Protein AF-A0A9N9DA88-F1 (afdb_monomer_lite)

Foldseek 3Di:
DVVVVVVVVVVVVVVVVVVVVVVVVVVVVVVVVVVVVVVVVVVVVVVVVVVVVVVVVVVVVVVVVVVVVVVVVVVVVVVVVVVVVVVVVVVVVVVVVPDDDDDDDDDDDDDDDDDDDDDDDDDDDDDDDDDDPVVPPVVVVVVVVVVVVVVVVVVVVVVVVVVVPPDDDDDDDDDDDDPPPPPVVVVVLVVVLVVLLVLLVDDPPPCPVVVVLVPVPDDDPPPDPVVVVNVVVVVVVVVLVVLQVVQLVQLVVLLVVLVVLVVQLVVCCVPVVDDSVVSNVVVLVVVCVVVVVDDSVNVVVSSLLSNQSNLLCVQLHSSSSNSGRPDGSVNSSPRDPVSSVVSSCVRPPPDPPPVDPPPDDDDDDDDDDDDDDDDDDDYDDDDDDDDDDDDDDD

pLDDT: mean 73.94, std 25.03, range [28.02, 98.44]

Structure (mmCIF, N/CA/C/O backbone):
data_AF-A0A9N9DA88-F1
#
_entry.id   AF-A0A9N9DA88-F1
#
loop_
_atom_site.group_PDB
_atom_site.id
_atom_site.type_symbol
_atom_site.label_atom_id
_atom_site.label_alt_id
_atom_site.label_comp_id
_atom_site.label_asym_id
_atom_site.label_entity_id
_atom_site.label_seq_id
_atom_site.pdbx_PDB_ins_code
_atom_site.Cartn_x
_atom_site.Cartn_y
_atom_site.Cartn_z
_atom_site.occupancy
_atom_site.B_iso_or_equiv
_atom_site.auth_seq_id
_atom_site.auth_comp_id
_atom_site.auth_asym_id
_atom_site.auth_atom_id
_atom_site.pdbx_PDB_model_num
ATOM 1 N N . MET A 1 1 ? 39.460 -12.328 -43.879 1.00 66.81 1 MET A N 1
ATOM 2 C CA . MET A 1 1 ? 38.076 -12.753 -44.178 1.00 66.81 1 MET A CA 1
ATOM 3 C C . MET A 1 1 ? 37.790 -14.140 -43.618 1.00 66.81 1 MET A C 1
ATOM 5 O O . MET A 1 1 ? 36.894 -14.246 -42.800 1.00 66.81 1 MET A O 1
ATOM 9 N N . GLU A 1 2 ? 38.561 -15.177 -43.957 1.00 76.06 2 GLU A N 1
ATOM 10 C CA . GLU A 1 2 ? 38.295 -16.555 -43.492 1.00 76.06 2 GLU A CA 1
ATOM 11 C C . GLU A 1 2 ? 38.319 -16.712 -41.953 1.00 76.06 2 GLU A C 1
ATOM 13 O O . GLU A 1 2 ? 37.352 -17.188 -41.370 1.00 76.06 2 GLU A O 1
ATOM 18 N N . SER A 1 3 ? 39.322 -16.140 -41.271 1.00 84.94 3 SER A N 1
ATOM 19 C CA . SER A 1 3 ? 39.415 -16.162 -39.796 1.00 84.94 3 SER A CA 1
ATOM 20 C C . SER A 1 3 ? 38.283 -15.422 -39.065 1.00 84.94 3 SER A C 1
ATOM 22 O O . SER A 1 3 ? 37.972 -15.755 -37.925 1.00 84.94 3 SER A O 1
ATOM 24 N N . GLU A 1 4 ? 37.674 -14.413 -39.688 1.00 92.19 4 GLU A N 1
ATOM 25 C CA . GLU A 1 4 ? 36.581 -13.640 -39.084 1.00 92.19 4 GLU A CA 1
ATOM 26 C C . GLU A 1 4 ? 35.253 -14.401 -39.182 1.00 92.19 4 GLU A C 1
ATOM 28 O O . GLU A 1 4 ? 34.460 -14.412 -38.243 1.00 92.19 4 GLU A O 1
ATOM 33 N N . ILE A 1 5 ? 35.052 -15.122 -40.288 1.00 93.00 5 ILE A N 1
ATOM 34 C CA . ILE A 1 5 ? 33.903 -16.010 -40.485 1.00 93.00 5 ILE A CA 1
ATOM 35 C C . ILE A 1 5 ? 33.928 -17.162 -39.472 1.00 93.00 5 ILE A C 1
ATOM 37 O O . ILE A 1 5 ? 32.884 -17.501 -38.913 1.00 93.00 5 ILE A O 1
ATOM 41 N N . ASP A 1 6 ? 35.098 -17.738 -39.191 1.00 94.56 6 ASP A N 1
ATOM 42 C CA . ASP A 1 6 ? 35.217 -18.834 -38.225 1.00 94.56 6 ASP A CA 1
ATOM 43 C C . ASP A 1 6 ? 34.978 -18.379 -36.777 1.00 94.56 6 ASP A C 1
ATOM 45 O O . ASP A 1 6 ? 34.276 -19.065 -36.029 1.00 94.56 6 ASP A O 1
ATOM 49 N N . LEU A 1 7 ? 35.448 -17.183 -36.401 1.00 95.31 7 LEU A N 1
ATOM 50 C CA . LEU A 1 7 ? 35.130 -16.571 -35.103 1.00 95.31 7 LEU A CA 1
ATOM 51 C C . LEU A 1 7 ? 33.624 -16.329 -34.941 1.00 95.31 7 LEU A C 1
ATOM 53 O O . LEU A 1 7 ? 33.047 -16.658 -33.904 1.00 95.31 7 LEU A O 1
ATOM 57 N N . LEU A 1 8 ? 32.961 -15.811 -35.980 1.00 96.06 8 LEU A N 1
ATOM 58 C CA . LEU A 1 8 ? 31.511 -15.600 -35.966 1.00 96.06 8 LEU A CA 1
ATOM 59 C C . LEU A 1 8 ? 30.733 -16.918 -35.868 1.00 96.06 8 LEU A C 1
ATOM 61 O O . LEU A 1 8 ? 29.717 -16.986 -35.177 1.00 96.06 8 LEU A O 1
ATOM 65 N N . ARG A 1 9 ? 31.200 -17.986 -36.524 1.00 95.62 9 ARG A N 1
ATOM 66 C CA . ARG A 1 9 ? 30.601 -19.326 -36.404 1.00 95.62 9 ARG A CA 1
ATOM 67 C C . ARG A 1 9 ? 30.732 -19.880 -34.988 1.00 95.62 9 ARG A C 1
ATOM 69 O O . ARG A 1 9 ? 29.752 -20.402 -34.456 1.00 95.62 9 ARG A O 1
ATOM 76 N N . GLN A 1 10 ? 31.905 -19.738 -34.373 1.00 95.88 10 GLN A N 1
ATOM 77 C CA . GLN A 1 10 ? 32.143 -20.173 -32.997 1.00 95.88 10 GLN A CA 1
ATOM 78 C C . GLN A 1 10 ? 31.259 -19.408 -32.005 1.00 95.88 10 GLN A C 1
ATOM 80 O O . GLN A 1 10 ? 30.623 -20.016 -31.142 1.00 95.88 10 GLN A O 1
ATOM 85 N N . GLU A 1 11 ? 31.171 -18.087 -32.154 1.00 96.06 11 GLU A N 1
ATOM 86 C CA . GLU A 1 11 ? 30.344 -17.251 -31.286 1.00 96.06 11 GLU A CA 1
ATOM 87 C C . GLU A 1 11 ? 28.850 -17.557 -31.458 1.00 96.06 11 GLU A C 1
ATOM 89 O O . GLU A 1 11 ? 28.131 -17.679 -30.467 1.00 96.06 11 GLU A O 1
ATOM 94 N N . ASN A 1 12 ? 28.381 -17.792 -32.687 1.00 95.31 12 ASN A N 1
ATOM 95 C CA . ASN A 1 12 ? 27.007 -18.235 -32.929 1.00 95.31 12 ASN A CA 1
ATOM 96 C C . ASN A 1 12 ? 26.707 -19.581 -32.258 1.00 95.31 12 ASN A C 1
ATOM 98 O O . ASN A 1 12 ? 25.653 -19.728 -31.643 1.00 95.31 12 ASN A O 1
ATOM 102 N N . ALA A 1 13 ? 27.629 -20.547 -32.310 1.00 96.88 13 ALA A N 1
ATOM 103 C CA . ALA A 1 13 ? 27.458 -21.820 -31.611 1.00 96.88 13 ALA A CA 1
ATOM 104 C C . ALA A 1 13 ? 27.368 -21.624 -30.086 1.00 96.88 13 ALA A C 1
ATOM 106 O O . ALA A 1 13 ? 26.498 -22.204 -29.431 1.00 96.88 13 ALA A O 1
ATOM 107 N N . ARG A 1 14 ? 28.209 -20.745 -29.522 1.00 97.38 14 ARG A N 1
ATOM 108 C CA . ARG A 1 14 ? 28.186 -20.386 -28.096 1.00 97.38 14 ARG A CA 1
ATOM 109 C C . ARG A 1 14 ? 26.869 -19.717 -27.693 1.00 97.38 14 ARG A C 1
ATOM 111 O O . ARG A 1 14 ? 26.301 -20.049 -26.652 1.00 97.38 14 ARG A O 1
ATOM 118 N N . LEU A 1 15 ? 26.373 -18.787 -28.508 1.00 98.12 15 LEU A N 1
ATOM 119 C CA . LEU A 1 15 ? 25.100 -18.108 -28.270 1.00 98.12 15 LEU A CA 1
ATOM 120 C C . LEU A 1 15 ? 23.918 -19.076 -28.372 1.00 98.12 15 LEU A C 1
ATOM 122 O O . LEU A 1 15 ? 23.052 -19.040 -27.504 1.00 98.12 15 LEU A O 1
ATOM 126 N N . MET A 1 16 ? 23.911 -19.988 -29.348 1.00 95.12 16 MET A N 1
ATOM 127 C CA . MET A 1 16 ? 22.873 -21.020 -29.479 1.00 95.12 16 MET A CA 1
ATOM 128 C C . MET A 1 16 ? 22.836 -21.964 -28.269 1.00 95.12 16 MET A C 1
ATOM 130 O O . MET A 1 16 ? 21.760 -22.249 -27.740 1.00 95.12 16 MET A O 1
ATOM 134 N N . ALA A 1 17 ? 23.998 -22.393 -27.767 1.00 96.12 17 ALA A N 1
ATOM 135 C CA . ALA A 1 17 ? 24.083 -23.168 -26.528 1.00 96.12 17 ALA A CA 1
ATOM 136 C C . ALA A 1 17 ? 23.545 -22.385 -25.314 1.00 96.12 17 ALA A C 1
ATOM 138 O O . ALA A 1 17 ? 22.846 -22.936 -24.468 1.00 96.12 17 ALA A O 1
ATOM 139 N N . LYS A 1 18 ? 23.811 -21.075 -25.239 1.00 97.50 18 LYS A N 1
ATOM 140 C CA . LYS A 1 18 ? 23.274 -20.230 -24.162 1.00 97.50 18 LYS A CA 1
ATOM 141 C C . LYS A 1 18 ? 21.759 -20.033 -24.271 1.00 97.50 18 LYS A C 1
ATOM 143 O O . LYS A 1 18 ? 21.080 -20.059 -23.250 1.00 97.50 18 LYS A O 1
ATOM 148 N N . ILE A 1 19 ? 21.234 -19.839 -25.481 1.00 95.75 19 ILE A N 1
ATOM 149 C CA . ILE A 1 19 ? 19.794 -19.680 -25.732 1.00 95.75 19 ILE A CA 1
ATOM 150 C C . ILE A 1 19 ? 19.049 -20.946 -25.312 1.00 95.75 19 ILE A C 1
ATOM 152 O O . ILE A 1 19 ? 18.116 -20.859 -24.523 1.00 95.75 19 ILE A O 1
ATOM 156 N N . THR A 1 20 ? 19.515 -22.114 -25.751 1.00 95.00 20 THR A N 1
ATOM 157 C CA . THR A 1 20 ? 18.900 -23.403 -25.387 1.00 95.00 20 THR A CA 1
ATOM 158 C C . THR A 1 20 ? 18.952 -23.672 -23.879 1.00 95.00 20 THR A C 1
ATOM 160 O O . THR A 1 20 ? 17.968 -24.136 -23.305 1.00 95.00 20 THR A O 1
ATOM 163 N N . GLY A 1 21 ? 20.050 -23.310 -23.204 1.00 96.00 21 GLY A N 1
ATOM 164 C CA . GLY A 1 21 ? 20.141 -23.386 -21.741 1.00 96.00 21 GLY A CA 1
ATOM 165 C C . GLY A 1 21 ? 19.127 -22.485 -21.025 1.00 96.00 21 GLY A C 1
ATOM 166 O O . GLY A 1 21 ? 18.441 -22.931 -20.107 1.00 96.00 21 GLY A O 1
ATOM 167 N N . LEU A 1 22 ? 18.977 -21.237 -21.478 1.00 96.62 22 LEU A N 1
ATOM 168 C CA . LEU A 1 22 ? 17.990 -20.301 -20.926 1.00 96.62 22 LEU A CA 1
ATOM 169 C C . LEU A 1 22 ? 16.544 -20.739 -21.207 1.00 96.62 22 LEU A C 1
ATOM 171 O O . LEU A 1 22 ? 15.662 -20.529 -20.376 1.00 96.62 22 LEU A O 1
ATOM 175 N N . GLU A 1 23 ? 16.281 -21.351 -22.362 1.00 94.19 23 GLU A N 1
ATOM 176 C CA . GLU A 1 23 ? 14.969 -21.919 -22.685 1.00 94.19 23 GLU A CA 1
ATOM 177 C C . GLU A 1 23 ? 14.604 -23.068 -21.741 1.00 94.19 23 GLU A C 1
ATOM 179 O O . GLU A 1 23 ? 13.463 -23.131 -21.278 1.00 94.19 23 GLU A O 1
ATOM 184 N N . PHE A 1 24 ? 15.568 -23.925 -21.394 1.00 94.75 24 PHE A N 1
ATOM 185 C CA . PHE A 1 24 ? 15.369 -24.994 -20.418 1.00 94.75 24 PHE A CA 1
ATOM 186 C C . PHE A 1 24 ? 15.064 -24.443 -19.018 1.00 94.75 24 PHE A C 1
ATOM 188 O O . PHE A 1 24 ? 14.074 -24.837 -18.403 1.00 94.75 24 PHE A O 1
ATOM 195 N N . GLU A 1 25 ? 15.851 -23.471 -18.543 1.00 96.50 25 GLU A N 1
ATOM 196 C CA . GLU A 1 25 ? 15.621 -22.811 -17.249 1.00 96.50 25 GLU A CA 1
ATOM 197 C C . GLU A 1 25 ? 14.245 -22.126 -17.197 1.00 96.50 25 GLU A C 1
ATOM 199 O O . GLU A 1 25 ? 13.522 -22.230 -16.206 1.00 96.50 25 GLU A O 1
ATOM 204 N N . ARG A 1 26 ? 13.821 -21.492 -18.297 1.00 94.62 26 ARG A N 1
ATOM 205 C CA . ARG A 1 26 ? 12.489 -20.886 -18.409 1.00 94.62 26 ARG A CA 1
ATOM 206 C C . ARG A 1 26 ? 11.367 -21.919 -18.300 1.00 94.62 26 ARG A C 1
ATOM 208 O O . ARG A 1 26 ? 10.354 -21.629 -17.664 1.00 94.62 26 ARG A O 1
ATOM 215 N N . ILE A 1 27 ? 11.507 -23.084 -18.934 1.00 96.50 27 ILE A N 1
ATOM 216 C CA . ILE A 1 27 ? 10.505 -24.160 -18.859 1.00 96.50 27 ILE A CA 1
ATOM 217 C C . ILE A 1 27 ? 10.396 -24.684 -17.423 1.00 96.50 27 ILE A C 1
ATOM 219 O O . ILE A 1 27 ? 9.282 -24.850 -16.924 1.00 96.50 27 ILE A O 1
ATOM 223 N N . GLU A 1 28 ? 11.526 -24.877 -16.743 1.00 97.19 28 GLU A N 1
ATOM 224 C CA . GLU A 1 28 ? 11.545 -25.349 -15.356 1.00 97.19 28 GLU A CA 1
ATOM 225 C C . GLU A 1 28 ? 10.903 -24.332 -14.399 1.00 97.19 28 GLU A C 1
ATOM 227 O O . GLU A 1 28 ? 10.041 -24.689 -13.595 1.00 97.19 28 GLU A O 1
ATOM 232 N N . LEU A 1 29 ? 11.220 -23.040 -14.543 1.00 96.44 29 LEU A N 1
ATOM 233 C CA . LEU A 1 29 ? 10.582 -21.980 -13.754 1.00 96.44 29 LEU A CA 1
ATOM 234 C C . LEU A 1 29 ? 9.070 -21.902 -14.000 1.00 96.44 29 LEU A C 1
ATOM 236 O O . LEU A 1 29 ? 8.300 -21.731 -13.056 1.00 96.44 29 LEU A O 1
ATOM 240 N N . LEU A 1 30 ? 8.617 -22.054 -15.249 1.00 96.31 30 LEU A N 1
ATOM 241 C CA . LEU A 1 30 ? 7.184 -22.075 -15.564 1.00 96.31 30 LEU A CA 1
ATOM 242 C C . LEU A 1 30 ? 6.466 -23.254 -14.898 1.00 96.31 30 LEU A C 1
ATOM 244 O O . LEU A 1 30 ? 5.335 -23.093 -14.437 1.00 96.31 30 LEU A O 1
ATOM 248 N N . LYS A 1 31 ? 7.122 -24.415 -14.816 1.00 97.06 31 LYS A N 1
ATOM 249 C CA . LYS A 1 31 ? 6.592 -25.591 -14.123 1.00 97.06 31 LYS A CA 1
ATOM 250 C C . LYS A 1 31 ? 6.451 -25.337 -12.620 1.00 97.06 31 LYS A C 1
ATOM 252 O O . LYS A 1 31 ? 5.373 -25.570 -12.080 1.00 97.06 31 LYS A O 1
ATOM 257 N N . GLN A 1 32 ? 7.482 -24.787 -11.976 1.00 95.25 32 GLN A N 1
ATOM 258 C CA . GLN A 1 32 ? 7.439 -24.440 -10.548 1.00 95.25 32 GLN A CA 1
ATOM 259 C C . GLN A 1 32 ? 6.346 -23.408 -10.239 1.00 95.25 32 GLN A C 1
ATOM 261 O O . GLN A 1 32 ? 5.595 -23.564 -9.280 1.00 95.25 32 GLN A O 1
ATOM 266 N N . VAL A 1 33 ? 6.194 -22.383 -11.085 1.00 93.00 33 VAL A N 1
ATOM 267 C CA . VAL A 1 33 ? 5.129 -21.376 -10.936 1.00 93.00 33 VAL A CA 1
ATOM 268 C C . VAL A 1 33 ? 3.737 -22.002 -11.058 1.00 93.00 33 VAL A C 1
ATOM 270 O O . VAL A 1 33 ? 2.829 -21.616 -10.322 1.00 93.00 33 VAL A O 1
ATOM 273 N N . ALA A 1 34 ? 3.544 -22.960 -11.970 1.00 94.88 34 ALA A N 1
ATOM 274 C CA . ALA A 1 34 ? 2.268 -23.656 -12.111 1.00 94.88 34 ALA A CA 1
ATOM 275 C C . ALA A 1 34 ? 1.948 -24.516 -10.878 1.00 94.88 34 ALA A C 1
ATOM 277 O O . ALA A 1 34 ? 0.825 -24.463 -10.380 1.00 94.88 34 ALA A O 1
ATOM 278 N N . GLU A 1 35 ? 2.932 -25.254 -10.361 1.00 96.06 35 GLU A N 1
ATOM 279 C CA . GLU A 1 35 ? 2.785 -26.090 -9.166 1.00 96.06 35 GLU A CA 1
ATOM 280 C C . GLU A 1 35 ? 2.447 -25.249 -7.927 1.00 96.06 35 GLU A C 1
ATOM 282 O O . GLU A 1 35 ? 1.424 -25.482 -7.278 1.00 96.06 35 GLU A O 1
ATOM 287 N N . GLU A 1 36 ? 3.210 -24.185 -7.670 1.00 95.31 36 GLU A N 1
ATOM 288 C CA . GLU A 1 36 ? 2.922 -23.262 -6.569 1.00 95.31 36 GLU A CA 1
ATOM 289 C C . GLU A 1 36 ? 1.547 -22.607 -6.722 1.00 95.31 36 GLU A C 1
ATOM 291 O O . GLU A 1 36 ? 0.809 -22.495 -5.743 1.00 95.31 36 GLU A O 1
ATOM 296 N N . ARG A 1 37 ? 1.137 -22.237 -7.943 1.00 93.88 37 ARG A N 1
ATOM 297 C CA . ARG A 1 37 ? -0.205 -21.690 -8.179 1.00 93.88 37 ARG A CA 1
ATOM 298 C C . ARG A 1 37 ? -1.300 -22.686 -7.794 1.00 93.88 37 ARG A C 1
ATOM 300 O O . ARG A 1 37 ? -2.249 -22.283 -7.130 1.00 93.88 37 ARG A O 1
ATOM 307 N N . THR A 1 38 ? -1.163 -23.961 -8.160 1.00 95.75 38 THR A N 1
ATOM 308 C CA . THR A 1 38 ? -2.153 -24.990 -7.791 1.00 95.75 38 THR A CA 1
ATOM 309 C C . THR A 1 38 ? -2.227 -25.215 -6.282 1.00 95.75 38 THR A C 1
ATOM 311 O O . THR A 1 38 ? -3.321 -25.343 -5.737 1.00 95.75 38 THR A O 1
ATOM 314 N N . LYS A 1 39 ? -1.082 -25.184 -5.591 1.00 97.19 39 LYS A N 1
ATOM 315 C CA . LYS A 1 39 ? -1.012 -25.307 -4.132 1.00 97.19 39 LYS A CA 1
ATOM 316 C C . LYS A 1 39 ? -1.693 -24.132 -3.426 1.00 97.19 39 LYS A C 1
ATOM 318 O O . LYS A 1 39 ? -2.547 -24.349 -2.571 1.00 97.19 39 LYS A O 1
ATOM 323 N N . HIS A 1 40 ? -1.377 -22.899 -3.827 1.00 94.75 40 HIS A N 1
ATOM 324 C CA . HIS A 1 40 ? -2.018 -21.701 -3.277 1.00 94.75 40 HIS A CA 1
ATOM 325 C C . HIS A 1 40 ? -3.525 -21.666 -3.579 1.00 94.75 40 HIS A C 1
ATOM 327 O O . HIS A 1 40 ? -4.309 -21.159 -2.780 1.00 94.75 40 HIS A O 1
ATOM 333 N N . GLU A 1 41 ? -3.960 -22.179 -4.732 1.00 96.25 41 GLU A N 1
ATOM 334 C CA . GLU A 1 41 ? -5.380 -22.247 -5.093 1.00 96.25 41 GLU A CA 1
ATOM 335 C C . GLU A 1 41 ? -6.146 -23.257 -4.223 1.00 96.25 41 GLU A C 1
ATOM 337 O O . GLU A 1 41 ? -7.257 -22.955 -3.785 1.00 96.25 41 GLU A O 1
ATOM 342 N N . ALA A 1 42 ? -5.526 -24.391 -3.880 1.00 95.88 42 ALA A N 1
ATOM 343 C CA . ALA A 1 42 ? -6.079 -25.354 -2.928 1.00 95.88 42 ALA A CA 1
ATOM 344 C C . ALA A 1 42 ? -6.191 -24.773 -1.504 1.00 95.88 42 ALA A C 1
ATOM 346 O O . ALA A 1 42 ? -7.261 -24.843 -0.902 1.00 95.88 42 ALA A O 1
ATOM 347 N N . GLU A 1 43 ? -5.135 -24.128 -0.994 1.00 97.50 43 GLU A N 1
ATOM 348 C CA . GLU A 1 43 ? -5.149 -23.478 0.329 1.00 97.50 43 GLU A CA 1
ATOM 349 C C . GLU A 1 43 ? -6.209 -22.366 0.399 1.00 97.50 43 GLU A C 1
ATOM 351 O O . GLU A 1 43 ? -6.970 -22.265 1.361 1.00 97.50 43 GLU A O 1
ATOM 356 N N . ASN A 1 44 ? -6.346 -21.569 -0.664 1.00 96.00 44 ASN A N 1
ATOM 357 C CA . ASN A 1 44 ? -7.390 -20.548 -0.746 1.00 96.00 44 ASN A CA 1
ATOM 358 C C . ASN A 1 44 ? -8.808 -21.140 -0.730 1.00 96.00 44 ASN A C 1
ATOM 360 O O . ASN A 1 44 ? -9.717 -20.508 -0.188 1.00 96.00 44 ASN A O 1
ATOM 364 N N . ALA A 1 45 ? -9.028 -22.316 -1.324 1.00 96.81 45 ALA A N 1
ATOM 365 C CA . ALA A 1 45 ? -10.324 -22.992 -1.282 1.00 96.81 45 ALA A CA 1
ATOM 366 C C . ALA A 1 45 ? -10.663 -23.494 0.136 1.00 96.81 45 ALA A C 1
ATOM 368 O O . ALA A 1 45 ? -11.804 -23.354 0.587 1.00 96.81 45 ALA A O 1
ATOM 369 N N . GLU A 1 46 ? -9.668 -24.006 0.863 1.00 98.06 46 GLU A N 1
ATOM 370 C CA . GLU A 1 46 ? -9.816 -24.430 2.259 1.00 98.06 46 GLU A CA 1
ATOM 371 C C . GLU A 1 46 ? -10.116 -23.238 3.179 1.00 98.06 46 GLU A C 1
ATOM 373 O O . GLU A 1 46 ? -11.090 -23.262 3.934 1.00 98.06 46 GLU A O 1
ATOM 378 N N . LEU A 1 47 ? -9.359 -22.142 3.045 1.00 97.94 47 LEU A N 1
ATOM 379 C CA . LEU A 1 47 ? -9.591 -20.915 3.811 1.00 97.94 47 LEU A CA 1
ATOM 380 C C . LEU A 1 47 ? -10.981 -20.323 3.549 1.00 97.94 47 LEU A C 1
ATOM 382 O O . LEU A 1 47 ? -11.646 -19.891 4.489 1.00 97.94 47 LEU A O 1
ATOM 386 N N . ARG A 1 48 ? -11.452 -20.330 2.295 1.00 97.00 48 ARG A N 1
ATOM 387 C CA . ARG A 1 48 ? -12.816 -19.886 1.953 1.00 97.00 48 ARG A CA 1
ATOM 388 C C . ARG A 1 48 ? -13.881 -20.735 2.641 1.00 97.00 48 ARG A C 1
ATOM 390 O O . ARG A 1 48 ? -14.813 -20.170 3.204 1.00 97.00 48 ARG A O 1
ATOM 397 N N . SER A 1 49 ? -13.708 -22.055 2.643 1.00 97.12 49 SER A N 1
ATOM 398 C CA . SER A 1 49 ? -14.634 -22.979 3.308 1.00 97.12 49 SER A CA 1
ATOM 399 C C . SER A 1 49 ? -14.665 -22.742 4.823 1.00 97.12 49 SER A C 1
ATOM 401 O O . SER A 1 49 ? -15.735 -22.683 5.424 1.00 97.12 49 SER A O 1
ATOM 403 N N . ARG A 1 50 ? -13.498 -22.516 5.444 1.00 98.25 50 ARG A N 1
ATOM 404 C CA . ARG A 1 50 ? -13.406 -22.209 6.879 1.00 98.25 50 ARG A CA 1
ATOM 405 C C . ARG A 1 50 ? -14.039 -20.864 7.240 1.00 98.25 50 ARG A C 1
ATOM 407 O O . ARG A 1 50 ? -14.627 -20.738 8.310 1.00 98.25 50 ARG A O 1
ATOM 414 N N . ILE A 1 51 ? -13.917 -19.857 6.374 1.00 97.00 51 ILE A N 1
ATOM 415 C CA . ILE A 1 51 ? -14.577 -18.559 6.571 1.00 97.00 51 ILE A CA 1
ATOM 416 C C . ILE A 1 51 ? -16.099 -18.729 6.548 1.00 97.00 51 ILE A C 1
ATOM 418 O O . ILE A 1 51 ? -16.760 -18.225 7.449 1.00 97.00 51 ILE A O 1
ATOM 422 N N . GLU A 1 52 ? -16.643 -19.471 5.582 1.00 97.44 52 GLU A N 1
ATOM 423 C CA . GLU A 1 52 ? -18.088 -19.722 5.481 1.00 97.44 52 GLU A CA 1
ATOM 424 C C . GLU A 1 52 ? -18.641 -20.441 6.727 1.00 97.44 52 GLU A C 1
ATOM 426 O O . GLU A 1 52 ? -19.677 -20.048 7.267 1.00 97.44 52 GLU A O 1
ATOM 431 N N . GLU A 1 53 ? -17.918 -21.441 7.242 1.00 97.75 53 GLU A N 1
ATOM 432 C CA . GLU A 1 53 ? -18.261 -22.131 8.494 1.00 97.75 53 GLU A CA 1
ATOM 433 C C . GLU A 1 53 ? -18.297 -21.160 9.687 1.00 97.75 53 GLU A C 1
ATOM 435 O O . GLU A 1 53 ? -19.290 -21.092 10.412 1.00 97.75 53 GLU A O 1
ATOM 440 N N . LEU A 1 54 ? -17.256 -20.336 9.849 1.00 97.25 54 LEU A N 1
ATOM 441 C CA . LEU A 1 54 ? -17.178 -19.355 10.937 1.00 97.25 54 LEU A CA 1
ATOM 442 C C . LEU A 1 54 ? -18.252 -18.263 10.836 1.00 97.25 54 LEU A C 1
ATOM 444 O O . LEU A 1 54 ? -18.719 -17.749 11.854 1.00 97.25 54 LEU A O 1
ATOM 448 N N . GLU A 1 55 ? -18.642 -17.869 9.624 1.00 97.31 55 GLU A N 1
ATOM 449 C CA . GLU A 1 55 ? -19.729 -16.912 9.412 1.00 97.31 55 GLU A CA 1
ATOM 450 C C . GLU A 1 55 ? -21.085 -17.486 9.820 1.00 97.31 55 GLU A C 1
ATOM 452 O O . GLU A 1 55 ? -21.890 -16.769 10.426 1.00 97.31 55 GLU A O 1
ATOM 457 N N . LYS A 1 56 ? -21.309 -18.776 9.552 1.00 97.06 56 LYS A N 1
ATOM 458 C CA . LYS A 1 56 ? -22.501 -19.495 10.000 1.00 97.06 56 LYS A CA 1
ATOM 459 C C . LYS A 1 56 ? -22.549 -19.599 11.525 1.00 97.06 56 LYS A C 1
ATOM 461 O O . LYS A 1 56 ? -23.536 -19.167 12.118 1.00 97.06 56 LYS A O 1
ATOM 466 N N . ASP A 1 57 ? -21.464 -20.049 12.154 1.00 96.19 57 ASP A N 1
ATOM 467 C CA . ASP A 1 57 ? -21.371 -20.155 13.617 1.00 96.19 57 ASP A CA 1
ATOM 468 C C . ASP A 1 57 ? -21.602 -18.797 14.296 1.00 96.19 57 ASP A C 1
ATOM 470 O O . ASP A 1 57 ? -22.328 -18.684 15.287 1.00 96.19 57 ASP A O 1
ATOM 474 N N . ARG A 1 58 ? -21.036 -17.720 13.733 1.00 97.12 58 ARG A N 1
ATOM 475 C CA . ARG A 1 58 ? -21.262 -16.355 14.226 1.00 97.12 58 ARG A CA 1
ATOM 476 C C . ARG A 1 58 ? -22.736 -15.960 14.141 1.00 97.12 58 ARG A C 1
ATOM 478 O O . ARG A 1 58 ? -23.235 -15.316 15.062 1.00 97.12 58 ARG A O 1
ATOM 485 N N . SER A 1 59 ? -23.423 -16.312 13.055 1.00 95.12 59 SER A N 1
ATOM 486 C CA . SER A 1 59 ? -24.852 -16.027 12.891 1.00 95.12 59 SER A CA 1
ATOM 487 C C . SER A 1 59 ? -25.697 -16.742 13.950 1.00 95.12 59 SER A C 1
ATOM 489 O O . SER A 1 59 ? -26.596 -16.128 14.527 1.00 95.12 59 SER A O 1
ATOM 491 N N . ASP A 1 60 ? -25.378 -18.001 14.254 1.00 95.88 60 ASP A N 1
ATOM 492 C CA . ASP A 1 60 ? -26.079 -18.785 15.277 1.00 95.88 60 ASP A CA 1
ATOM 493 C C . ASP A 1 60 ? -25.881 -18.190 16.681 1.00 95.88 60 ASP A C 1
ATOM 495 O O . ASP A 1 60 ? -26.847 -18.025 17.433 1.00 95.88 60 ASP A O 1
ATOM 499 N N . VAL A 1 61 ? -24.653 -17.771 17.013 1.00 96.56 61 VAL A N 1
ATOM 500 C CA . VAL A 1 61 ? -24.347 -17.092 18.285 1.00 96.56 61 VAL A CA 1
ATOM 501 C C . VAL A 1 61 ? -25.084 -15.755 18.402 1.00 96.56 61 VAL A C 1
ATOM 503 O O . VAL A 1 61 ? -25.630 -15.445 19.461 1.00 96.56 61 VAL A O 1
ATOM 506 N N . VAL A 1 62 ? -25.138 -14.960 17.328 1.00 97.00 62 VAL A N 1
ATOM 507 C CA . VAL A 1 62 ? -25.880 -13.686 17.315 1.00 97.00 62 VAL A CA 1
ATOM 508 C C . VAL A 1 62 ? -27.375 -13.922 17.545 1.00 97.00 62 VAL A C 1
ATOM 510 O O . VAL A 1 62 ? -27.981 -13.218 18.352 1.00 97.00 62 VAL A O 1
ATOM 513 N N . ALA A 1 63 ? -27.962 -14.935 16.902 1.00 95.38 63 ALA A N 1
ATOM 514 C CA . ALA A 1 63 ? -29.363 -15.295 17.109 1.00 95.38 63 ALA A CA 1
ATOM 515 C C . ALA A 1 63 ? -29.634 -15.768 18.548 1.00 95.38 63 ALA A C 1
ATOM 517 O O . ALA A 1 63 ? -30.651 -15.413 19.147 1.00 95.38 63 ALA A O 1
ATOM 518 N N . GLU A 1 64 ? -28.727 -16.553 19.135 1.00 96.31 64 GLU A N 1
ATOM 519 C CA . GLU A 1 64 ? -28.859 -16.997 20.520 1.00 96.31 64 GLU A CA 1
ATOM 520 C C . GLU A 1 64 ? -28.730 -15.846 21.524 1.00 96.31 64 GLU A C 1
ATOM 522 O O . GLU A 1 64 ? -29.497 -15.790 22.484 1.00 96.31 64 GLU A O 1
ATOM 527 N N . ASN A 1 65 ? -27.824 -14.898 21.284 1.00 92.94 65 ASN A N 1
ATOM 528 C CA . ASN A 1 65 ? -27.689 -13.707 22.121 1.00 92.94 65 ASN A CA 1
ATOM 529 C C . ASN A 1 65 ? -28.932 -12.817 22.059 1.00 92.94 65 ASN A C 1
ATOM 531 O O . ASN A 1 65 ? -29.387 -12.382 23.109 1.00 92.94 65 ASN A O 1
ATOM 535 N N . GLY A 1 66 ? -29.549 -12.651 20.883 1.00 94.62 66 GLY A N 1
ATOM 536 C CA . GLY A 1 66 ? -30.838 -11.957 20.775 1.00 94.62 66 GLY A CA 1
ATOM 537 C C . GLY A 1 66 ? -31.922 -12.595 21.652 1.00 94.62 66 GLY A C 1
ATOM 538 O O . GLY A 1 66 ? -32.586 -11.905 22.417 1.00 94.62 66 GLY A O 1
ATOM 539 N N . ARG A 1 67 ? -32.026 -13.934 21.647 1.00 95.31 67 ARG A N 1
ATOM 540 C CA . ARG A 1 67 ? -32.961 -14.659 22.533 1.00 95.31 67 ARG A CA 1
ATOM 541 C C . ARG A 1 67 ? -32.656 -14.452 24.020 1.00 95.31 67 ARG A C 1
ATOM 543 O O . ARG A 1 67 ? -33.579 -14.385 24.828 1.00 95.31 67 ARG A O 1
ATOM 550 N N . ARG A 1 68 ? -31.373 -14.381 24.395 1.00 95.62 68 ARG A N 1
ATOM 551 C CA . ARG A 1 68 ? -30.959 -14.089 25.778 1.00 95.62 68 ARG A CA 1
ATOM 552 C C . ARG A 1 68 ? -31.326 -12.659 26.175 1.00 95.62 68 ARG A C 1
ATOM 554 O O . ARG A 1 68 ? -31.826 -12.470 27.279 1.00 95.62 68 ARG A O 1
ATOM 561 N N . ASP A 1 69 ? -31.124 -11.685 25.291 1.00 96.00 69 ASP A N 1
ATOM 562 C CA . ASP A 1 69 ? -31.472 -10.281 25.532 1.00 96.00 69 ASP A CA 1
ATOM 563 C C . ASP A 1 69 ? -32.986 -10.096 25.721 1.00 96.00 69 ASP A C 1
ATOM 565 O O . ASP A 1 69 ? -33.407 -9.420 26.664 1.00 96.00 69 ASP A O 1
ATOM 569 N N . ASP A 1 70 ? -33.803 -10.766 24.901 1.00 95.88 70 ASP A N 1
ATOM 570 C CA . ASP A 1 70 ? -35.264 -10.776 25.043 1.00 95.88 70 ASP A CA 1
ATOM 571 C C . ASP A 1 70 ? -35.695 -11.355 26.406 1.00 95.88 70 ASP A C 1
ATOM 573 O O . ASP A 1 70 ? -36.486 -10.743 27.129 1.00 95.88 70 ASP A O 1
ATOM 577 N N . ALA A 1 71 ? -35.118 -12.493 26.812 1.00 96.19 71 ALA A N 1
ATOM 578 C CA . ALA A 1 71 ? -35.401 -13.112 28.110 1.00 96.19 71 ALA A CA 1
ATOM 579 C C . ALA A 1 71 ? -34.965 -12.228 29.295 1.00 96.19 71 ALA A C 1
ATOM 581 O O . ALA A 1 71 ? -35.655 -12.149 30.314 1.00 96.19 71 ALA A O 1
ATOM 582 N N . ILE A 1 72 ? -33.833 -11.526 29.173 1.00 94.81 72 ILE A N 1
ATOM 583 C CA . ILE A 1 72 ? -33.369 -10.564 30.183 1.00 94.81 72 ILE A CA 1
ATOM 584 C C . ILE A 1 72 ? -34.349 -9.391 30.298 1.00 94.81 72 ILE A C 1
ATOM 586 O O . ILE A 1 72 ? -34.631 -8.942 31.412 1.00 94.81 72 ILE A O 1
ATOM 590 N N . ALA A 1 73 ? -34.877 -8.891 29.178 1.00 94.38 73 ALA A N 1
ATOM 591 C CA . ALA A 1 73 ? -35.864 -7.817 29.184 1.00 94.38 73 ALA A CA 1
ATOM 592 C C . ALA A 1 73 ? -37.164 -8.240 29.892 1.00 94.38 73 ALA A C 1
ATOM 594 O O . ALA A 1 73 ? -37.692 -7.470 30.700 1.00 94.38 73 ALA A O 1
ATOM 595 N N . GLU A 1 74 ? -37.633 -9.469 29.653 1.00 95.94 74 GLU A N 1
ATOM 596 C CA . GLU A 1 74 ? -38.815 -10.039 30.310 1.00 95.94 74 GLU A CA 1
ATOM 597 C C . GLU A 1 74 ? -38.612 -10.190 31.827 1.00 95.94 74 GLU A C 1
ATOM 599 O O . GLU A 1 74 ? -39.392 -9.645 32.615 1.00 95.94 74 GLU A O 1
ATOM 604 N N . LEU A 1 75 ? -37.505 -10.810 32.254 1.00 96.25 75 LEU A N 1
ATOM 605 C CA . LEU A 1 75 ? -37.163 -10.947 33.676 1.00 96.25 75 LEU A CA 1
ATOM 606 C C . LEU A 1 75 ? -37.028 -9.585 34.368 1.00 96.25 75 LEU A C 1
ATOM 608 O O . LEU A 1 75 ? -37.477 -9.399 35.501 1.00 96.25 75 LEU A O 1
ATOM 612 N N . LYS A 1 76 ? -36.438 -8.595 33.691 1.00 96.00 76 LYS A N 1
ATOM 613 C CA . LYS A 1 76 ? -36.301 -7.237 34.230 1.00 96.00 76 LYS A CA 1
ATOM 614 C C . LYS A 1 76 ? -37.663 -6.569 34.433 1.00 96.00 76 LYS A C 1
ATOM 616 O O . LYS A 1 76 ? -37.845 -5.875 35.435 1.00 96.00 76 LYS A O 1
ATOM 621 N N . ALA A 1 77 ? -38.616 -6.780 33.523 1.00 93.50 77 ALA A N 1
ATOM 622 C CA . ALA A 1 77 ? -39.979 -6.274 33.665 1.00 93.50 77 ALA A CA 1
ATOM 623 C C . ALA A 1 77 ? -40.709 -6.928 34.853 1.00 93.50 77 ALA A C 1
ATOM 625 O O . ALA A 1 77 ? -41.357 -6.229 35.640 1.00 93.50 77 ALA A O 1
ATOM 626 N N . GLU A 1 78 ? -40.554 -8.241 35.035 1.00 95.44 78 GLU A N 1
ATOM 627 C CA . GLU A 1 78 ? -41.141 -8.970 36.163 1.00 95.44 78 GLU A CA 1
ATOM 628 C C . GLU A 1 78 ? -40.574 -8.503 37.515 1.00 95.44 78 GLU A C 1
ATOM 630 O O . GLU A 1 78 ? -41.335 -8.227 38.446 1.00 95.44 78 GLU A O 1
ATOM 635 N N . VAL A 1 79 ? -39.257 -8.291 37.609 1.00 94.19 79 VAL A N 1
ATOM 636 C CA . VAL A 1 79 ? -38.604 -7.760 38.820 1.00 94.19 79 VAL A CA 1
ATOM 637 C C . VAL A 1 79 ? -39.144 -6.378 39.205 1.00 94.19 79 VAL A C 1
ATOM 639 O O . VAL A 1 79 ? -39.363 -6.112 40.389 1.00 94.19 79 VAL A O 1
ATOM 642 N N . VAL A 1 80 ? -39.397 -5.490 38.235 1.00 94.62 80 VAL A N 1
ATOM 643 C CA . VAL A 1 80 ? -40.001 -4.171 38.506 1.00 94.62 80 VAL A CA 1
ATOM 644 C C . VAL A 1 80 ? -41.409 -4.321 39.082 1.00 94.62 80 VAL A C 1
ATOM 646 O O . VAL A 1 80 ? -41.755 -3.630 40.043 1.00 94.62 80 VAL A O 1
ATOM 649 N N . LYS A 1 81 ? -42.210 -5.239 38.532 1.00 93.69 81 LYS A N 1
ATOM 650 C CA . LYS A 1 81 ? -43.566 -5.507 39.019 1.00 93.69 81 LYS A CA 1
ATOM 651 C C . LYS A 1 81 ? -43.548 -6.022 40.461 1.00 93.69 81 LYS A C 1
ATOM 653 O O . LYS A 1 81 ? -44.202 -5.430 41.316 1.00 93.69 81 LYS A O 1
ATOM 658 N N . LEU A 1 82 ? -42.720 -7.029 40.749 1.00 93.31 82 LEU A N 1
ATOM 659 C CA . LEU A 1 82 ? -42.552 -7.580 42.099 1.00 93.31 82 LEU A CA 1
ATOM 660 C C . LEU A 1 82 ? -42.068 -6.527 43.105 1.00 93.31 82 LEU A C 1
ATOM 662 O O . LEU A 1 82 ? -42.518 -6.502 44.250 1.00 93.31 82 LEU A O 1
ATOM 666 N N . ARG A 1 83 ? -41.178 -5.619 42.686 1.00 92.44 83 ARG A N 1
ATOM 667 C CA . ARG A 1 83 ? -40.705 -4.520 43.538 1.00 92.44 83 ARG A CA 1
ATOM 668 C C . ARG A 1 83 ? -41.836 -3.563 43.922 1.00 92.44 83 ARG A C 1
ATOM 670 O O . ARG A 1 83 ? -41.912 -3.160 45.079 1.00 92.44 83 ARG A O 1
ATOM 677 N N . ASN A 1 84 ? -42.715 -3.231 42.977 1.00 91.62 84 ASN A N 1
ATOM 678 C CA . ASN A 1 84 ? -43.877 -2.377 43.234 1.00 91.62 84 ASN A CA 1
ATOM 679 C C . ASN A 1 84 ? -44.899 -3.059 44.155 1.00 91.62 84 ASN A C 1
ATOM 681 O O . ASN A 1 84 ? -45.433 -2.414 45.058 1.00 91.62 84 ASN A O 1
ATOM 685 N N . ASP A 1 85 ? -45.149 -4.355 43.952 1.00 91.31 85 ASP A N 1
ATOM 686 C CA . ASP A 1 85 ? -46.066 -5.131 44.792 1.00 91.31 85 ASP A CA 1
ATOM 687 C C . ASP A 1 85 ? -45.549 -5.228 46.240 1.00 91.31 85 ASP A C 1
ATOM 689 O O . ASP A 1 85 ? -46.307 -4.998 47.185 1.00 91.31 85 ASP A O 1
ATOM 693 N N . ASN A 1 86 ? -44.242 -5.447 46.432 1.00 87.56 86 ASN A N 1
ATOM 694 C CA . ASN A 1 86 ? -43.611 -5.430 47.757 1.00 87.56 86 ASN A CA 1
ATOM 695 C C . ASN A 1 86 ? -43.723 -4.066 48.461 1.00 87.56 86 ASN A C 1
ATOM 697 O O . ASN A 1 86 ? -43.964 -4.019 49.669 1.00 87.56 86 ASN A O 1
ATOM 701 N N . GLU A 1 87 ? -43.577 -2.953 47.735 1.00 88.88 87 GLU A N 1
ATOM 702 C CA . GLU A 1 87 ? -43.718 -1.610 48.319 1.00 88.88 87 GLU A CA 1
ATOM 703 C C . GLU A 1 87 ? -45.166 -1.340 48.769 1.00 88.88 87 GLU A C 1
ATOM 705 O O . GLU A 1 87 ? -45.390 -0.799 49.854 1.00 88.88 87 GLU A O 1
ATOM 710 N N . LYS A 1 88 ? -46.157 -1.805 47.993 1.00 86.69 88 LYS A N 1
ATOM 711 C CA . LYS A 1 88 ? -47.578 -1.766 48.380 1.00 86.69 88 LYS A CA 1
ATOM 712 C C . LYS A 1 88 ? -47.851 -2.548 49.661 1.00 86.69 88 LYS A C 1
ATOM 714 O O . LYS A 1 88 ? -48.503 -2.022 50.559 1.00 86.69 88 LYS A O 1
ATOM 719 N N . ILE A 1 89 ? -47.340 -3.778 49.762 1.00 87.06 89 ILE A N 1
ATOM 720 C CA . ILE A 1 89 ? -47.501 -4.619 50.960 1.00 87.06 89 ILE A CA 1
ATOM 721 C C . ILE A 1 89 ? -46.897 -3.919 52.186 1.00 87.06 89 ILE A C 1
ATOM 723 O O . ILE A 1 89 ? -47.511 -3.883 53.254 1.00 87.06 89 ILE A O 1
ATOM 727 N N . LYS A 1 90 ? -45.724 -3.298 52.032 1.00 82.69 90 LYS A N 1
ATOM 728 C CA . LYS A 1 90 ? -45.051 -2.553 53.103 1.00 82.69 90 LYS A CA 1
ATOM 729 C C . LYS A 1 90 ? -45.874 -1.356 53.599 1.00 82.69 90 LYS A C 1
ATOM 731 O O . LYS A 1 90 ? -45.997 -1.181 54.810 1.00 82.69 90 LYS A O 1
ATOM 736 N N . GLN A 1 91 ? -46.472 -0.577 52.695 1.00 77.44 91 GLN A N 1
ATOM 737 C CA . GLN A 1 91 ? -47.373 0.531 53.052 1.00 77.44 91 GLN A CA 1
ATOM 738 C C . GLN A 1 91 ? -48.647 0.044 53.749 1.00 77.44 91 GLN A C 1
ATOM 740 O O . GLN A 1 91 ? -49.021 0.582 54.787 1.00 77.44 91 GLN A O 1
ATOM 745 N N . GLN A 1 92 ? -49.251 -1.039 53.259 1.00 72.44 92 GLN A N 1
ATOM 746 C CA . GLN A 1 92 ? -50.454 -1.616 53.861 1.00 72.44 92 GLN A CA 1
ATOM 747 C C . GLN A 1 92 ? -50.201 -2.173 55.276 1.00 72.44 92 GLN A C 1
ATOM 749 O O . GLN A 1 92 ? -51.085 -2.139 56.125 1.00 72.44 92 GLN A O 1
ATOM 754 N N . THR A 1 93 ? -48.980 -2.642 55.554 1.00 66.88 93 THR A N 1
ATOM 755 C CA . THR A 1 93 ? -48.579 -3.156 56.877 1.00 66.88 93 THR A CA 1
ATOM 756 C C . THR A 1 93 ? -48.304 -2.028 57.887 1.00 66.88 93 THR A C 1
ATOM 758 O O . THR A 1 93 ? -48.518 -2.212 59.083 1.00 66.88 93 THR A O 1
ATOM 761 N N . GLN A 1 94 ? -47.873 -0.844 57.431 1.00 60.75 94 GLN A N 1
ATOM 762 C CA . GLN A 1 94 ? -47.682 0.333 58.293 1.00 60.75 94 GLN A CA 1
ATOM 763 C C . GLN A 1 94 ? -49.008 0.956 58.760 1.00 60.75 94 GLN A C 1
ATOM 765 O O . GLN A 1 94 ? -49.092 1.387 59.909 1.00 60.75 94 GLN A O 1
ATOM 770 N N . ASP A 1 95 ? -50.050 0.939 57.923 1.00 53.59 95 ASP A N 1
ATOM 771 C CA . ASP A 1 95 ? -51.366 1.506 58.261 1.00 53.59 95 ASP A CA 1
ATOM 772 C C . ASP A 1 95 ? -52.154 0.666 59.287 1.00 53.59 95 ASP A C 1
ATOM 774 O O . ASP A 1 95 ? -52.972 1.201 60.035 1.00 53.59 95 ASP A O 1
ATOM 778 N N . ILE A 1 96 ? -51.882 -0.640 59.390 1.00 58.56 96 ILE A N 1
ATOM 779 C CA . ILE A 1 96 ? -52.552 -1.539 60.351 1.00 58.56 96 ILE A CA 1
ATOM 780 C C . ILE A 1 96 ? -51.982 -1.377 61.779 1.00 58.56 96 ILE A C 1
ATOM 782 O O . ILE A 1 96 ? -52.663 -1.667 62.758 1.00 58.56 96 ILE A O 1
ATOM 786 N N . SER A 1 97 ? -50.765 -0.840 61.936 1.00 52.44 97 SER A N 1
ATOM 787 C CA . SER A 1 97 ? -50.097 -0.679 63.241 1.00 52.44 97 SER A CA 1
ATOM 788 C C . SER A 1 97 ? -50.547 0.552 64.054 1.00 52.44 97 SER A C 1
ATOM 790 O O . SER A 1 97 ? -50.045 0.748 65.162 1.00 52.44 97 SER A O 1
ATOM 792 N N . LEU A 1 98 ? -51.453 1.397 63.545 1.00 49.50 98 LEU A N 1
ATOM 793 C CA . LEU A 1 98 ? -51.841 2.666 64.190 1.00 49.50 98 LEU A CA 1
ATOM 794 C C . LEU A 1 98 ? -53.275 2.688 64.751 1.00 49.50 98 LEU A C 1
ATOM 796 O O . LEU A 1 98 ? -53.776 3.751 65.117 1.00 49.50 98 LEU A O 1
ATOM 800 N N . GLY A 1 99 ? -53.935 1.530 64.836 1.00 45.41 99 GLY A N 1
ATOM 801 C CA . GLY A 1 99 ? -55.366 1.430 65.122 1.00 45.41 99 GLY A CA 1
ATOM 802 C C . GLY A 1 99 ? -55.763 0.441 66.217 1.00 45.41 99 GLY A C 1
ATOM 803 O O . GLY A 1 99 ? -56.713 -0.296 66.002 1.00 45.41 99 GLY A O 1
ATOM 804 N N . GLU A 1 100 ? -55.108 0.418 67.382 1.00 40.69 100 GLU A N 1
ATOM 805 C CA . GLU A 1 100 ? -55.738 -0.158 68.584 1.00 40.69 100 GLU A CA 1
ATOM 806 C C . GLU A 1 100 ? -55.230 0.516 69.872 1.00 40.69 100 GLU A C 1
ATOM 808 O O . GLU A 1 100 ? -54.057 0.452 70.232 1.00 40.69 100 GLU A O 1
ATOM 813 N N . VAL A 1 101 ? -56.137 1.235 70.539 1.00 52.16 101 VAL A N 1
ATOM 814 C CA . VAL A 1 101 ? -55.936 1.954 71.804 1.00 52.16 101 VAL A CA 1
ATOM 815 C C . VAL A 1 101 ? -56.463 1.082 72.937 1.00 52.16 101 VAL A C 1
ATOM 817 O O . VAL A 1 101 ? -57.649 0.778 72.911 1.00 52.16 101 VAL A O 1
ATOM 820 N N . VAL A 1 102 ? -55.679 0.821 73.993 1.00 34.78 102 VAL A N 1
ATOM 821 C CA . VAL A 1 102 ? -56.233 0.749 75.360 1.00 34.78 102 VAL A CA 1
ATOM 822 C C . VAL A 1 102 ? -55.276 1.399 76.363 1.00 34.78 102 VAL A C 1
ATOM 824 O O . VAL A 1 102 ? -54.079 1.138 76.416 1.00 34.78 102 VAL A O 1
ATOM 827 N N . ASN A 1 103 ? -55.878 2.295 77.131 1.00 37.25 103 ASN A N 1
ATOM 828 C CA . ASN A 1 103 ? -55.362 3.226 78.121 1.00 37.25 103 ASN A CA 1
ATOM 829 C C . ASN A 1 103 ? -55.478 2.598 79.531 1.00 37.25 103 ASN A C 1
ATOM 831 O O . ASN A 1 103 ? -56.447 1.870 79.739 1.00 37.25 103 ASN A O 1
ATOM 835 N N . ILE A 1 104 ? -54.571 2.906 80.480 1.00 38.22 104 ILE A N 1
ATOM 836 C CA . ILE A 1 104 ? -54.799 3.217 81.927 1.00 38.22 104 ILE A CA 1
ATOM 837 C C . ILE A 1 104 ? -53.480 3.117 82.752 1.00 38.22 104 ILE A C 1
ATOM 839 O O . ILE A 1 104 ? -52.595 2.346 82.389 1.00 38.22 104 ILE A O 1
ATOM 843 N N . PRO A 1 105 ? -53.310 3.924 83.831 1.00 57.25 105 PRO A N 1
ATOM 844 C CA . PRO A 1 105 ? -52.025 4.506 84.232 1.00 57.25 105 PRO A CA 1
ATOM 845 C C . PRO A 1 105 ? -51.536 4.190 85.671 1.00 57.25 105 PRO A C 1
ATOM 847 O O . PRO A 1 105 ? -52.295 3.732 86.518 1.00 57.25 105 PRO A O 1
ATOM 850 N N . SER A 1 106 ? -50.311 4.664 85.955 1.00 31.14 106 SER A N 1
ATOM 851 C CA . SER A 1 106 ? -49.795 5.178 87.247 1.00 31.14 106 SER A CA 1
ATOM 852 C C . SER A 1 106 ? -48.990 4.262 88.192 1.00 31.14 106 SER A C 1
ATOM 854 O O . SER A 1 106 ? -49.446 3.210 88.620 1.00 31.14 106 SER A O 1
ATOM 856 N N . SER A 1 107 ? -47.864 4.841 88.645 1.00 36.31 107 SER A N 1
ATOM 857 C CA . SER A 1 107 ? -47.325 4.826 90.020 1.00 36.31 107 SER A CA 1
ATOM 858 C C . SER A 1 107 ? -46.161 3.886 90.394 1.00 36.31 107 SER A C 1
ATOM 860 O O . SER A 1 107 ? -46.373 2.744 90.774 1.00 36.31 107 SER A O 1
ATOM 862 N N . VAL A 1 108 ? -44.961 4.495 90.418 1.00 38.44 108 VAL A N 1
ATOM 863 C CA . VAL A 1 108 ? -43.889 4.476 91.450 1.00 38.44 108 VAL A CA 1
ATOM 864 C C . VAL A 1 108 ? -43.423 3.120 92.027 1.00 38.44 108 VAL A C 1
ATOM 866 O O . VAL A 1 108 ? -44.169 2.456 92.735 1.00 38.44 108 VAL A O 1
ATOM 869 N N . VAL A 1 109 ? -42.139 2.783 91.836 1.00 34.12 109 VAL A N 1
ATOM 870 C CA . VAL A 1 109 ? -41.061 2.740 92.862 1.00 34.12 109 VAL A CA 1
ATOM 871 C C . VAL A 1 109 ? -39.812 2.073 92.261 1.00 34.12 109 VAL A C 1
ATOM 873 O O . VAL A 1 109 ? -39.882 1.063 91.567 1.00 34.12 109 VAL A O 1
ATOM 876 N N . ASP A 1 110 ? -38.682 2.710 92.545 1.00 35.62 110 ASP A N 1
ATOM 877 C CA . ASP A 1 110 ? -37.307 2.456 92.125 1.00 35.62 110 ASP A CA 1
ATOM 878 C C . ASP A 1 110 ? -36.749 1.058 92.438 1.00 35.62 110 ASP A C 1
ATOM 880 O O . ASP A 1 110 ? -37.027 0.495 93.497 1.00 35.62 110 ASP A O 1
ATOM 884 N N . GLN A 1 111 ? -35.855 0.570 91.564 1.00 34.56 111 GLN A N 1
ATOM 885 C CA . GLN A 1 111 ? -34.452 0.212 91.866 1.00 34.56 111 GLN A CA 1
ATOM 886 C C . GLN A 1 111 ? -33.851 -0.619 90.717 1.00 34.56 111 GLN A C 1
ATOM 888 O O . GLN A 1 111 ? -34.276 -1.745 90.477 1.00 34.56 111 GLN A O 1
ATOM 893 N N . LEU A 1 112 ? -32.832 -0.086 90.034 1.00 30.05 112 LEU A N 1
ATOM 894 C CA . LEU A 1 112 ? -31.434 -0.538 90.152 1.00 30.05 112 LEU A CA 1
ATOM 895 C C . LEU A 1 112 ? -30.638 -0.122 88.900 1.00 30.05 112 LEU A C 1
ATOM 897 O O . LEU A 1 112 ? -30.845 -0.636 87.802 1.00 30.05 112 LEU A O 1
ATOM 901 N N . ASP A 1 113 ? -29.716 0.818 89.094 1.00 39.88 113 ASP A N 1
ATOM 902 C CA . ASP A 1 113 ? -28.721 1.236 88.111 1.00 39.88 113 ASP A CA 1
ATOM 903 C C . ASP A 1 113 ? -27.799 0.074 87.708 1.00 39.88 113 ASP A C 1
ATOM 905 O O . ASP A 1 113 ? -27.259 -0.622 88.570 1.00 39.88 113 ASP A O 1
ATOM 909 N N . ASN A 1 114 ? -27.535 -0.080 86.405 1.00 35.66 114 ASN A N 1
ATOM 910 C CA . ASN A 1 114 ? -26.172 0.081 85.886 1.00 35.66 114 ASN A CA 1
ATOM 911 C C . ASN A 1 114 ? -26.089 -0.003 84.351 1.00 35.66 114 ASN A C 1
ATOM 913 O O . ASN A 1 114 ? -26.427 -1.010 83.738 1.00 35.66 114 ASN A O 1
ATOM 917 N N . ALA A 1 115 ? -25.536 1.077 83.793 1.00 34.19 115 ALA A N 1
ATOM 918 C CA . ALA A 1 115 ? -24.641 1.155 82.637 1.00 34.19 115 ALA A CA 1
ATOM 919 C C . ALA A 1 115 ? -25.026 0.435 81.326 1.00 34.19 115 ALA A C 1
ATOM 921 O O . ALA A 1 115 ? -24.741 -0.741 81.135 1.00 34.19 115 ALA A O 1
ATOM 922 N N . SER A 1 116 ? -25.475 1.215 80.336 1.00 36.00 116 SER A N 1
ATOM 923 C CA . SER A 1 116 ? -24.727 1.369 79.076 1.00 36.00 116 SER A CA 1
ATOM 924 C C . SER A 1 116 ? -25.335 2.495 78.242 1.00 36.00 116 SER A C 1
ATOM 926 O O . SER A 1 116 ? -26.471 2.420 77.777 1.00 36.00 116 SER A O 1
ATOM 928 N N . GLU A 1 117 ? -24.547 3.546 78.063 1.00 35.50 117 GLU A N 1
ATOM 929 C CA . GLU A 1 117 ? -24.800 4.684 77.188 1.00 35.50 117 GLU A CA 1
ATOM 930 C C . GLU A 1 117 ? -24.912 4.259 75.717 1.00 35.50 117 GLU A C 1
ATOM 932 O O . GLU A 1 117 ? -24.128 3.440 75.245 1.00 35.50 117 GLU A O 1
ATOM 937 N N . ALA A 1 118 ? -25.832 4.889 74.982 1.00 31.64 118 ALA A N 1
ATOM 938 C CA . ALA A 1 118 ? -25.552 5.490 73.672 1.00 31.64 118 ALA A CA 1
ATOM 939 C C . ALA A 1 118 ? -26.777 6.294 73.205 1.00 31.64 118 ALA A C 1
ATOM 941 O O . ALA A 1 118 ? -27.637 5.826 72.461 1.00 31.64 118 ALA A O 1
ATOM 942 N N . SER A 1 119 ? -26.846 7.543 73.662 1.00 34.44 119 SER A N 1
ATOM 943 C CA . SER A 1 119 ? -27.721 8.568 73.097 1.00 34.44 119 SER A CA 1
ATOM 944 C C . SER A 1 119 ? -27.202 8.969 71.715 1.00 34.44 119 SER A C 1
ATOM 946 O O . SER A 1 119 ? -26.019 9.255 71.544 1.00 34.44 119 SER A O 1
ATOM 948 N N . SER A 1 120 ? -28.083 9.034 70.721 1.00 33.62 120 SER A N 1
ATOM 949 C CA . SER A 1 120 ? -27.811 9.728 69.462 1.00 33.62 120 SER A CA 1
ATOM 950 C C . SER A 1 120 ? -29.000 10.606 69.104 1.00 33.62 120 SER A C 1
ATOM 952 O O . SER A 1 120 ? -29.983 10.157 68.519 1.00 33.62 120 SER A O 1
ATOM 954 N N . LYS A 1 121 ? -28.897 11.893 69.454 1.00 37.50 121 LYS A N 1
ATOM 955 C CA . LYS A 1 121 ? -29.771 12.956 68.947 1.00 37.50 121 LYS A CA 1
ATOM 956 C C . LYS A 1 121 ? -28.952 14.207 68.605 1.00 37.50 121 LYS A C 1
ATOM 958 O O . LYS A 1 121 ? -28.703 15.061 69.441 1.00 37.50 121 LYS A O 1
ATOM 963 N N . ILE A 1 122 ? -28.506 14.234 67.350 1.00 40.34 122 ILE A N 1
ATOM 964 C CA . ILE A 1 122 ? -28.504 15.348 66.380 1.00 40.34 122 ILE A CA 1
ATOM 965 C C . ILE A 1 122 ? -28.501 16.785 66.951 1.00 40.34 122 ILE A C 1
ATOM 967 O O . ILE A 1 122 ? -29.516 17.207 67.502 1.00 40.34 122 ILE A O 1
ATOM 971 N N . ARG A 1 123 ? -27.485 17.596 66.577 1.00 31.89 123 ARG A N 1
ATOM 972 C CA . ARG A 1 123 ? -27.665 18.819 65.744 1.00 31.89 123 ARG A CA 1
ATOM 973 C C . ARG A 1 123 ? -26.343 19.420 65.199 1.00 31.89 123 ARG A C 1
ATOM 975 O O . ARG A 1 123 ? -25.467 19.802 65.957 1.00 31.89 123 ARG A O 1
ATOM 982 N N . LEU A 1 124 ? -26.301 19.518 63.862 1.00 44.81 124 LEU A N 1
ATOM 983 C CA . LEU A 1 124 ? -25.628 20.457 62.933 1.00 44.81 124 LEU A CA 1
ATOM 984 C C . LEU A 1 124 ? -24.521 21.412 63.437 1.00 44.81 124 LEU A C 1
ATOM 986 O O . LEU A 1 124 ? -24.789 22.291 64.250 1.00 44.81 124 LEU A O 1
ATOM 990 N N . SER A 1 125 ? -23.377 21.414 62.735 1.00 34.22 125 SER A N 1
ATOM 991 C CA . SER A 1 125 ? -22.667 22.652 62.360 1.00 34.22 125 SER A CA 1
ATOM 992 C C . SER A 1 125 ? -21.762 22.445 61.133 1.00 34.22 125 SER A C 1
ATOM 994 O O . SER A 1 125 ? -21.126 21.408 60.972 1.00 34.22 125 SER A O 1
ATOM 996 N N . CYS A 1 126 ? -21.762 23.439 60.248 1.00 31.06 126 CYS A N 1
ATOM 997 C CA . CYS A 1 126 ? -21.041 23.523 58.980 1.00 31.06 126 CYS A CA 1
ATOM 998 C C . CYS A 1 126 ? -19.584 23.972 59.198 1.00 31.06 126 CYS A C 1
ATOM 1000 O O . CYS A 1 126 ? -19.347 24.863 60.010 1.00 31.06 126 CYS A O 1
ATOM 1002 N N . GLY A 1 127 ? -18.635 23.451 58.407 1.00 33.03 127 GLY A N 1
ATOM 1003 C CA . GLY A 1 127 ? -17.372 24.154 58.146 1.00 33.03 127 GLY A CA 1
ATOM 1004 C C . GLY A 1 127 ? -16.095 23.311 58.094 1.00 33.03 127 GLY A C 1
ATOM 1005 O O . GLY A 1 127 ? -15.606 22.827 59.103 1.00 33.03 127 GLY A O 1
ATOM 1006 N N . SER A 1 128 ? -15.487 23.309 56.906 1.00 41.91 128 SER A N 1
ATOM 1007 C CA . SER A 1 128 ? -14.056 23.129 56.601 1.00 41.91 128 SER A CA 1
ATOM 1008 C C . SER A 1 128 ? -13.375 21.757 56.761 1.00 41.91 128 SER A C 1
ATOM 1010 O O . SER A 1 128 ? -13.116 21.248 57.843 1.00 41.91 128 SER A O 1
ATOM 1012 N N . LYS A 1 129 ? -12.970 21.261 55.584 1.00 51.19 129 LYS A N 1
ATOM 1013 C CA . LYS A 1 129 ? -11.857 20.360 55.249 1.00 51.19 129 LYS A CA 1
ATOM 1014 C C . LYS A 1 129 ? -10.773 20.237 56.335 1.00 51.19 129 LYS A C 1
ATOM 1016 O O . LYS A 1 129 ? -10.047 21.196 56.585 1.00 51.19 129 LYS A O 1
ATOM 1021 N N . GLN A 1 130 ? -10.523 19.013 56.793 1.00 40.19 130 GLN A N 1
ATOM 1022 C CA . GLN A 1 130 ? -9.199 18.598 57.258 1.00 40.19 130 GLN A CA 1
ATOM 1023 C C . GLN A 1 130 ? -8.694 17.469 56.358 1.00 40.19 130 GLN A C 1
ATOM 1025 O O . GLN A 1 130 ? -9.244 16.373 56.336 1.00 40.19 130 GLN A O 1
ATOM 1030 N N . LYS A 1 131 ? -7.663 17.788 55.565 1.00 44.66 131 LYS A N 1
ATOM 1031 C CA . LYS A 1 131 ? -6.823 16.811 54.865 1.00 44.66 131 LYS A CA 1
ATOM 1032 C C . LYS A 1 131 ? -6.021 16.035 55.906 1.00 44.66 131 LYS A C 1
ATOM 1034 O O . LYS A 1 131 ? -5.379 16.657 56.757 1.00 44.66 131 LYS A O 1
ATOM 1039 N N . THR A 1 132 ? -6.057 14.714 55.806 1.00 48.88 132 THR A N 1
ATOM 1040 C CA . THR A 1 132 ? -5.203 13.787 56.548 1.00 48.88 132 THR A CA 1
ATOM 1041 C C . THR A 1 132 ? -3.729 14.016 56.200 1.00 48.88 132 THR A C 1
ATOM 1043 O O . THR A 1 132 ? -3.380 14.593 55.169 1.00 48.88 132 THR A O 1
ATOM 1046 N N . LEU A 1 133 ? -2.858 13.648 57.136 1.00 47.41 133 LEU A N 1
ATOM 1047 C CA . LEU A 1 133 ? -1.453 14.052 57.185 1.00 47.41 133 LEU A CA 1
ATOM 1048 C C . LEU A 1 133 ? -0.578 13.369 56.109 1.00 47.41 133 LEU A C 1
ATOM 1050 O O . LEU A 1 133 ? 0.443 13.935 55.735 1.00 47.41 133 LEU A O 1
ATOM 1054 N N . GLU A 1 134 ? -1.029 12.253 55.525 1.00 46.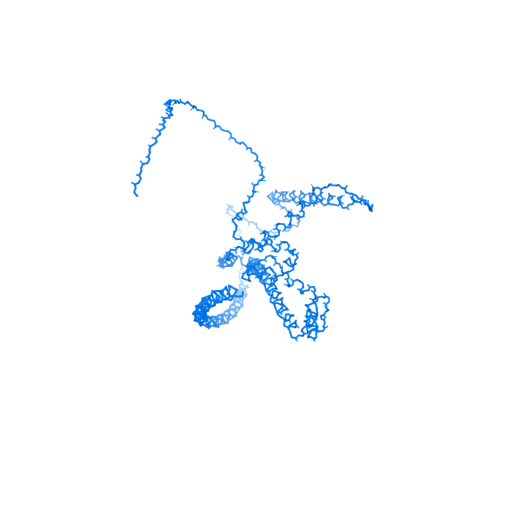06 134 GLU A N 1
ATOM 1055 C CA . GLU A 1 134 ? -0.344 11.533 54.431 1.00 46.06 134 GLU A CA 1
ATOM 1056 C C . GLU A 1 134 ? -0.489 12.218 53.054 1.00 46.06 134 GLU A C 1
ATOM 1058 O O . GLU A 1 134 ? 0.411 12.153 52.222 1.00 46.06 134 GLU A O 1
ATOM 1063 N N . ASP A 1 135 ? -1.556 12.996 52.830 1.00 46.56 135 ASP A N 1
ATOM 1064 C CA . ASP A 1 135 ? -1.818 13.707 51.562 1.00 46.56 135 ASP A CA 1
ATOM 1065 C C . ASP A 1 135 ? -0.890 14.918 51.316 1.00 46.56 135 ASP A C 1
ATOM 1067 O O . ASP A 1 135 ? -0.952 15.567 50.259 1.00 46.56 135 ASP A O 1
ATOM 1071 N N . LYS A 1 136 ? -0.071 15.286 52.310 1.00 50.25 136 LYS A N 1
ATOM 1072 C CA . LYS A 1 136 ? 0.840 16.441 52.258 1.00 50.25 136 LYS A CA 1
ATOM 1073 C C . LYS A 1 136 ? 2.239 16.081 51.769 1.00 50.25 136 LYS A C 1
ATOM 1075 O O . LYS A 1 136 ? 2.864 16.927 51.135 1.00 50.25 136 LYS A O 1
ATOM 1080 N N . GLU A 1 137 ? 2.707 14.861 52.013 1.00 52.44 137 GLU A N 1
ATOM 1081 C CA . GLU A 1 137 ? 4.069 14.449 51.656 1.00 52.44 137 GLU A CA 1
ATOM 1082 C C . GLU A 1 137 ? 4.169 14.109 50.157 1.00 52.44 137 GLU A C 1
ATOM 1084 O O . GLU A 1 137 ? 5.032 14.631 49.449 1.00 52.44 137 GLU A O 1
ATOM 1089 N N . THR A 1 138 ? 3.181 13.393 49.610 1.00 54.56 138 THR A N 1
ATOM 1090 C CA . THR A 1 138 ? 3.134 13.028 48.180 1.00 54.56 138 THR A CA 1
ATOM 1091 C C . THR A 1 138 ? 2.825 14.223 47.265 1.00 54.56 138 THR A C 1
ATOM 1093 O O . THR A 1 138 ? 3.363 14.327 46.161 1.00 54.56 138 THR A O 1
ATOM 1096 N N . ASN A 1 139 ? 2.011 15.184 47.727 1.00 53.78 139 ASN A N 1
ATOM 1097 C CA . ASN A 1 139 ? 1.742 16.428 46.985 1.00 53.78 139 ASN A CA 1
ATOM 1098 C C . ASN A 1 139 ? 2.929 17.401 46.979 1.00 53.78 139 ASN A C 1
ATOM 1100 O O . ASN A 1 139 ? 2.999 18.253 46.090 1.00 53.78 139 ASN A O 1
ATOM 1104 N N . ALA A 1 140 ? 3.833 17.322 47.961 1.00 55.03 140 ALA A N 1
ATOM 1105 C CA . ALA A 1 140 ? 5.045 18.135 47.986 1.00 55.03 140 ALA A CA 1
ATOM 1106 C C . ALA A 1 140 ? 6.061 17.630 46.950 1.00 55.03 140 ALA A C 1
ATOM 1108 O O . ALA A 1 140 ? 6.572 18.432 46.170 1.00 55.03 140 ALA A O 1
ATOM 1109 N N . PHE A 1 141 ? 6.256 16.308 46.857 1.00 54.88 141 PHE A N 1
ATOM 1110 C CA . PHE A 1 141 ? 7.174 15.695 45.892 1.00 54.88 141 PHE A CA 1
ATOM 1111 C C . PHE A 1 141 ? 6.763 15.956 44.434 1.00 54.88 141 PHE A C 1
ATOM 1113 O O . PHE A 1 141 ? 7.586 16.375 43.622 1.00 54.88 141 PHE A O 1
ATOM 1120 N N . LEU A 1 142 ? 5.474 15.800 44.105 1.00 56.19 142 LEU A N 1
ATOM 1121 C CA . LEU A 1 142 ? 4.978 1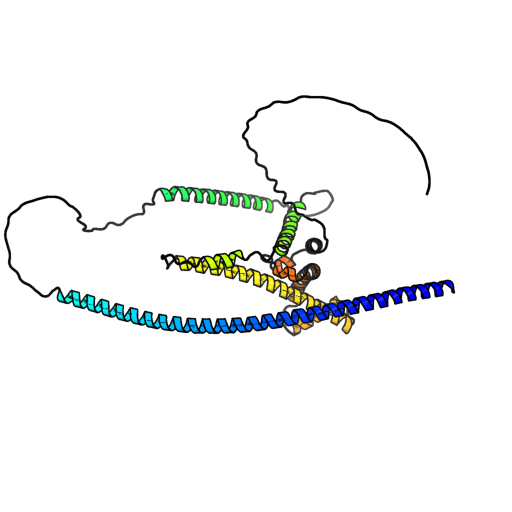6.069 42.748 1.00 56.19 142 LEU A CA 1
ATOM 1122 C C . LEU A 1 142 ? 5.070 17.558 42.378 1.00 56.19 142 LEU A C 1
ATOM 1124 O O . LEU A 1 142 ? 5.510 17.889 41.279 1.00 56.19 142 LEU A O 1
ATOM 1128 N N . ASN A 1 143 ? 4.755 18.467 43.310 1.00 67.12 143 ASN A N 1
ATOM 1129 C CA . ASN A 1 143 ? 4.913 19.904 43.068 1.00 67.12 143 ASN A CA 1
ATOM 1130 C C . ASN A 1 143 ? 6.377 20.321 42.891 1.00 67.12 143 ASN A C 1
ATOM 1132 O O . ASN A 1 143 ? 6.651 21.251 42.136 1.00 67.12 143 ASN A O 1
ATOM 1136 N N . GLU A 1 144 ? 7.315 19.689 43.595 1.00 68.94 144 GLU A N 1
ATOM 1137 C CA . GLU A 1 144 ? 8.739 20.008 43.486 1.00 68.94 144 GLU A CA 1
ATOM 1138 C C . GLU A 1 144 ? 9.333 19.496 42.169 1.00 68.94 144 GLU A C 1
ATOM 1140 O O . GLU A 1 144 ? 10.041 20.240 41.485 1.00 68.94 144 GLU A O 1
ATOM 1145 N N . VAL A 1 145 ? 8.957 18.284 41.742 1.00 69.19 145 VAL A N 1
ATOM 1146 C CA . VAL A 1 145 ? 9.343 17.726 40.437 1.00 69.19 145 VAL A CA 1
ATOM 1147 C C . VAL A 1 145 ? 8.756 18.547 39.284 1.00 69.19 145 VAL A C 1
ATOM 1149 O O . VAL A 1 145 ? 9.483 18.879 38.346 1.00 69.19 145 VAL A O 1
ATOM 1152 N N . ASP A 1 146 ? 7.486 18.955 39.360 1.00 70.69 146 ASP A N 1
ATOM 1153 C CA . ASP A 1 146 ? 6.861 19.776 38.318 1.00 70.69 146 ASP A CA 1
ATOM 1154 C C . ASP A 1 146 ? 7.415 21.210 38.290 1.00 70.69 146 ASP A C 1
ATOM 1156 O O . ASP A 1 146 ? 7.679 21.739 37.210 1.00 70.69 146 ASP A O 1
ATOM 1160 N N . LYS A 1 147 ? 7.690 21.838 39.444 1.00 79.88 147 LYS A N 1
ATOM 1161 C CA . LYS A 1 147 ? 8.351 23.159 39.494 1.00 79.88 147 LYS A CA 1
ATOM 1162 C C . LYS A 1 147 ? 9.776 23.108 38.949 1.00 79.88 147 LYS A C 1
ATOM 1164 O O . LYS A 1 147 ? 10.183 24.030 38.240 1.00 79.88 147 LYS A O 1
ATOM 1169 N N . LYS A 1 148 ? 10.522 22.036 39.239 1.00 83.56 148 LYS A N 1
ATOM 1170 C CA . LYS A 1 148 ? 11.864 21.811 38.689 1.00 83.56 148 LYS A CA 1
ATOM 1171 C C . LYS A 1 148 ? 11.804 21.608 37.174 1.00 83.56 148 LYS A C 1
ATOM 1173 O O . LYS A 1 148 ? 12.526 22.296 36.457 1.00 83.56 148 LYS A O 1
ATOM 1178 N N . ARG A 1 149 ? 10.868 20.786 36.679 1.00 80.56 149 ARG A N 1
ATOM 1179 C CA . ARG A 1 149 ? 10.649 20.564 35.239 1.00 80.56 149 ARG A CA 1
ATOM 1180 C C . ARG A 1 149 ? 10.286 21.855 34.507 1.00 80.56 149 ARG A C 1
ATOM 1182 O O . ARG A 1 149 ? 10.882 22.159 33.480 1.00 80.56 149 ARG A O 1
ATOM 1189 N N . VAL A 1 150 ? 9.358 22.641 35.052 1.00 78.56 150 VAL A N 1
ATOM 1190 C CA . VAL A 1 150 ? 8.935 23.920 34.460 1.00 78.56 150 VAL A CA 1
ATOM 1191 C C . VAL A 1 150 ? 10.079 24.939 34.460 1.00 78.56 150 VAL A C 1
ATOM 1193 O O . VAL A 1 150 ? 10.275 25.637 33.467 1.00 78.56 150 VAL A O 1
ATOM 1196 N N . SER A 1 151 ? 10.874 25.010 35.532 1.00 79.69 151 SER A N 1
ATOM 1197 C CA . SER A 1 151 ? 12.047 25.894 35.597 1.00 79.69 151 SER A CA 1
ATOM 1198 C C . SER A 1 151 ? 13.123 25.498 34.578 1.00 79.69 151 SER A C 1
ATOM 1200 O O . SER A 1 151 ? 13.655 26.358 33.869 1.00 79.69 151 SER A O 1
ATOM 1202 N N . ASP A 1 152 ? 13.394 24.198 34.433 1.00 80.62 152 ASP A N 1
ATOM 1203 C CA . ASP A 1 152 ? 14.345 23.678 33.449 1.00 80.62 152 ASP A CA 1
ATOM 1204 C C . ASP A 1 152 ? 13.876 23.920 32.008 1.00 80.62 152 ASP A C 1
ATOM 1206 O O . ASP A 1 152 ? 14.672 24.354 31.171 1.00 80.62 152 ASP A O 1
ATOM 1210 N N . GLU A 1 153 ? 12.582 23.761 31.733 1.00 84.69 153 GLU A N 1
ATOM 1211 C CA . GLU A 1 153 ? 11.991 24.020 30.418 1.00 84.69 153 GLU A CA 1
ATOM 1212 C C . GLU A 1 153 ? 11.998 25.518 30.057 1.00 84.69 153 GLU A C 1
ATOM 1214 O O . GLU A 1 153 ? 12.336 25.896 28.931 1.00 84.69 153 GLU A O 1
ATOM 1219 N N . ILE A 1 154 ? 11.706 26.407 31.015 1.00 81.56 154 ILE A N 1
ATOM 1220 C CA . ILE A 1 154 ? 11.805 27.865 30.824 1.00 81.56 154 ILE A CA 1
ATOM 1221 C C . ILE A 1 154 ? 13.263 28.275 30.584 1.00 81.56 154 ILE A C 1
ATOM 1223 O O . ILE A 1 154 ? 13.542 29.084 29.691 1.00 81.56 154 ILE A O 1
ATOM 1227 N N . ARG A 1 155 ? 14.211 27.704 31.336 1.00 85.81 155 ARG A N 1
ATOM 1228 C CA . ARG A 1 155 ? 15.649 27.957 31.168 1.00 85.81 155 ARG A CA 1
ATOM 1229 C C . ARG A 1 155 ? 16.147 27.465 29.810 1.00 85.81 155 ARG A C 1
ATOM 1231 O O . ARG A 1 155 ? 16.939 28.162 29.176 1.00 85.81 155 ARG A O 1
ATOM 1238 N N . GLN A 1 156 ? 15.655 26.321 29.339 1.00 79.00 156 GLN A N 1
ATOM 1239 C CA . GLN A 1 156 ? 15.955 25.791 28.011 1.00 79.00 156 GLN A CA 1
ATOM 1240 C C . GLN A 1 156 ? 15.407 26.702 26.904 1.00 79.00 156 GLN A C 1
ATOM 1242 O O . GLN A 1 156 ? 16.184 27.173 26.075 1.00 79.00 156 GLN A O 1
ATOM 1247 N N . ARG A 1 157 ? 14.119 27.070 26.942 1.00 75.94 157 ARG A N 1
ATOM 1248 C CA . ARG A 1 157 ? 13.528 27.981 25.940 1.00 75.94 157 ARG A CA 1
ATOM 1249 C C . ARG A 1 157 ? 14.179 29.364 25.932 1.00 75.94 157 ARG A C 1
ATOM 1251 O O . ARG A 1 157 ? 14.272 29.997 24.884 1.00 75.94 157 ARG A O 1
ATOM 1258 N N . SER A 1 158 ? 14.633 29.853 27.085 1.00 74.56 158 SER A N 1
ATOM 1259 C CA . SER A 1 158 ? 15.338 31.139 27.182 1.00 74.56 158 SER A CA 1
ATOM 1260 C C . SER A 1 158 ? 16.729 31.077 26.539 1.00 74.56 158 SER A C 1
ATOM 1262 O O . SER A 1 158 ? 17.150 32.043 25.905 1.00 74.56 158 SER A O 1
ATOM 1264 N N . ARG A 1 159 ? 17.423 29.932 26.636 1.00 76.69 159 ARG A N 1
ATOM 1265 C CA . ARG A 1 159 ? 18.687 29.674 25.923 1.00 76.69 159 ARG A CA 1
ATOM 1266 C C . ARG A 1 159 ? 18.460 29.528 24.416 1.00 76.69 159 ARG A C 1
ATOM 1268 O O . ARG A 1 159 ? 19.192 30.133 23.642 1.00 76.69 159 ARG A O 1
ATOM 1275 N N . GLU A 1 160 ? 17.409 28.820 24.006 1.00 68.31 160 GLU A N 1
ATOM 1276 C CA . GLU A 1 160 ? 17.027 28.659 22.594 1.00 68.31 160 GLU A CA 1
ATOM 1277 C C . GLU A 1 160 ? 16.650 29.998 21.940 1.00 68.31 160 GLU A C 1
ATOM 1279 O O . GLU A 1 160 ? 17.088 30.287 20.829 1.00 68.31 160 GLU A O 1
ATOM 1284 N N . LYS A 1 161 ? 15.912 30.869 22.643 1.00 67.38 161 LYS A N 1
ATOM 1285 C CA . LYS A 1 161 ? 15.573 32.213 22.146 1.00 67.38 161 LYS A CA 1
ATOM 1286 C C . LYS A 1 161 ? 16.777 33.156 22.091 1.00 67.38 161 LYS A C 1
ATOM 1288 O O . LYS A 1 161 ? 16.844 33.979 21.184 1.00 67.38 161 LYS A O 1
ATOM 1293 N N . LYS A 1 162 ? 17.744 33.027 23.011 1.00 63.53 162 LYS A N 1
ATOM 1294 C CA . LYS A 1 162 ? 18.994 33.807 22.968 1.00 63.53 162 LYS A CA 1
ATOM 1295 C C . LYS A 1 162 ? 19.854 33.438 21.747 1.00 63.53 162 LYS A C 1
ATOM 1297 O O . LYS A 1 162 ? 20.448 34.325 21.151 1.00 63.53 162 LYS A O 1
ATOM 1302 N N . LEU A 1 163 ? 19.823 32.172 21.317 1.00 51.91 163 LEU A N 1
ATOM 1303 C CA . LEU A 1 163 ? 20.511 31.684 20.112 1.00 51.91 163 LEU A CA 1
ATOM 1304 C C . LEU A 1 163 ? 19.822 32.080 18.791 1.00 51.91 163 LEU A C 1
ATOM 1306 O O . LEU A 1 163 ? 20.457 32.037 17.744 1.00 51.91 163 LEU A O 1
ATOM 1310 N N . GLN A 1 164 ? 18.541 32.469 18.819 1.00 47.38 164 GLN A N 1
ATOM 1311 C CA . GLN A 1 164 ? 17.801 32.906 17.623 1.00 47.38 164 GLN A CA 1
ATOM 1312 C C . GLN A 1 164 ? 17.934 34.409 17.323 1.00 47.38 164 GLN A C 1
ATOM 1314 O O . GLN A 1 164 ? 17.690 34.815 16.190 1.00 47.38 164 GLN A O 1
ATOM 1319 N N . CYS A 1 165 ? 18.322 35.232 18.305 1.00 43.47 165 CYS A N 1
ATOM 1320 C CA . CYS A 1 165 ? 18.474 36.683 18.131 1.00 43.47 165 CYS A CA 1
ATOM 1321 C C . CYS A 1 165 ? 19.917 37.137 17.833 1.00 43.47 165 CYS A C 1
ATOM 1323 O O . CYS A 1 165 ? 20.108 38.270 17.399 1.00 43.47 165 CYS A O 1
ATOM 1325 N N . GLU A 1 166 ? 20.930 36.289 18.035 1.00 36.53 166 GLU A N 1
ATOM 1326 C CA . GLU A 1 166 ? 22.333 36.596 17.711 1.00 36.53 166 GLU A CA 1
ATOM 1327 C C . GLU A 1 166 ? 22.691 36.137 16.285 1.00 36.53 166 GLU A C 1
ATOM 1329 O O . GLU A 1 166 ? 23.503 35.243 16.072 1.00 36.53 166 GLU A O 1
ATOM 1334 N N . LEU A 1 167 ? 22.081 36.766 15.279 1.00 39.41 167 LEU A N 1
ATOM 1335 C CA . LEU A 1 167 ? 22.593 36.768 13.906 1.00 39.41 167 LEU A CA 1
ATOM 1336 C C . LEU A 1 167 ? 22.598 38.212 13.392 1.00 39.41 167 LEU A C 1
ATOM 1338 O O . LEU A 1 167 ? 21.521 38.787 13.215 1.00 39.41 167 LEU A O 1
ATOM 1342 N N . PRO A 1 168 ? 23.767 38.823 13.127 1.00 33.78 168 PRO A N 1
ATOM 1343 C CA . PRO A 1 168 ? 23.826 40.041 12.338 1.00 33.78 168 PRO A CA 1
ATOM 1344 C C . PRO A 1 168 ? 23.586 39.720 10.860 1.00 33.78 168 PRO A C 1
ATOM 1346 O O . PRO A 1 168 ? 24.140 38.769 10.307 1.00 33.78 168 PRO A O 1
ATOM 1349 N N . SER A 1 169 ? 22.754 40.548 10.234 1.00 36.97 169 SER A N 1
ATOM 1350 C CA . SER A 1 169 ? 22.471 40.568 8.802 1.00 36.97 169 SER A CA 1
ATOM 1351 C C . SER A 1 169 ? 23.707 40.817 7.924 1.00 36.97 169 SER A C 1
ATOM 1353 O O . SER A 1 169 ? 24.554 41.640 8.250 1.00 36.97 169 SER A O 1
ATOM 1355 N N . GLN A 1 170 ? 23.637 40.204 6.736 1.00 32.22 170 GLN A N 1
ATOM 1356 C CA . GLN A 1 170 ? 24.191 40.599 5.430 1.00 32.22 170 GLN A CA 1
ATOM 1357 C C . GLN A 1 170 ? 25.682 40.393 5.070 1.00 32.22 170 GLN A C 1
ATOM 1359 O O . GLN A 1 170 ? 26.585 41.029 5.590 1.00 32.22 170 GLN A O 1
ATOM 1364 N N . GLU A 1 171 ? 25.812 39.588 4.003 1.00 35.12 171 GLU A N 1
ATOM 1365 C CA . GLU A 1 171 ? 26.568 39.786 2.749 1.00 35.12 171 GLU A CA 1
ATOM 1366 C C . GLU A 1 171 ? 28.109 39.675 2.673 1.00 35.12 171 GLU A C 1
ATOM 1368 O O . GLU A 1 171 ? 28.869 40.346 3.355 1.00 35.12 171 GLU A O 1
ATOM 1373 N N . ALA A 1 172 ? 28.497 38.900 1.644 1.00 33.00 172 ALA A N 1
ATOM 1374 C CA . ALA A 1 172 ? 29.731 38.890 0.847 1.00 33.00 172 ALA A CA 1
ATOM 1375 C C . ALA A 1 172 ? 31.003 38.153 1.347 1.00 33.00 172 ALA A C 1
ATOM 1377 O O . ALA A 1 172 ? 31.693 38.562 2.267 1.00 33.00 172 ALA A O 1
ATOM 1378 N N . HIS A 1 173 ? 31.344 37.130 0.545 1.00 31.95 173 HIS A N 1
ATOM 1379 C CA . HIS A 1 173 ? 32.660 36.587 0.166 1.00 31.95 173 HIS A CA 1
ATOM 1380 C C . HIS A 1 173 ? 33.653 35.981 1.189 1.00 31.95 173 HIS A C 1
ATOM 1382 O O . HIS A 1 173 ? 34.161 36.629 2.093 1.00 31.95 173 HIS A O 1
ATOM 1388 N N . SER A 1 174 ? 34.084 34.766 0.804 1.00 29.72 174 SER A N 1
ATOM 1389 C CA . SER A 1 174 ? 35.408 34.134 0.969 1.00 29.72 174 SER A CA 1
ATOM 1390 C C . SER A 1 174 ? 35.585 33.026 2.019 1.00 29.72 174 SER A C 1
ATOM 1392 O O . SER A 1 174 ? 35.162 33.092 3.163 1.00 29.72 174 SER A O 1
ATOM 1394 N N . ILE A 1 175 ? 36.241 31.979 1.512 1.00 40.75 175 ILE A N 1
ATOM 1395 C CA . ILE A 1 175 ? 36.673 30.693 2.069 1.00 40.75 175 ILE A CA 1
ATOM 1396 C C . ILE A 1 175 ? 37.278 30.807 3.478 1.00 40.75 175 ILE A C 1
ATOM 1398 O O . ILE A 1 175 ? 38.220 31.570 3.657 1.00 40.75 175 ILE A O 1
ATOM 1402 N N . SER A 1 176 ? 36.841 29.958 4.417 1.00 35.69 176 SER A N 1
ATOM 1403 C CA . SER A 1 176 ? 37.700 29.055 5.214 1.00 35.69 176 SER A CA 1
ATOM 1404 C C . SER A 1 176 ? 36.897 28.361 6.327 1.00 35.69 176 SER A C 1
ATOM 1406 O O . SER A 1 176 ? 36.138 29.007 7.038 1.00 35.69 176 SER A O 1
ATOM 1408 N N . GLN A 1 177 ? 37.082 27.039 6.409 1.00 41.94 177 GLN A N 1
ATOM 1409 C CA . GLN A 1 177 ? 36.864 26.091 7.516 1.00 41.94 177 GLN A CA 1
ATOM 1410 C C . GLN A 1 177 ? 35.737 26.345 8.533 1.00 41.94 177 GLN A C 1
ATOM 1412 O O . GLN A 1 177 ? 35.813 27.282 9.311 1.00 41.94 177 GLN A O 1
ATOM 1417 N N . ASN A 1 178 ? 34.784 25.401 8.624 1.00 32.47 178 ASN A N 1
ATOM 1418 C CA . ASN A 1 178 ? 34.141 25.012 9.890 1.00 32.47 178 ASN A CA 1
ATOM 1419 C C . ASN A 1 178 ? 33.471 23.626 9.791 1.00 32.47 178 ASN A C 1
ATOM 1421 O O . ASN A 1 178 ? 32.327 23.464 9.365 1.00 32.47 178 ASN A O 1
ATOM 1425 N N . THR A 1 179 ? 34.208 22.608 10.228 1.00 43.16 179 THR A N 1
ATOM 1426 C CA . THR A 1 179 ? 33.729 21.272 10.602 1.00 43.16 179 THR A CA 1
ATOM 1427 C C . THR A 1 179 ? 33.086 21.331 11.990 1.00 43.16 179 THR A C 1
ATOM 1429 O O . THR A 1 179 ? 33.745 21.042 12.981 1.00 43.16 179 THR A O 1
ATOM 1432 N N . ALA A 1 180 ? 31.818 21.739 12.085 1.00 38.69 180 ALA A N 1
ATOM 1433 C CA . ALA A 1 180 ? 31.025 21.572 13.318 1.00 38.69 180 ALA A CA 1
ATOM 1434 C C . ALA A 1 180 ? 29.503 21.677 13.106 1.00 38.69 180 ALA A C 1
ATOM 1436 O O . ALA A 1 180 ? 28.741 21.140 13.901 1.00 38.69 180 ALA A O 1
ATOM 1437 N N . SER A 1 181 ? 29.031 22.313 12.028 1.00 39.12 181 SER A N 1
ATOM 1438 C CA . SER A 1 181 ? 27.585 22.479 11.788 1.00 39.12 181 SER A CA 1
ATOM 1439 C C . SER A 1 181 ? 26.921 21.303 11.064 1.00 39.12 181 SER A C 1
ATOM 1441 O O . SER A 1 181 ? 25.699 21.243 10.992 1.00 39.12 181 SER A O 1
ATOM 1443 N N . THR A 1 182 ? 27.699 20.340 10.564 1.00 37.09 182 THR A N 1
ATOM 1444 C CA . THR A 1 182 ? 27.171 19.167 9.846 1.00 37.09 182 THR A CA 1
ATOM 1445 C C . THR A 1 182 ? 26.723 18.045 10.794 1.00 37.09 182 THR A C 1
ATOM 1447 O O . THR A 1 182 ? 25.841 17.265 10.452 1.00 37.09 182 THR A O 1
ATOM 1450 N N . THR A 1 183 ? 27.273 17.944 12.008 1.00 36.38 183 THR A N 1
ATOM 1451 C CA . THR A 1 183 ? 27.081 16.760 12.868 1.00 36.38 183 THR A CA 1
ATOM 1452 C C . THR A 1 183 ? 25.683 16.666 13.491 1.00 36.38 183 THR A C 1
ATOM 1454 O O . THR A 1 183 ? 25.115 15.577 13.519 1.00 36.38 183 THR A O 1
ATOM 1457 N N . SER A 1 184 ? 25.075 17.781 13.911 1.00 43.44 184 SER A N 1
ATOM 1458 C CA . SER A 1 184 ? 23.759 17.762 14.580 1.00 43.44 184 SER A CA 1
ATOM 1459 C C . SER A 1 184 ? 22.603 17.404 13.630 1.00 43.44 184 SER A C 1
ATOM 1461 O O . SER A 1 184 ? 21.749 16.579 13.961 1.00 43.44 184 SER A O 1
ATOM 1463 N N . THR A 1 185 ? 22.621 17.929 12.399 1.00 45.47 185 THR A N 1
ATOM 1464 C CA . THR A 1 185 ? 21.650 17.582 11.345 1.00 45.47 185 THR A CA 1
ATOM 1465 C C . THR A 1 185 ? 21.794 16.117 10.931 1.00 45.47 185 THR A C 1
ATOM 1467 O O . THR A 1 185 ? 20.804 15.391 10.885 1.00 45.47 185 THR A O 1
ATOM 1470 N N . THR A 1 186 ? 23.033 15.632 10.758 1.00 52.69 186 THR A N 1
ATOM 1471 C CA . THR A 1 186 ? 23.278 14.229 10.375 1.00 52.69 186 THR A CA 1
ATOM 1472 C C . THR A 1 186 ? 22.894 13.211 11.454 1.00 52.69 186 THR A C 1
ATOM 1474 O O . THR A 1 186 ? 22.524 12.087 11.117 1.00 52.69 186 THR A O 1
ATOM 1477 N N . PHE A 1 187 ? 22.945 13.566 12.745 1.00 50.53 187 PHE A N 1
ATOM 1478 C CA . PHE A 1 187 ? 22.580 12.644 13.827 1.00 50.53 187 PHE A CA 1
ATOM 1479 C C . PHE A 1 187 ? 21.065 12.412 13.900 1.00 50.53 187 PHE A C 1
ATOM 1481 O O . PHE A 1 187 ? 20.619 11.265 13.978 1.00 50.53 187 PHE A O 1
ATOM 1488 N N . HIS A 1 188 ? 20.269 13.485 13.816 1.00 53.16 188 HIS A N 1
ATOM 1489 C CA . HIS A 1 188 ? 18.808 13.383 13.757 1.00 53.16 188 HIS A CA 1
ATOM 1490 C C . HIS A 1 188 ? 18.325 12.703 12.467 1.00 53.16 188 HIS A C 1
ATOM 1492 O O . HIS A 1 188 ? 17.390 11.905 12.511 1.00 53.16 188 HIS A O 1
ATOM 1498 N N . GLU A 1 189 ? 18.984 12.954 11.333 1.00 57.28 189 GLU A N 1
ATOM 1499 C CA . GLU A 1 189 ? 18.653 12.320 10.051 1.00 57.28 189 GLU A CA 1
ATOM 1500 C C . GLU A 1 189 ? 18.923 10.806 10.059 1.00 57.28 189 GLU A C 1
ATOM 1502 O O . GLU A 1 189 ? 18.030 10.033 9.708 1.00 57.28 189 GLU A O 1
ATOM 1507 N N . ARG A 1 190 ? 20.085 10.366 10.572 1.00 63.94 190 ARG A N 1
ATOM 1508 C CA . ARG A 1 190 ? 20.396 8.931 10.746 1.00 63.94 190 ARG A CA 1
ATOM 1509 C C . ARG A 1 190 ? 19.482 8.237 11.756 1.00 63.94 190 ARG A C 1
ATOM 1511 O O . ARG A 1 190 ? 19.292 7.025 11.681 1.00 63.94 190 ARG A O 1
ATOM 1518 N N . LYS A 1 191 ? 18.939 8.969 12.735 1.00 77.81 191 LYS A N 1
ATOM 1519 C CA . LYS A 1 191 ? 18.000 8.411 13.718 1.00 77.81 191 LYS A CA 1
ATOM 1520 C C . LYS A 1 191 ? 16.691 7.973 13.052 1.00 77.81 191 LYS A C 1
ATOM 1522 O O . LYS A 1 191 ? 16.275 6.841 13.258 1.00 77.81 191 LYS A O 1
ATOM 1527 N N . ASN A 1 192 ? 16.122 8.806 12.179 1.00 80.88 192 ASN A N 1
ATOM 1528 C CA . ASN A 1 192 ? 14.858 8.496 11.498 1.00 80.88 192 ASN A CA 1
ATOM 1529 C C . ASN A 1 192 ? 14.966 7.278 10.559 1.00 80.88 192 ASN A C 1
ATOM 1531 O O . ASN A 1 192 ? 14.031 6.491 10.454 1.00 80.88 192 ASN A O 1
ATOM 1535 N N . GLU A 1 193 ? 16.108 7.102 9.887 1.00 87.56 193 GLU A N 1
ATOM 1536 C CA . GLU A 1 193 ? 16.372 5.921 9.049 1.00 87.56 193 GLU A CA 1
ATOM 1537 C C . GLU A 1 193 ? 16.399 4.639 9.887 1.00 87.56 193 GLU A C 1
ATOM 1539 O O . GLU A 1 193 ? 15.713 3.670 9.563 1.00 87.56 193 GLU A O 1
ATOM 1544 N N . ARG A 1 194 ? 17.155 4.653 10.993 1.00 87.06 194 ARG A N 1
ATOM 1545 C CA . ARG A 1 194 ? 17.290 3.502 11.898 1.00 87.06 194 ARG A CA 1
ATOM 1546 C C . ARG A 1 194 ? 15.974 3.130 12.568 1.00 87.06 194 ARG A C 1
ATOM 1548 O O . ARG A 1 194 ? 15.677 1.946 12.690 1.00 87.06 194 ARG A O 1
ATOM 1555 N N . ASP A 1 195 ? 15.187 4.121 12.968 1.00 89.50 195 ASP A N 1
ATOM 1556 C CA . ASP A 1 195 ? 13.887 3.901 13.600 1.00 89.50 195 ASP A CA 1
ATOM 1557 C C . ASP A 1 195 ? 12.898 3.255 12.616 1.00 89.50 195 ASP A C 1
ATOM 1559 O O . ASP A 1 195 ? 12.221 2.291 12.972 1.00 89.50 195 ASP A O 1
ATOM 1563 N N . LEU A 1 196 ? 12.864 3.706 11.354 1.00 91.62 196 LEU A N 1
ATOM 1564 C CA . LEU A 1 196 ? 12.026 3.071 10.336 1.00 91.62 196 LEU A CA 1
ATOM 1565 C C . LEU A 1 196 ? 12.499 1.651 9.989 1.00 91.62 196 LEU A C 1
ATOM 1567 O O . LEU A 1 196 ? 11.679 0.741 9.876 1.00 91.62 196 LEU A O 1
ATOM 1571 N N . ILE A 1 197 ? 13.811 1.446 9.843 1.00 90.94 197 ILE A N 1
ATOM 1572 C CA . ILE A 1 197 ? 14.399 0.116 9.622 1.00 90.94 197 ILE A CA 1
ATOM 1573 C C . ILE A 1 197 ? 13.998 -0.831 10.760 1.00 90.94 197 ILE A C 1
ATOM 1575 O O . ILE A 1 197 ? 13.551 -1.948 10.505 1.00 90.94 197 ILE A O 1
ATOM 1579 N N . ARG A 1 198 ? 14.080 -0.369 12.012 1.00 90.00 198 ARG A N 1
ATOM 1580 C CA . ARG A 1 198 ? 13.682 -1.138 13.197 1.00 90.00 198 ARG A CA 1
ATOM 1581 C C . ARG A 1 198 ? 12.208 -1.534 13.160 1.00 90.00 198 ARG A C 1
ATOM 1583 O O . ARG A 1 198 ? 11.904 -2.691 13.436 1.00 90.00 198 ARG A O 1
ATOM 1590 N N . GLU A 1 199 ? 11.307 -0.618 12.792 1.00 89.81 199 GLU A N 1
ATOM 1591 C CA . GLU A 1 199 ? 9.889 -0.962 12.617 1.00 89.81 199 GLU A CA 1
ATOM 1592 C C . GLU A 1 199 ? 9.701 -2.069 11.577 1.00 89.81 199 GLU A C 1
ATOM 1594 O O . GLU A 1 199 ? 8.934 -2.994 11.816 1.00 89.81 199 GLU A O 1
ATOM 1599 N N . MET A 1 200 ? 10.434 -2.016 10.462 1.00 91.31 200 MET A N 1
ATOM 1600 C CA . MET A 1 200 ? 10.326 -2.991 9.371 1.00 91.31 200 MET A CA 1
ATOM 1601 C C . MET A 1 200 ? 10.939 -4.365 9.675 1.00 91.31 200 MET A C 1
ATOM 1603 O O . MET A 1 200 ? 10.543 -5.350 9.050 1.00 91.31 200 MET A O 1
ATOM 1607 N N . ILE A 1 201 ? 11.908 -4.437 10.592 1.00 87.25 201 ILE A N 1
ATOM 1608 C CA .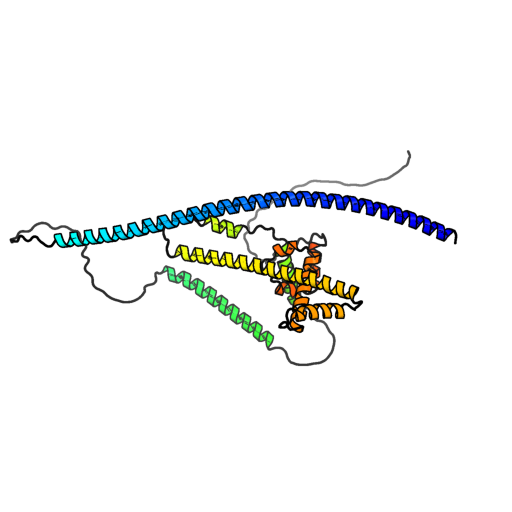 ILE A 1 201 ? 12.510 -5.698 11.061 1.00 87.25 201 ILE A CA 1
ATOM 1609 C C . ILE A 1 201 ? 11.661 -6.339 12.160 1.00 87.25 201 ILE A C 1
ATOM 1611 O O . ILE A 1 201 ? 11.651 -7.562 12.284 1.00 87.25 201 ILE A O 1
ATOM 1615 N N . SER A 1 202 ? 10.968 -5.525 12.963 1.00 79.06 202 SER A N 1
ATOM 1616 C CA . SER A 1 202 ? 10.164 -5.993 14.090 1.00 79.06 202 SER A CA 1
ATOM 1617 C C . SER A 1 202 ? 9.176 -7.073 13.623 1.00 79.06 202 SER A C 1
ATOM 1619 O O . SER A 1 202 ? 8.304 -6.825 12.787 1.00 79.06 202 SER A O 1
ATOM 1621 N N . SER A 1 203 ? 9.341 -8.294 14.147 1.00 55.19 203 SER A N 1
ATOM 1622 C CA . SER A 1 203 ? 8.434 -9.426 13.930 1.00 55.19 203 SER A CA 1
ATOM 1623 C C . SER A 1 203 ? 6.997 -9.024 14.296 1.00 55.19 203 SER A C 1
ATOM 1625 O O . SER A 1 203 ? 6.764 -8.088 15.060 1.00 55.19 203 SER A O 1
ATOM 1627 N N . LYS A 1 204 ? 5.990 -9.750 13.783 1.00 57.25 204 LYS A N 1
ATOM 1628 C CA . LYS A 1 204 ? 4.556 -9.563 14.118 1.00 57.25 204 LYS A CA 1
ATOM 1629 C C . LYS A 1 204 ? 4.222 -9.748 15.620 1.00 57.25 204 LYS A C 1
ATOM 1631 O O . LYS A 1 204 ? 3.048 -9.823 15.978 1.00 57.25 204 LYS A O 1
ATOM 1636 N N . GLU A 1 205 ? 5.212 -9.823 16.505 1.00 47.88 205 GLU A N 1
ATOM 1637 C CA . GLU A 1 205 ? 5.077 -9.982 17.952 1.00 47.88 205 GLU A CA 1
ATOM 1638 C C . GLU A 1 205 ? 4.682 -8.662 18.620 1.00 47.88 205 GLU A C 1
ATOM 1640 O O . GLU A 1 205 ? 5.396 -8.066 19.412 1.00 47.88 205 GLU A O 1
ATOM 1645 N N . GLU A 1 206 ? 3.476 -8.205 18.316 1.00 52.66 206 GLU A N 1
ATOM 1646 C CA . GLU A 1 206 ? 2.740 -7.304 19.196 1.00 52.66 206 GLU A CA 1
ATOM 1647 C C . GLU A 1 206 ? 1.322 -7.860 19.376 1.00 52.66 206 GLU A C 1
ATOM 1649 O O . GLU A 1 206 ? 0.317 -7.196 19.148 1.00 52.66 206 GLU A O 1
ATOM 1654 N N . LYS A 1 207 ? 1.239 -9.131 19.794 1.00 50.31 207 LYS A N 1
ATOM 1655 C CA . LYS A 1 207 ? -0.011 -9.730 20.295 1.00 50.31 207 LYS A CA 1
ATOM 1656 C C . LYS A 1 207 ? -0.382 -9.246 21.704 1.00 50.31 207 LYS A C 1
ATOM 1658 O O . LYS A 1 207 ? -1.497 -9.485 22.157 1.00 50.31 207 LYS A O 1
ATOM 1663 N N . HIS A 1 208 ? 0.502 -8.506 22.376 1.00 51.56 208 HIS A N 1
ATOM 1664 C CA . HIS A 1 208 ? 0.331 -8.181 23.790 1.00 51.56 208 HIS A CA 1
ATOM 1665 C C . HIS A 1 208 ? -0.890 -7.308 24.104 1.00 51.56 208 HIS A C 1
ATOM 1667 O O . HIS A 1 208 ? -1.512 -7.520 25.135 1.00 51.56 208 HIS A O 1
ATOM 1673 N N . VAL A 1 209 ? -1.301 -6.369 23.246 1.00 51.34 209 VAL A N 1
ATOM 1674 C CA . VAL A 1 209 ? -2.436 -5.489 23.601 1.00 51.34 209 VAL A CA 1
ATOM 1675 C C . VAL A 1 209 ? -3.770 -6.242 23.539 1.00 51.34 209 VAL A C 1
ATOM 1677 O O . VAL A 1 209 ? -4.606 -6.092 24.427 1.00 51.34 209 VAL A O 1
ATOM 1680 N N . THR A 1 210 ? -3.962 -7.092 22.530 1.00 50.97 210 THR A N 1
ATOM 1681 C CA . THR A 1 210 ? -5.206 -7.856 22.345 1.00 50.97 210 THR A CA 1
ATOM 1682 C C . THR A 1 210 ? -5.336 -8.994 23.362 1.00 50.97 210 THR A C 1
ATOM 1684 O O . THR A 1 210 ? -6.430 -9.240 23.864 1.00 50.97 210 THR A O 1
ATOM 1687 N N . GLU A 1 211 ? -4.224 -9.645 23.716 1.00 48.97 211 GLU A N 1
ATOM 1688 C CA . GLU A 1 211 ? -4.176 -10.727 24.709 1.00 48.97 211 GLU A CA 1
ATOM 1689 C C . GLU A 1 211 ? -4.366 -10.214 26.149 1.00 48.97 211 GLU A C 1
ATOM 1691 O O . GLU A 1 211 ? -5.109 -10.811 26.926 1.00 48.97 211 GLU A O 1
ATOM 1696 N N . ILE A 1 212 ? -3.800 -9.047 26.491 1.00 54.91 212 ILE A N 1
ATOM 1697 C CA . ILE A 1 212 ? -4.035 -8.393 27.792 1.00 54.91 212 ILE A CA 1
ATOM 1698 C C . ILE A 1 212 ? -5.512 -7.984 27.944 1.00 54.91 212 ILE A C 1
ATOM 1700 O O . ILE A 1 212 ? -6.089 -8.145 29.019 1.00 54.91 212 ILE A O 1
ATOM 1704 N N . LEU A 1 213 ? -6.151 -7.502 26.870 1.00 56.75 213 LEU A N 1
ATOM 1705 C CA . LEU A 1 213 ? -7.565 -7.105 26.884 1.00 56.75 213 LEU A CA 1
ATOM 1706 C C . LEU A 1 213 ? -8.530 -8.291 27.048 1.00 56.75 213 LEU A C 1
ATOM 1708 O O . LEU A 1 213 ? -9.591 -8.118 27.646 1.00 56.75 213 LEU A O 1
ATOM 1712 N N . ALA A 1 214 ? -8.181 -9.477 26.539 1.00 55.88 214 ALA A N 1
ATOM 1713 C CA . ALA A 1 214 ? -8.998 -10.684 26.690 1.00 55.88 214 ALA A CA 1
ATOM 1714 C C . ALA A 1 214 ? -8.997 -11.218 28.135 1.00 55.88 214 ALA A C 1
ATOM 1716 O O . ALA A 1 214 ? -10.007 -11.741 28.602 1.00 55.88 214 ALA A O 1
ATOM 1717 N N . ASN A 1 215 ? -7.895 -11.020 28.864 1.00 55.03 215 ASN A N 1
ATOM 1718 C CA . ASN A 1 215 ? -7.697 -11.565 30.209 1.00 55.03 215 ASN A CA 1
ATOM 1719 C C . ASN A 1 215 ? -8.218 -10.661 31.346 1.00 55.03 215 ASN A C 1
ATOM 1721 O O . ASN A 1 215 ? -8.260 -11.098 32.493 1.00 55.03 215 ASN A O 1
ATOM 1725 N N . LEU A 1 216 ? -8.644 -9.422 31.061 1.00 56.09 216 LEU A N 1
ATOM 1726 C CA . LEU A 1 216 ? -9.162 -8.487 32.078 1.00 56.09 216 LEU A CA 1
ATOM 1727 C C . LEU A 1 216 ? -10.644 -8.732 32.445 1.00 56.09 216 LEU A C 1
ATOM 1729 O O . LEU A 1 216 ? -11.204 -8.041 33.294 1.00 56.09 216 LEU A O 1
ATOM 1733 N N . VAL A 1 217 ? -11.299 -9.717 31.824 1.00 48.66 217 VAL A N 1
ATOM 1734 C CA . VAL A 1 217 ? -12.699 -10.073 32.092 1.00 48.66 217 VAL A CA 1
ATOM 1735 C C . VAL A 1 217 ? -12.772 -11.042 33.282 1.00 48.66 217 VAL A C 1
ATOM 1737 O O . VAL A 1 217 ? -13.059 -12.224 33.125 1.00 48.66 217 VAL A O 1
ATOM 1740 N N . HIS A 1 218 ? -12.516 -10.555 34.499 1.00 48.84 218 HIS A N 1
ATOM 1741 C CA . HIS A 1 218 ? -12.988 -11.231 35.713 1.00 48.84 218 HIS A CA 1
ATOM 1742 C C . HIS A 1 218 ? -13.763 -10.243 36.596 1.00 48.84 218 HIS A C 1
ATOM 1744 O O . HIS A 1 218 ? -13.220 -9.195 36.953 1.00 48.84 218 HIS A O 1
ATOM 1750 N N . PRO A 1 219 ? -15.037 -10.519 36.931 1.00 50.91 219 PRO A N 1
ATOM 1751 C CA . PRO A 1 219 ? -15.878 -9.542 37.600 1.00 50.91 219 PRO A CA 1
ATOM 1752 C C . PRO A 1 219 ? -15.649 -9.558 39.114 1.00 50.91 219 PRO A C 1
ATOM 1754 O O . PRO A 1 219 ? -16.123 -10.459 39.799 1.00 50.91 219 PRO A O 1
ATOM 1757 N N . ASN A 1 220 ? -15.000 -8.520 39.643 1.00 50.41 220 ASN A N 1
ATOM 1758 C CA . ASN A 1 220 ? -15.076 -8.174 41.064 1.00 50.41 220 ASN A CA 1
ATOM 1759 C C . ASN A 1 220 ? -15.978 -6.944 41.265 1.00 50.41 220 ASN A C 1
ATOM 1761 O O . ASN A 1 220 ? -16.031 -6.034 40.440 1.00 50.41 220 ASN A O 1
ATOM 1765 N N . ASN A 1 221 ? -16.755 -6.982 42.346 1.00 52.53 221 ASN A N 1
ATOM 1766 C CA . ASN A 1 221 ? -18.095 -6.400 42.476 1.00 52.53 221 ASN A CA 1
ATOM 1767 C C . ASN A 1 221 ? -18.187 -4.893 42.817 1.00 52.53 221 ASN A C 1
ATOM 1769 O O . ASN A 1 221 ? -19.080 -4.508 43.562 1.00 52.53 221 ASN A O 1
ATOM 1773 N N . ASP A 1 222 ? -17.365 -4.028 42.215 1.00 52.06 222 ASP A N 1
ATOM 1774 C CA . ASP A 1 222 ? -17.505 -2.558 42.319 1.00 52.06 222 ASP A CA 1
ATOM 1775 C C . ASP A 1 222 ? -17.704 -1.937 40.919 1.00 52.06 222 ASP A C 1
ATOM 1777 O O . ASP A 1 222 ? -16.766 -1.425 40.301 1.00 52.06 222 ASP A O 1
ATOM 1781 N N . ARG A 1 223 ? -18.920 -2.069 40.362 1.00 57.41 223 ARG A N 1
ATOM 1782 C CA . ARG A 1 223 ? -19.143 -2.049 38.897 1.00 57.41 223 ARG A CA 1
ATOM 1783 C C . ARG A 1 223 ? -19.369 -0.705 38.193 1.00 57.41 223 ARG A C 1
ATOM 1785 O O . ARG A 1 223 ? -19.078 -0.638 37.011 1.00 57.41 223 ARG A O 1
ATOM 1792 N N . GLU A 1 224 ? -19.806 0.386 38.821 1.00 58.25 224 GLU A N 1
ATOM 1793 C CA . GLU A 1 224 ? -20.276 1.533 38.001 1.00 58.25 224 GLU A CA 1
ATOM 1794 C C . GLU A 1 224 ? -19.195 2.501 37.477 1.00 58.25 224 GLU A C 1
ATOM 1796 O O . GLU A 1 224 ? -19.376 3.079 36.411 1.00 58.25 224 GLU A O 1
ATOM 1801 N N . ARG A 1 225 ? -18.063 2.697 38.173 1.00 57.38 225 ARG A N 1
ATOM 1802 C CA . ARG A 1 225 ? -16.991 3.619 37.710 1.00 57.38 225 ARG A CA 1
ATOM 1803 C C . ARG A 1 225 ? -15.783 2.927 37.081 1.00 57.38 225 ARG A C 1
ATOM 1805 O O . ARG A 1 225 ? -15.060 3.544 36.304 1.00 57.38 225 ARG A O 1
ATOM 1812 N N . ASN A 1 226 ? -15.561 1.658 37.412 1.00 59.06 226 ASN A N 1
ATOM 1813 C CA . ASN A 1 226 ? -14.411 0.897 36.925 1.00 59.06 226 ASN A CA 1
ATOM 1814 C C . ASN A 1 226 ? -14.662 0.305 35.527 1.00 59.06 226 ASN A C 1
ATOM 1816 O O . ASN A 1 226 ? -13.726 0.195 34.739 1.00 59.06 226 ASN A O 1
ATOM 1820 N N . GLU A 1 227 ? -15.917 -0.004 35.180 1.00 59.72 227 GLU A N 1
ATOM 1821 C CA . GLU A 1 227 ? -16.289 -0.432 33.821 1.00 59.72 227 GLU A CA 1
ATOM 1822 C C . GLU A 1 227 ? -16.076 0.694 32.787 1.00 59.72 227 GLU A C 1
ATOM 1824 O O . GLU A 1 227 ? -15.662 0.424 31.657 1.00 59.72 227 GLU A O 1
ATOM 1829 N N . ASP A 1 228 ? -16.250 1.960 33.192 1.00 80.31 228 ASP A N 1
ATOM 1830 C CA . ASP A 1 228 ? -16.093 3.134 32.322 1.00 80.31 228 ASP A CA 1
ATOM 1831 C C . ASP A 1 228 ? -14.626 3.375 31.920 1.00 80.31 228 ASP A C 1
ATOM 1833 O O . ASP A 1 228 ? -14.302 3.450 30.733 1.00 80.31 228 ASP A O 1
ATOM 1837 N N . ILE A 1 229 ? -13.688 3.389 32.878 1.00 86.75 229 ILE A N 1
ATOM 1838 C CA . ILE A 1 229 ? -12.263 3.607 32.565 1.00 86.75 229 ILE A CA 1
ATOM 1839 C C . ILE A 1 229 ? -11.652 2.461 31.742 1.00 86.75 229 ILE A C 1
ATOM 1841 O O . ILE A 1 229 ? -10.831 2.712 30.857 1.00 86.75 229 ILE A O 1
ATOM 1845 N N . ILE A 1 230 ? -12.077 1.213 31.976 1.00 85.50 230 ILE A N 1
ATOM 1846 C CA . ILE A 1 230 ? -11.634 0.049 31.192 1.00 85.50 230 ILE A CA 1
ATOM 1847 C C . ILE A 1 230 ? -12.136 0.161 29.746 1.00 85.50 230 ILE A C 1
ATOM 1849 O O . ILE A 1 230 ? -11.366 -0.049 28.804 1.00 85.50 230 ILE A O 1
ATOM 1853 N N . SER A 1 231 ? -13.403 0.542 29.556 1.00 86.12 231 SER A N 1
ATOM 1854 C CA . SER A 1 231 ? -13.987 0.791 28.233 1.00 86.12 231 SER A CA 1
ATOM 1855 C C . SER A 1 231 ? -13.259 1.921 27.494 1.00 86.12 231 SER A C 1
ATOM 1857 O O . SER A 1 231 ? -12.868 1.765 26.332 1.00 86.12 231 SER A O 1
ATOM 1859 N N . LEU A 1 232 ? -12.975 3.031 28.182 1.00 89.56 232 LEU A N 1
ATOM 1860 C CA . LEU A 1 232 ? -12.209 4.149 27.628 1.00 89.56 232 LEU A CA 1
ATOM 1861 C C . LEU A 1 232 ? -10.793 3.728 27.215 1.00 89.56 232 LEU A C 1
ATOM 1863 O O . LEU A 1 232 ? -10.361 4.058 26.109 1.00 89.56 232 LEU A O 1
ATOM 1867 N N . TYR A 1 233 ? -10.084 2.955 28.043 1.00 86.38 233 TYR A N 1
ATOM 1868 C CA . TYR A 1 233 ? -8.759 2.437 27.694 1.00 86.38 233 TYR A CA 1
ATOM 1869 C C . TYR A 1 233 ? -8.807 1.522 26.461 1.00 86.38 233 TYR A C 1
ATOM 1871 O O . TYR A 1 233 ? -8.005 1.685 25.539 1.00 86.38 233 TYR A O 1
ATOM 1879 N N . LYS A 1 234 ? -9.796 0.622 26.379 1.00 86.56 234 LYS A N 1
ATOM 1880 C CA . LYS A 1 234 ? -10.010 -0.232 25.200 1.00 86.56 234 LYS A CA 1
ATOM 1881 C C . LYS A 1 234 ? -10.247 0.595 23.934 1.00 86.56 234 LYS A C 1
ATOM 1883 O O . LYS A 1 234 ? -9.672 0.291 22.890 1.00 86.56 234 LYS A O 1
ATOM 1888 N N . ASN A 1 235 ? -11.028 1.671 24.025 1.00 86.81 235 ASN A N 1
ATOM 1889 C CA . ASN A 1 235 ? -11.254 2.586 22.905 1.00 86.81 235 ASN A CA 1
ATOM 1890 C C . ASN A 1 235 ? -9.963 3.292 22.464 1.00 86.81 235 ASN A C 1
ATOM 1892 O O . ASN A 1 235 ? -9.715 3.402 21.264 1.00 86.81 235 ASN A O 1
ATOM 1896 N N . VAL A 1 236 ? -9.106 3.706 23.404 1.00 90.31 236 VAL A N 1
ATOM 1897 C CA . VAL A 1 236 ? -7.780 4.275 23.097 1.00 90.31 236 VAL A CA 1
ATOM 1898 C C . VAL A 1 236 ? -6.892 3.253 22.379 1.00 90.31 236 VAL A C 1
ATOM 1900 O O . VAL A 1 236 ? -6.274 3.587 21.365 1.00 90.31 236 VAL A O 1
ATOM 1903 N N . CYS A 1 237 ? -6.851 2.002 22.849 1.00 85.50 237 CYS A N 1
ATOM 1904 C CA . CYS A 1 237 ? -6.110 0.922 22.190 1.00 85.50 237 CYS A CA 1
ATOM 1905 C C . CYS A 1 237 ? -6.614 0.673 20.762 1.00 85.50 237 CYS A C 1
ATOM 1907 O O . CYS A 1 237 ? -5.811 0.639 19.829 1.00 85.50 237 CYS A O 1
ATOM 1909 N N . ASN A 1 238 ? -7.932 0.567 20.577 1.00 83.38 238 ASN A N 1
ATOM 1910 C CA . ASN A 1 238 ? -8.544 0.369 19.263 1.00 83.38 238 ASN A CA 1
ATOM 1911 C C . ASN A 1 238 ? -8.245 1.537 18.315 1.00 83.38 238 ASN A C 1
ATOM 1913 O O . ASN A 1 238 ? -7.877 1.315 17.165 1.00 83.38 238 ASN A O 1
ATOM 1917 N N . ALA A 1 239 ? -8.336 2.780 18.796 1.00 91.50 239 ALA A N 1
ATOM 1918 C CA . ALA A 1 239 ? -8.001 3.960 18.004 1.00 91.50 239 ALA A CA 1
ATOM 1919 C C . ALA A 1 239 ? -6.522 3.967 17.582 1.00 91.50 239 ALA A C 1
ATOM 1921 O O . ALA A 1 239 ? -6.209 4.323 16.447 1.00 91.50 239 ALA A O 1
ATOM 1922 N N . LYS A 1 240 ? -5.608 3.527 18.459 1.00 88.75 240 LYS A N 1
ATOM 1923 C CA . LYS A 1 240 ? -4.181 3.386 18.132 1.00 88.75 240 LYS A CA 1
ATOM 1924 C C . LYS A 1 240 ? -3.949 2.335 17.043 1.00 88.75 240 LYS A C 1
ATOM 1926 O O . LYS A 1 240 ? -3.180 2.593 16.120 1.00 88.75 240 LYS A O 1
ATOM 1931 N N . VAL A 1 241 ? -4.619 1.184 17.127 1.00 86.06 241 VAL A N 1
ATOM 1932 C CA . VAL A 1 241 ? -4.566 0.145 16.082 1.00 86.06 241 VAL A CA 1
ATOM 1933 C C . VAL A 1 241 ? -5.119 0.685 14.763 1.00 86.06 241 VAL A C 1
ATOM 1935 O O . VAL A 1 241 ? -4.437 0.603 13.745 1.00 86.06 241 VAL A O 1
ATOM 1938 N N . GLY A 1 242 ? -6.282 1.341 14.794 1.00 87.69 242 GLY A N 1
ATOM 1939 C CA . GLY A 1 242 ? -6.881 1.958 13.611 1.00 87.69 242 GLY A CA 1
ATOM 1940 C C . GLY A 1 242 ? -5.988 3.027 12.973 1.00 87.69 242 GLY A C 1
ATOM 1941 O O . GLY A 1 242 ? -5.901 3.105 11.752 1.00 87.69 242 GLY A O 1
ATOM 1942 N N . ALA A 1 243 ? -5.256 3.813 13.770 1.00 91.81 243 ALA A N 1
ATOM 1943 C CA . ALA A 1 243 ? -4.288 4.780 13.252 1.00 91.81 243 ALA A CA 1
ATOM 1944 C C . ALA A 1 243 ? -3.102 4.102 12.539 1.00 91.81 243 ALA A C 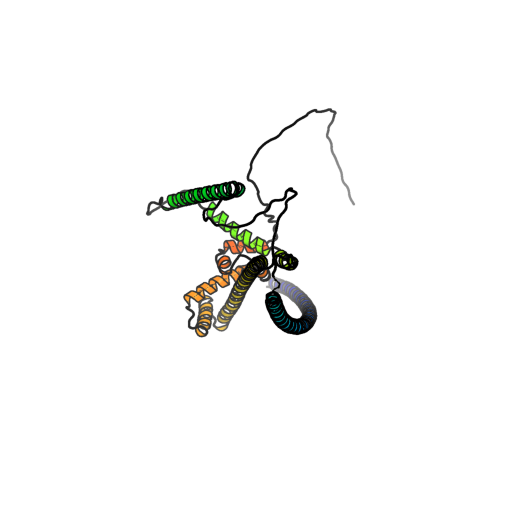1
ATOM 1946 O O . ALA A 1 243 ? -2.665 4.571 11.488 1.00 91.81 243 ALA A O 1
ATOM 1947 N N . ILE A 1 244 ? -2.600 2.985 13.078 1.00 89.94 244 ILE A N 1
ATOM 1948 C CA . ILE A 1 244 ? -1.540 2.187 12.443 1.00 89.94 244 ILE A CA 1
ATOM 1949 C C . ILE A 1 244 ? -2.033 1.610 11.111 1.00 89.94 244 ILE A C 1
ATOM 1951 O O . ILE A 1 244 ? -1.352 1.736 10.094 1.00 89.94 244 ILE A O 1
ATOM 1955 N N . GLU A 1 245 ? -3.221 1.007 11.098 1.00 90.94 245 GLU A N 1
ATOM 1956 C CA . GLU A 1 245 ? -3.826 0.452 9.884 1.00 90.94 245 GLU A CA 1
ATOM 1957 C C . GLU A 1 245 ? -4.063 1.533 8.828 1.00 90.94 245 GLU A C 1
ATOM 1959 O O . GLU A 1 245 ? -3.689 1.345 7.672 1.00 90.94 245 GLU A O 1
ATOM 1964 N N . ALA A 1 246 ? -4.578 2.698 9.227 1.00 92.38 246 ALA A N 1
ATOM 1965 C CA . ALA A 1 246 ? -4.768 3.832 8.331 1.00 92.38 246 ALA A CA 1
ATOM 1966 C C . ALA A 1 246 ? -3.445 4.320 7.719 1.00 92.38 246 ALA A C 1
ATOM 1968 O O . ALA A 1 246 ? -3.393 4.582 6.520 1.00 92.38 246 ALA A O 1
ATOM 1969 N N . ASN A 1 247 ? -2.360 4.394 8.500 1.00 92.81 247 ASN A N 1
ATOM 1970 C CA . ASN A 1 247 ? -1.037 4.776 7.989 1.00 92.81 247 ASN A CA 1
ATOM 1971 C C . ASN A 1 247 ? -0.499 3.769 6.959 1.00 92.81 247 ASN A C 1
ATOM 1973 O O . ASN A 1 247 ? 0.049 4.165 5.921 1.00 92.81 247 ASN A O 1
ATOM 1977 N N . ARG A 1 248 ? -0.651 2.467 7.237 1.00 93.88 248 ARG A N 1
ATOM 1978 C CA . ARG A 1 248 ? -0.247 1.386 6.322 1.00 93.88 248 ARG A CA 1
ATOM 1979 C C . ARG A 1 248 ? -1.043 1.448 5.029 1.00 93.88 248 ARG A C 1
ATOM 1981 O O . ARG A 1 248 ? -0.455 1.431 3.950 1.00 93.88 248 ARG A O 1
ATOM 1988 N N . GLU A 1 249 ? -2.358 1.577 5.149 1.00 95.88 249 GLU A N 1
ATOM 1989 C CA . GLU A 1 249 ? -3.273 1.655 4.020 1.00 95.88 249 GLU A CA 1
ATOM 1990 C C . GLU A 1 249 ? -2.998 2.901 3.170 1.00 95.88 249 GLU A C 1
ATOM 1992 O O . GLU A 1 249 ? -2.869 2.798 1.952 1.00 95.88 249 GLU A O 1
ATOM 1997 N N . GLU A 1 250 ? -2.803 4.071 3.786 1.00 96.88 250 GLU A N 1
ATOM 1998 C CA . GLU A 1 250 ? -2.436 5.293 3.062 1.00 96.88 250 GLU A CA 1
ATOM 1999 C C . GLU A 1 250 ? -1.131 5.094 2.274 1.00 96.88 250 GLU A C 1
ATOM 2001 O O . GLU A 1 250 ? -1.059 5.401 1.080 1.00 96.88 250 GLU A O 1
ATOM 2006 N N . THR A 1 251 ? -0.102 4.536 2.919 1.00 97.12 251 THR A N 1
ATOM 2007 C CA . THR A 1 251 ? 1.197 4.251 2.288 1.00 97.12 251 THR A CA 1
ATOM 2008 C C . THR A 1 251 ? 1.045 3.290 1.110 1.00 97.12 251 THR A C 1
ATOM 2010 O O . THR A 1 251 ? 1.606 3.534 0.038 1.00 97.12 251 THR A O 1
ATOM 2013 N N . LEU A 1 252 ? 0.234 2.244 1.271 1.00 96.81 252 LEU A N 1
ATOM 2014 C CA . LEU A 1 252 ? -0.052 1.255 0.238 1.00 96.81 252 LEU A CA 1
ATOM 2015 C C . LEU A 1 252 ? -0.786 1.873 -0.964 1.00 96.81 252 LEU A C 1
ATOM 2017 O O . LEU A 1 252 ? -0.426 1.612 -2.115 1.00 96.81 252 LEU A O 1
ATOM 2021 N N . ARG A 1 253 ? -1.769 2.750 -0.727 1.00 98.00 253 ARG A N 1
ATOM 2022 C CA . ARG A 1 253 ? -2.487 3.466 -1.797 1.00 98.00 253 ARG A CA 1
ATOM 2023 C C . ARG A 1 253 ? -1.555 4.376 -2.592 1.00 98.00 253 ARG A C 1
ATOM 2025 O O . ARG A 1 253 ? -1.619 4.378 -3.823 1.00 98.00 253 ARG A O 1
ATOM 2032 N N . TRP A 1 254 ? -0.656 5.099 -1.923 1.00 98.44 254 TRP A N 1
ATOM 2033 C CA . TRP A 1 254 ? 0.353 5.912 -2.608 1.00 98.44 254 TRP A CA 1
ATOM 2034 C C . TRP A 1 254 ? 1.334 5.066 -3.421 1.00 98.44 254 TRP A C 1
ATOM 2036 O O . TRP A 1 254 ? 1.654 5.436 -4.552 1.00 98.44 254 TRP A O 1
ATOM 2046 N N . TYR A 1 255 ? 1.775 3.932 -2.874 1.00 97.88 255 TYR A N 1
ATOM 2047 C CA . TYR A 1 255 ? 2.641 2.981 -3.567 1.00 97.88 255 TYR A CA 1
ATOM 2048 C C . TYR A 1 255 ? 2.003 2.481 -4.874 1.00 97.88 255 TYR A C 1
ATOM 2050 O O . TYR A 1 255 ? 2.592 2.619 -5.948 1.00 97.88 255 TYR A O 1
ATOM 2058 N N . PHE A 1 256 ? 0.762 1.987 -4.825 1.00 97.69 256 PHE A N 1
ATOM 2059 C CA . PHE A 1 256 ? 0.065 1.517 -6.028 1.00 97.69 256 PHE A CA 1
ATOM 2060 C C . PHE A 1 256 ? -0.210 2.637 -7.034 1.00 97.69 256 PHE A C 1
ATOM 2062 O O . PHE A 1 256 ? 0.004 2.445 -8.231 1.00 97.69 256 PHE A O 1
ATOM 2069 N N . TYR A 1 257 ? -0.607 3.824 -6.567 1.00 98.25 257 TYR A N 1
ATOM 2070 C CA . TYR A 1 257 ? -0.788 4.982 -7.442 1.00 98.25 257 TYR A CA 1
ATOM 2071 C C . TYR A 1 257 ? 0.492 5.316 -8.225 1.00 98.25 257 TYR A C 1
ATOM 2073 O O . TYR A 1 257 ? 0.434 5.563 -9.429 1.00 98.25 257 TYR A O 1
ATOM 2081 N N . ALA A 1 258 ? 1.659 5.294 -7.574 1.00 98.31 258 ALA A N 1
ATOM 2082 C CA . ALA A 1 258 ? 2.934 5.548 -8.241 1.00 98.31 258 ALA A CA 1
ATOM 2083 C C . ALA A 1 258 ? 3.268 4.498 -9.308 1.00 98.31 258 ALA A C 1
ATOM 2085 O O . ALA A 1 258 ? 3.770 4.862 -10.375 1.00 98.31 258 ALA A O 1
ATOM 2086 N N . ARG A 1 259 ? 2.963 3.220 -9.052 1.00 96.94 259 ARG A N 1
ATOM 2087 C CA . ARG A 1 259 ? 3.179 2.132 -10.015 1.00 96.94 259 ARG A CA 1
ATOM 2088 C C . ARG A 1 259 ? 2.307 2.270 -11.253 1.00 96.94 259 ARG A C 1
ATOM 2090 O O . ARG A 1 259 ? 2.832 2.205 -12.364 1.00 96.94 259 ARG A O 1
ATOM 2097 N N . GLU A 1 260 ? 1.018 2.536 -11.071 1.00 97.88 260 GLU A N 1
ATOM 2098 C CA . GLU A 1 260 ? 0.097 2.783 -12.184 1.00 97.88 260 GLU A CA 1
ATOM 2099 C C . GLU A 1 260 ? 0.495 4.039 -12.960 1.00 97.88 260 GLU A C 1
ATOM 2101 O O . GLU A 1 260 ? 0.591 4.019 -14.187 1.00 97.88 260 GLU A O 1
ATOM 2106 N N . PHE A 1 261 ? 0.864 5.115 -12.258 1.00 98.31 261 PHE A N 1
ATOM 2107 C CA . PHE A 1 261 ? 1.398 6.318 -12.890 1.00 98.31 261 PHE A CA 1
ATOM 2108 C C . PHE A 1 261 ? 2.651 6.010 -13.728 1.00 98.31 261 PHE A C 1
ATOM 2110 O O . PHE A 1 261 ? 2.763 6.488 -14.862 1.00 98.31 261 PHE A O 1
ATOM 2117 N N . LYS A 1 262 ? 3.584 5.200 -13.192 1.00 97.81 262 LYS A N 1
ATOM 2118 C CA . LYS A 1 262 ? 4.788 4.730 -13.897 1.00 97.81 262 LYS A CA 1
ATOM 2119 C C . LYS A 1 262 ? 4.443 3.929 -15.147 1.00 97.81 262 LYS A C 1
ATOM 2121 O O . LYS A 1 262 ? 5.065 4.160 -16.185 1.00 97.81 262 LYS A O 1
ATOM 2126 N N . SER A 1 263 ? 3.472 3.024 -15.056 1.00 97.56 263 SER A N 1
ATOM 2127 C CA . SER A 1 263 ? 2.995 2.238 -16.195 1.00 97.56 263 SER A CA 1
ATOM 2128 C C . SER A 1 263 ? 2.417 3.148 -17.275 1.00 97.56 263 SER A C 1
ATOM 2130 O O . SER A 1 263 ? 2.932 3.193 -18.389 1.00 97.56 263 SER A O 1
ATOM 2132 N N . MET A 1 264 ? 1.448 3.990 -16.912 1.00 97.81 264 MET A N 1
ATOM 2133 C CA . MET A 1 264 ? 0.752 4.856 -17.861 1.00 97.81 264 MET A CA 1
ATOM 2134 C C . MET A 1 264 ? 1.685 5.812 -18.607 1.00 97.81 264 MET A C 1
ATOM 2136 O O . MET A 1 264 ? 1.539 6.000 -19.815 1.00 97.81 264 MET A O 1
ATOM 2140 N N . TYR A 1 265 ? 2.646 6.457 -17.925 1.00 97.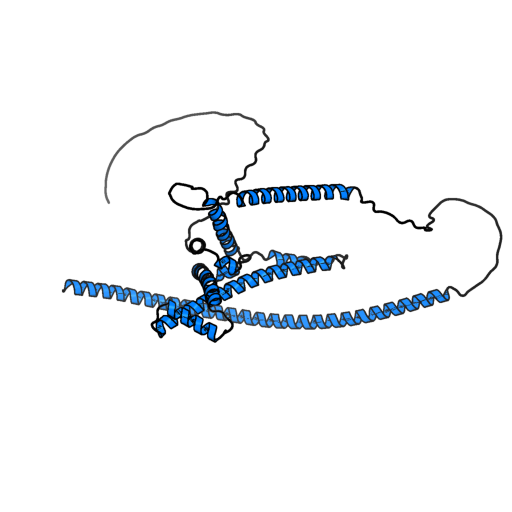31 265 TYR A N 1
ATOM 2141 C CA . TYR A 1 265 ? 3.543 7.360 -18.652 1.00 97.31 265 TYR A CA 1
ATOM 2142 C C . TYR A 1 265 ? 4.490 6.583 -19.575 1.00 97.31 265 TYR A C 1
ATOM 2144 O O . TYR A 1 265 ? 4.835 7.105 -20.633 1.00 97.31 265 TYR A O 1
ATOM 2152 N N . LYS A 1 266 ? 4.915 5.363 -19.213 1.00 97.88 266 LYS A N 1
ATOM 2153 C CA . LYS A 1 266 ? 5.722 4.511 -20.103 1.00 97.88 266 LYS A CA 1
ATOM 2154 C C . LYS A 1 266 ? 4.913 4.101 -21.332 1.00 97.88 266 LYS A C 1
ATOM 2156 O O . LYS A 1 266 ? 5.425 4.222 -22.443 1.00 97.88 266 LYS A O 1
ATOM 2161 N N . ASP A 1 267 ? 3.646 3.745 -21.149 1.00 97.56 267 ASP A N 1
ATOM 2162 C CA . ASP A 1 267 ? 2.737 3.425 -22.251 1.00 97.56 267 ASP A CA 1
ATOM 2163 C C . ASP A 1 267 ? 2.575 4.619 -23.193 1.00 97.56 267 ASP A C 1
ATOM 2165 O O . ASP A 1 267 ? 2.754 4.476 -24.400 1.00 97.56 267 ASP A O 1
ATOM 2169 N N . PHE A 1 268 ? 2.370 5.830 -22.662 1.00 96.69 268 PHE A N 1
ATOM 2170 C CA . PHE A 1 268 ? 2.315 7.043 -23.483 1.00 96.69 268 PHE A CA 1
ATOM 2171 C C . PHE A 1 268 ? 3.634 7.373 -24.188 1.00 96.69 268 PHE A C 1
ATOM 2173 O O . PHE A 1 268 ? 3.609 7.909 -25.299 1.00 96.69 268 PHE A O 1
ATOM 2180 N N . MET A 1 269 ? 4.787 7.076 -23.580 1.00 97.44 269 MET A N 1
ATOM 2181 C CA . MET A 1 269 ? 6.080 7.233 -24.254 1.00 97.44 269 MET A CA 1
ATOM 2182 C C . MET A 1 269 ? 6.169 6.331 -25.487 1.00 97.44 269 MET A C 1
ATOM 2184 O O . MET A 1 269 ? 6.612 6.797 -26.537 1.00 97.44 269 MET A O 1
ATOM 2188 N N . VAL A 1 270 ? 5.717 5.078 -25.377 1.00 96.75 270 VAL A N 1
ATOM 2189 C CA . VAL A 1 270 ? 5.724 4.104 -26.479 1.00 96.75 270 VAL A CA 1
ATOM 2190 C C . VAL A 1 270 ? 4.660 4.446 -27.525 1.00 96.75 270 VAL A C 1
ATOM 2192 O O . VAL A 1 270 ? 4.982 4.556 -28.708 1.00 96.75 270 VAL A O 1
ATOM 2195 N N . SER A 1 271 ? 3.412 4.671 -27.105 1.00 94.56 271 SER A N 1
ATOM 2196 C CA . SER A 1 271 ? 2.269 4.877 -28.002 1.00 94.56 271 SER A CA 1
ATOM 2197 C C . SER A 1 271 ? 2.373 6.182 -28.788 1.00 94.56 271 SER A C 1
ATOM 2199 O O . SER A 1 271 ? 2.116 6.214 -29.989 1.00 94.56 271 SER A O 1
ATOM 2201 N N . ASN A 1 272 ? 2.782 7.265 -28.121 1.00 93.62 272 ASN A N 1
ATOM 2202 C CA . ASN A 1 272 ? 2.778 8.606 -28.703 1.00 93.62 272 ASN A CA 1
ATOM 2203 C C . ASN A 1 272 ? 4.174 9.052 -29.158 1.00 93.62 272 ASN A C 1
ATOM 2205 O O . ASN A 1 272 ? 4.311 10.154 -29.687 1.00 93.62 272 ASN A O 1
ATOM 2209 N N . LYS A 1 273 ? 5.216 8.234 -28.932 1.00 95.38 273 LYS A N 1
ATOM 2210 C CA . LYS A 1 273 ? 6.625 8.553 -29.233 1.00 95.38 273 LYS A CA 1
ATOM 2211 C C . LYS A 1 273 ? 7.064 9.902 -28.648 1.00 95.38 273 LYS A C 1
ATOM 2213 O O . LYS A 1 273 ? 7.755 10.692 -29.292 1.00 95.38 273 LYS A O 1
ATOM 2218 N N . VAL A 1 274 ? 6.643 10.186 -27.415 1.00 96.56 274 VAL A N 1
ATOM 2219 C CA . VAL A 1 274 ? 6.940 11.447 -26.720 1.00 96.56 274 VAL A CA 1
ATOM 2220 C C . VAL A 1 274 ? 7.992 11.261 -25.628 1.00 96.56 274 VAL A C 1
ATOM 2222 O O . VAL A 1 274 ? 8.145 10.188 -25.053 1.00 96.56 274 VAL A O 1
ATOM 2225 N N . ARG A 1 275 ? 8.700 12.344 -25.282 1.00 96.69 275 ARG A N 1
ATOM 2226 C CA . ARG A 1 275 ? 9.618 12.349 -24.131 1.00 96.69 275 ARG A CA 1
ATOM 2227 C C . ARG A 1 275 ? 8.854 12.205 -22.813 1.00 96.69 275 ARG A C 1
ATOM 2229 O O . ARG A 1 275 ? 7.738 12.706 -22.683 1.00 96.69 275 ARG A O 1
ATOM 2236 N N . GLU A 1 276 ? 9.511 11.646 -21.799 1.00 95.88 276 GLU A N 1
ATOM 2237 C CA . GLU A 1 276 ? 8.948 11.377 -20.466 1.00 95.88 276 GLU A CA 1
ATOM 2238 C C . GLU A 1 276 ? 8.201 12.574 -19.857 1.00 95.88 276 GLU A C 1
ATOM 2240 O O . GLU A 1 276 ? 7.078 12.434 -19.379 1.00 95.88 276 GLU A O 1
ATOM 2245 N N . LYS A 1 277 ? 8.773 13.785 -19.931 1.00 96.06 277 LYS A N 1
ATOM 2246 C CA . LYS A 1 277 ? 8.120 15.007 -19.423 1.00 96.06 277 LYS A CA 1
ATOM 2247 C C . LYS A 1 277 ? 6.744 15.235 -20.059 1.00 96.06 277 LYS A C 1
ATOM 2249 O O . LYS A 1 277 ? 5.815 15.659 -19.375 1.00 96.06 277 LYS A O 1
ATOM 2254 N N . LYS A 1 278 ? 6.614 14.969 -21.362 1.00 97.12 278 LYS A N 1
ATOM 2255 C CA . LYS A 1 278 ? 5.354 15.118 -22.097 1.00 97.12 278 LYS A CA 1
ATOM 2256 C C . LYS A 1 278 ? 4.396 13.972 -21.770 1.00 97.12 278 LYS A C 1
ATOM 2258 O O . LYS A 1 278 ? 3.234 14.262 -21.515 1.00 97.12 278 LYS A O 1
ATOM 2263 N N . ALA A 1 279 ? 4.887 12.736 -21.683 1.00 98.19 279 ALA A N 1
ATOM 2264 C CA . ALA A 1 279 ? 4.086 11.579 -21.279 1.00 98.19 279 ALA A CA 1
ATOM 2265 C C . ALA A 1 279 ? 3.486 11.741 -19.872 1.00 98.19 279 ALA A C 1
ATOM 2267 O O . ALA A 1 279 ? 2.279 11.614 -19.698 1.00 98.19 279 ALA A O 1
ATOM 2268 N N . LYS A 1 280 ? 4.289 12.140 -18.874 1.00 97.81 280 LYS A N 1
ATOM 2269 C CA . LYS A 1 280 ? 3.793 12.476 -17.524 1.00 97.81 280 LYS A CA 1
ATOM 2270 C C . LYS A 1 280 ? 2.752 13.593 -17.566 1.00 97.81 280 LYS A C 1
ATOM 2272 O O . LYS A 1 280 ? 1.750 13.537 -16.864 1.00 97.81 280 LYS A O 1
ATOM 2277 N N . GLY A 1 281 ? 2.975 14.596 -18.419 1.00 97.56 281 GLY A N 1
ATOM 2278 C CA . GLY A 1 281 ? 2.001 15.647 -18.709 1.00 97.56 281 GLY A CA 1
ATOM 2279 C C . GLY A 1 281 ? 0.642 15.087 -19.133 1.00 97.56 281 GLY A C 1
ATOM 2280 O O . GLY A 1 281 ? -0.362 15.493 -18.559 1.00 97.56 281 GLY A O 1
ATOM 2281 N N . GLN A 1 282 ? 0.635 14.119 -20.054 1.00 97.69 282 GLN A N 1
ATOM 2282 C CA . GLN A 1 282 ? -0.579 13.457 -20.542 1.00 97.69 282 GLN A CA 1
ATOM 2283 C C . GLN A 1 282 ? -1.280 12.639 -19.453 1.00 97.69 282 GLN A C 1
ATOM 2285 O O . GLN A 1 282 ? -2.503 12.686 -19.369 1.00 97.69 282 GLN A O 1
ATOM 2290 N N . VAL A 1 283 ? -0.533 11.960 -18.574 1.00 97.94 283 VAL A N 1
ATOM 2291 C CA . VAL A 1 283 ? -1.123 11.293 -17.399 1.00 97.94 283 VAL A CA 1
ATOM 2292 C C . VAL A 1 283 ? -1.823 12.307 -16.491 1.00 97.94 283 VAL A C 1
ATOM 2294 O O . VAL A 1 283 ? -2.961 12.090 -16.085 1.00 97.94 283 VAL A O 1
ATOM 2297 N N . TYR A 1 284 ? -1.191 13.452 -16.213 1.00 98.25 284 TYR A N 1
ATOM 2298 C CA . TYR A 1 284 ? -1.830 14.503 -15.417 1.00 98.25 284 TYR A CA 1
ATOM 2299 C C . TYR A 1 284 ? -3.075 15.080 -16.095 1.00 98.25 284 TYR A C 1
ATOM 2301 O O . TYR A 1 284 ? -4.070 15.312 -15.416 1.00 98.25 284 TYR A O 1
ATOM 2309 N N . ASP A 1 285 ? -3.035 15.302 -17.412 1.00 97.44 285 ASP A N 1
ATOM 2310 C CA . ASP A 1 285 ? -4.199 15.767 -18.177 1.00 97.44 285 ASP A CA 1
ATOM 2311 C C . ASP A 1 285 ? -5.351 14.756 -18.090 1.00 97.44 285 ASP A C 1
ATOM 2313 O O . ASP A 1 285 ? -6.498 15.147 -17.881 1.00 97.44 285 ASP A O 1
ATOM 2317 N N . PHE A 1 286 ? -5.040 13.460 -18.185 1.00 96.88 286 PHE A N 1
ATOM 2318 C CA . PHE A 1 286 ? -6.008 12.376 -18.041 1.00 96.88 286 PHE A CA 1
ATOM 2319 C C . PHE A 1 286 ? -6.659 12.362 -16.651 1.00 96.88 286 PHE A C 1
ATOM 2321 O O . PHE A 1 286 ? -7.883 12.319 -16.562 1.00 96.88 286 PHE A O 1
ATOM 2328 N N . ILE A 1 287 ? -5.871 12.463 -15.576 1.00 96.94 287 ILE A N 1
ATOM 2329 C CA . ILE A 1 287 ? -6.396 12.478 -14.199 1.00 96.94 287 ILE A CA 1
ATOM 2330 C C . ILE A 1 287 ? -7.258 13.722 -13.956 1.00 96.94 287 ILE A C 1
ATOM 2332 O O . ILE A 1 287 ? -8.370 13.604 -13.453 1.00 96.94 287 ILE A O 1
ATOM 2336 N N . ILE A 1 288 ? -6.782 14.911 -14.343 1.00 97.62 288 ILE A N 1
ATOM 2337 C CA . ILE A 1 288 ? -7.523 16.173 -14.157 1.00 97.62 288 ILE A CA 1
ATOM 2338 C C . ILE A 1 288 ? -8.830 16.160 -14.948 1.00 97.62 288 ILE A C 1
ATOM 2340 O O . ILE A 1 288 ? -9.832 16.685 -14.478 1.00 97.62 288 ILE A O 1
ATOM 2344 N N . LYS A 1 289 ? -8.854 15.530 -16.127 1.00 97.56 289 LYS A N 1
ATOM 2345 C CA . LYS A 1 289 ? -10.089 15.371 -16.900 1.00 97.56 289 LYS A CA 1
ATOM 2346 C C . LYS A 1 289 ? -11.159 14.584 -16.130 1.00 97.56 289 LYS A C 1
ATOM 2348 O O . LYS A 1 289 ? -12.333 14.901 -16.273 1.00 97.56 289 LYS A O 1
ATOM 2353 N N . GLN A 1 290 ? -10.763 13.584 -15.341 1.00 96.75 290 GLN A N 1
ATOM 2354 C CA . GLN A 1 290 ? -11.680 12.790 -14.510 1.00 96.75 290 GLN A CA 1
ATOM 2355 C C . GLN A 1 290 ? -11.971 13.447 -13.152 1.00 96.75 290 GLN A C 1
ATOM 2357 O O . GLN A 1 290 ? -13.027 13.221 -12.571 1.00 96.75 290 GLN A O 1
ATOM 2362 N N . LEU A 1 291 ? -11.042 14.263 -12.649 1.00 95.31 291 LEU A N 1
ATOM 2363 C CA . LEU A 1 291 ? -11.114 14.947 -11.357 1.00 95.31 291 LEU A CA 1
ATOM 2364 C C . LEU A 1 291 ? -10.864 16.456 -11.544 1.00 95.31 291 LEU A C 1
ATOM 2366 O O . LEU A 1 291 ? -9.793 16.948 -11.165 1.00 95.31 291 LEU A O 1
ATOM 2370 N N . PRO A 1 292 ? -11.823 17.203 -12.128 1.00 92.31 292 PRO A N 1
ATOM 2371 C CA . PRO A 1 292 ? -11.615 18.587 -12.568 1.00 92.31 292 PRO A CA 1
ATOM 2372 C C . PRO A 1 292 ? -11.303 19.564 -11.428 1.00 92.31 292 PRO A C 1
ATOM 2374 O O . PRO A 1 292 ? -10.598 20.550 -11.642 1.00 92.31 292 PRO A O 1
ATOM 2377 N N . ASP A 1 293 ? -11.737 19.260 -10.204 1.00 95.38 293 ASP A N 1
ATOM 2378 C CA . ASP A 1 293 ? -11.444 20.075 -9.017 1.00 95.38 293 ASP A CA 1
ATOM 2379 C C . ASP A 1 293 ? -9.978 19.957 -8.557 1.00 95.38 293 ASP A C 1
ATOM 2381 O O . ASP A 1 293 ? -9.477 20.760 -7.759 1.00 95.38 293 ASP A O 1
ATOM 2385 N N . THR A 1 294 ? -9.241 18.971 -9.077 1.00 95.00 294 THR A N 1
ATOM 2386 C CA . THR A 1 294 ? -7.842 18.747 -8.717 1.00 95.00 294 THR A CA 1
ATOM 2387 C C . THR A 1 294 ? -6.929 19.732 -9.437 1.00 95.00 294 THR A C 1
ATOM 2389 O O . THR A 1 294 ? -6.720 19.691 -10.650 1.00 95.00 294 THR A O 1
ATOM 2392 N N . LYS A 1 295 ? -6.256 20.588 -8.666 1.00 96.81 295 LYS A N 1
ATOM 2393 C CA . LYS A 1 295 ? -5.239 21.498 -9.207 1.00 96.81 295 LYS A CA 1
ATOM 2394 C C . LYS A 1 295 ? -3.993 20.725 -9.639 1.00 96.81 295 LYS A C 1
ATOM 2396 O O . LYS A 1 295 ? -3.371 20.030 -8.833 1.00 96.81 295 LYS A O 1
ATOM 2401 N N . ARG A 1 296 ? -3.518 20.971 -10.866 1.00 96.19 296 ARG A N 1
ATOM 2402 C CA . ARG A 1 296 ? -2.311 20.327 -11.426 1.00 96.19 296 ARG A CA 1
ATOM 2403 C C . ARG A 1 296 ? -1.083 20.410 -10.518 1.00 96.19 296 ARG A C 1
ATOM 2405 O O . ARG A 1 296 ? -0.365 19.431 -10.359 1.00 96.19 296 ARG A O 1
ATOM 2412 N N . LYS A 1 297 ? -0.837 21.571 -9.900 1.00 96.19 297 LYS A N 1
ATOM 2413 C CA . LYS A 1 297 ? 0.306 21.770 -8.988 1.00 96.19 297 LYS A CA 1
ATOM 2414 C C . LYS A 1 297 ? 0.242 20.832 -7.777 1.00 96.19 297 LYS A C 1
ATOM 2416 O O . LYS A 1 297 ? 1.280 20.336 -7.350 1.00 96.19 297 LYS A O 1
ATOM 2421 N N . THR A 1 298 ? -0.953 20.595 -7.241 1.00 96.38 298 THR A N 1
ATOM 2422 C CA . THR A 1 298 ? -1.179 19.678 -6.116 1.00 96.38 298 THR A CA 1
ATOM 2423 C C . THR A 1 298 ? -0.956 18.236 -6.551 1.00 96.38 298 THR A C 1
ATOM 2425 O O . THR A 1 298 ? -0.176 17.533 -5.914 1.00 96.38 298 THR A O 1
ATOM 2428 N N . LEU A 1 299 ? -1.531 17.842 -7.691 1.00 97.50 299 LEU A N 1
ATOM 2429 C CA . LEU A 1 299 ? -1.362 16.504 -8.259 1.00 97.50 299 LEU A CA 1
ATOM 2430 C C . LEU A 1 299 ? 0.113 16.166 -8.521 1.00 97.50 299 LEU A C 1
ATOM 2432 O O . LEU A 1 299 ? 0.577 15.085 -8.163 1.00 97.50 299 LEU A O 1
ATOM 2436 N N . CYS A 1 300 ? 0.884 17.105 -9.078 1.00 96.25 300 CYS A N 1
ATOM 2437 C CA . CYS A 1 300 ? 2.323 16.923 -9.276 1.00 96.25 300 CYS A CA 1
ATOM 2438 C C . CYS A 1 300 ? 3.058 16.662 -7.951 1.00 96.25 300 CYS A C 1
ATOM 2440 O O . CYS A 1 300 ? 3.903 15.772 -7.894 1.00 96.25 300 CYS A O 1
ATOM 2442 N N . LYS A 1 301 ? 2.737 17.404 -6.880 1.00 96.06 301 LYS A N 1
ATOM 2443 C CA . LYS A 1 301 ? 3.354 17.213 -5.554 1.00 96.06 301 LYS A CA 1
ATOM 2444 C C . LYS A 1 301 ? 2.983 15.865 -4.936 1.00 96.06 301 LYS A C 1
ATOM 2446 O O . LYS A 1 301 ? 3.858 15.165 -4.442 1.00 96.06 301 LYS A O 1
ATOM 2451 N N . GLN A 1 302 ? 1.709 15.485 -5.001 1.00 97.00 302 GLN A N 1
ATOM 2452 C CA . GLN A 1 302 ? 1.237 14.179 -4.530 1.00 97.00 302 GLN A CA 1
ATOM 2453 C C . GLN A 1 302 ? 1.893 13.035 -5.307 1.00 97.00 302 GLN A C 1
ATOM 2455 O O . GLN A 1 302 ? 2.313 12.043 -4.725 1.00 97.00 302 GLN A O 1
ATOM 2460 N N . THR A 1 303 ? 2.090 13.216 -6.612 1.00 97.88 303 THR A N 1
ATOM 2461 C CA . THR A 1 303 ? 2.799 12.238 -7.442 1.00 97.88 303 THR A CA 1
ATOM 2462 C C . THR A 1 303 ? 4.272 12.141 -7.077 1.00 97.88 303 THR A C 1
ATOM 2464 O O . THR A 1 303 ? 4.813 11.045 -7.022 1.00 97.88 303 THR A O 1
ATOM 2467 N N . GLN A 1 304 ? 4.930 13.253 -6.748 1.00 95.75 304 GLN A N 1
ATOM 2468 C CA . GLN A 1 304 ? 6.294 13.216 -6.215 1.00 95.75 304 GLN A CA 1
ATOM 2469 C C . GLN A 1 304 ? 6.369 12.496 -4.859 1.00 95.75 304 GLN A C 1
ATOM 2471 O O . GLN A 1 304 ? 7.283 11.695 -4.668 1.00 95.75 304 GLN A O 1
ATOM 2476 N N . LYS A 1 305 ? 5.404 12.730 -3.955 1.00 96.38 305 LYS A N 1
ATOM 2477 C CA . LYS A 1 305 ? 5.258 11.980 -2.692 1.00 96.38 305 LYS A CA 1
ATOM 2478 C C . LYS A 1 305 ? 5.159 10.478 -2.967 1.00 96.38 305 LYS A C 1
ATOM 2480 O O . LYS A 1 305 ? 5.942 9.703 -2.425 1.00 96.38 305 LYS A O 1
ATOM 2485 N N . ALA A 1 306 ? 4.257 10.089 -3.862 1.00 98.12 306 ALA A N 1
ATOM 2486 C CA . ALA A 1 306 ? 4.024 8.699 -4.224 1.00 98.12 306 ALA A CA 1
ATOM 2487 C C . ALA A 1 306 ? 5.267 8.031 -4.834 1.00 98.12 306 ALA A C 1
ATOM 2489 O O . ALA A 1 306 ? 5.643 6.937 -4.431 1.00 98.12 306 ALA A O 1
ATOM 2490 N N . LEU A 1 307 ? 5.958 8.715 -5.754 1.00 97.12 307 LEU A N 1
ATOM 2491 C CA . LEU A 1 307 ? 7.173 8.197 -6.389 1.00 97.12 307 LEU A CA 1
ATOM 2492 C C . LEU A 1 307 ? 8.313 7.967 -5.387 1.00 97.12 307 LEU A C 1
ATOM 2494 O O . LEU A 1 307 ? 9.109 7.056 -5.584 1.00 97.12 307 LEU A O 1
ATOM 2498 N N . ARG A 1 308 ? 8.409 8.764 -4.313 1.00 96.38 308 ARG A N 1
ATOM 2499 C CA . ARG A 1 308 ? 9.402 8.529 -3.251 1.00 96.38 308 ARG A CA 1
ATOM 2500 C C . ARG A 1 308 ? 9.104 7.269 -2.445 1.00 96.38 308 ARG A C 1
ATOM 2502 O O . ARG A 1 308 ? 10.025 6.506 -2.178 1.00 96.38 308 ARG A O 1
ATOM 2509 N N . ILE A 1 309 ? 7.836 7.054 -2.102 1.00 97.56 309 ILE A N 1
ATOM 2510 C CA . ILE A 1 309 ? 7.375 5.837 -1.419 1.00 97.56 309 ILE A CA 1
ATOM 2511 C C . ILE A 1 309 ? 7.667 4.616 -2.299 1.00 97.56 309 ILE A C 1
ATOM 2513 O O . ILE A 1 309 ? 8.290 3.659 -1.850 1.00 97.56 309 ILE A O 1
ATOM 2517 N N . ASP A 1 310 ? 7.292 4.678 -3.573 1.00 97.69 310 ASP A N 1
ATOM 2518 C CA . ASP A 1 310 ? 7.525 3.600 -4.532 1.00 97.69 310 ASP A CA 1
ATOM 2519 C C . ASP A 1 310 ? 9.009 3.281 -4.723 1.00 97.69 310 ASP A C 1
ATOM 2521 O O . ASP A 1 310 ? 9.386 2.121 -4.629 1.00 97.69 310 ASP A O 1
ATOM 2525 N N . ASN A 1 311 ? 9.880 4.284 -4.858 1.00 95.81 311 ASN A N 1
ATOM 2526 C CA . ASN A 1 311 ? 11.323 4.048 -4.972 1.00 95.81 311 ASN A CA 1
ATOM 2527 C C . ASN A 1 311 ? 11.917 3.267 -3.784 1.00 95.81 311 ASN A C 1
ATOM 2529 O O . ASN A 1 311 ? 12.877 2.525 -3.979 1.00 95.81 311 ASN A O 1
ATOM 2533 N N . LEU A 1 312 ? 11.368 3.437 -2.576 1.00 96.62 312 LEU A N 1
ATOM 2534 C CA . LEU A 1 312 ? 11.787 2.688 -1.393 1.00 96.62 312 LEU A CA 1
ATOM 2535 C C . LEU A 1 312 ? 11.267 1.242 -1.452 1.00 96.62 312 LEU A C 1
ATOM 2537 O O . LEU A 1 312 ? 12.052 0.293 -1.481 1.00 96.62 312 LEU A O 1
ATOM 2541 N N . PHE A 1 313 ? 9.944 1.071 -1.518 1.00 96.44 313 PHE A N 1
ATOM 2542 C CA . PHE A 1 313 ? 9.290 -0.240 -1.388 1.00 96.44 313 PHE A CA 1
ATOM 2543 C C . PHE A 1 313 ? 9.382 -1.123 -2.638 1.00 96.44 313 PHE A C 1
ATOM 2545 O O . PHE A 1 313 ? 9.277 -2.342 -2.527 1.00 96.44 313 PHE A O 1
ATOM 2552 N N . GLU A 1 314 ? 9.651 -0.554 -3.816 1.00 95.38 314 GLU A N 1
ATOM 2553 C CA . GLU A 1 314 ? 9.992 -1.312 -5.030 1.00 95.38 314 GLU A CA 1
ATOM 2554 C C . GLU A 1 314 ? 11.275 -2.135 -4.835 1.00 95.38 314 GLU A C 1
ATOM 2556 O O . GLU A 1 314 ? 11.419 -3.194 -5.441 1.00 95.38 314 GLU A O 1
ATOM 2561 N N . LYS A 1 315 ? 12.205 -1.665 -3.991 1.00 94.94 315 LYS A N 1
ATOM 2562 C CA . LYS A 1 315 ? 13.506 -2.312 -3.769 1.00 94.94 315 LYS A CA 1
ATOM 2563 C C . LYS A 1 315 ? 13.544 -3.197 -2.531 1.00 94.94 315 LYS A C 1
ATOM 2565 O O . LYS A 1 315 ? 14.102 -4.284 -2.609 1.00 94.94 315 LYS A O 1
ATOM 2570 N N . ILE A 1 316 ? 12.966 -2.747 -1.417 1.00 93.94 316 ILE A N 1
ATOM 2571 C CA . ILE A 1 316 ? 12.997 -3.511 -0.155 1.00 93.94 316 ILE A CA 1
ATOM 2572 C C . ILE A 1 316 ? 11.867 -4.544 -0.033 1.00 93.94 316 ILE A C 1
ATOM 2574 O O . ILE A 1 316 ? 11.932 -5.407 0.837 1.00 93.94 316 ILE A O 1
ATOM 2578 N N . GLY A 1 317 ? 10.848 -4.453 -0.893 1.00 93.56 317 GLY A N 1
ATOM 2579 C CA . GLY A 1 317 ? 9.665 -5.308 -0.868 1.00 93.56 317 GLY A CA 1
ATOM 2580 C C . GLY A 1 317 ? 8.430 -4.600 -0.307 1.00 93.56 317 GLY A C 1
ATOM 2581 O O . GLY A 1 317 ? 8.486 -3.864 0.680 1.00 93.56 317 GLY A O 1
ATOM 2582 N N . MET A 1 318 ? 7.281 -4.830 -0.948 1.00 94.44 318 MET A N 1
ATOM 2583 C CA . MET A 1 318 ? 5.980 -4.299 -0.516 1.00 94.44 318 MET A CA 1
ATOM 2584 C C . MET A 1 318 ? 5.548 -4.884 0.836 1.00 94.44 318 MET A C 1
ATOM 2586 O O . MET A 1 318 ? 4.894 -4.202 1.623 1.00 94.44 318 MET A O 1
ATOM 2590 N N . ASP A 1 319 ? 5.948 -6.122 1.135 1.00 91.88 319 ASP A N 1
ATOM 2591 C CA . ASP A 1 319 ? 5.681 -6.800 2.406 1.00 91.88 319 ASP A CA 1
ATOM 2592 C C . ASP A 1 319 ? 6.175 -5.991 3.611 1.00 91.88 319 ASP A C 1
ATOM 2594 O O . ASP A 1 319 ? 5.609 -6.109 4.696 1.00 91.88 319 ASP A O 1
ATOM 2598 N N . LYS A 1 320 ? 7.172 -5.115 3.422 1.00 93.94 320 LYS A N 1
ATOM 2599 C CA . LYS A 1 320 ? 7.695 -4.239 4.476 1.00 93.94 320 LYS A CA 1
ATOM 2600 C C . LYS A 1 320 ? 6.704 -3.175 4.942 1.00 93.94 320 LYS A C 1
ATOM 2602 O O . LYS A 1 320 ? 6.766 -2.758 6.096 1.00 93.94 320 LYS A O 1
ATOM 2607 N N . ILE A 1 321 ? 5.743 -2.784 4.102 1.00 94.38 321 ILE A N 1
ATOM 2608 C CA . ILE A 1 321 ? 4.719 -1.788 4.459 1.00 94.38 321 ILE A CA 1
ATOM 2609 C C . ILE A 1 321 ? 3.872 -2.273 5.644 1.00 94.38 321 ILE A C 1
ATOM 2611 O O . ILE A 1 321 ? 3.505 -1.471 6.502 1.00 94.38 321 ILE A O 1
ATOM 2615 N N . GLN A 1 322 ? 3.617 -3.584 5.753 1.00 91.44 322 GLN A N 1
ATOM 2616 C CA . GLN A 1 322 ? 2.764 -4.141 6.811 1.00 91.44 322 GLN A CA 1
ATOM 2617 C C . GLN A 1 322 ? 3.344 -3.970 8.225 1.00 91.44 322 GLN A C 1
ATOM 2619 O O . GLN A 1 322 ? 2.625 -4.169 9.198 1.00 91.44 322 GLN A O 1
ATOM 2624 N N . TYR A 1 323 ? 4.631 -3.642 8.352 1.00 91.12 323 TYR A N 1
ATOM 2625 C CA . TYR A 1 323 ? 5.310 -3.510 9.641 1.00 91.12 323 TYR A CA 1
ATOM 2626 C C . TYR A 1 323 ? 5.395 -2.061 10.125 1.00 91.12 323 TYR A C 1
ATOM 2628 O O . TYR A 1 323 ? 5.667 -1.822 11.297 1.00 91.12 323 TYR A O 1
ATOM 2636 N N . ILE A 1 324 ? 5.075 -1.092 9.265 1.00 90.94 324 ILE A N 1
ATOM 2637 C CA . ILE A 1 324 ? 5.110 0.331 9.607 1.00 90.94 324 ILE A CA 1
ATOM 2638 C C . ILE A 1 324 ? 4.032 0.637 10.647 1.00 90.94 324 ILE A C 1
ATOM 2640 O O . ILE A 1 324 ? 2.869 0.272 10.463 1.00 90.94 324 ILE A O 1
ATOM 2644 N N . LYS A 1 325 ? 4.408 1.289 11.747 1.00 90.00 325 LYS A N 1
ATOM 2645 C CA . LYS A 1 325 ? 3.499 1.656 12.842 1.00 90.00 325 LYS A CA 1
ATOM 2646 C C . LYS A 1 325 ? 3.384 3.167 12.966 1.00 90.00 325 LYS A C 1
ATOM 2648 O O . LYS A 1 325 ? 2.280 3.707 12.889 1.00 90.00 325 LYS A O 1
ATOM 2653 N N . THR A 1 326 ? 4.509 3.854 13.148 1.00 90.19 326 THR A N 1
ATOM 2654 C CA . THR A 1 326 ? 4.505 5.287 13.483 1.00 90.19 326 THR A CA 1
ATOM 2655 C C . THR A 1 326 ? 4.760 6.197 12.285 1.00 90.19 326 THR A C 1
ATOM 2657 O O . THR A 1 326 ? 4.447 7.388 12.338 1.00 90.19 326 THR A O 1
ATOM 2660 N N . TYR A 1 327 ? 5.269 5.651 11.180 1.00 93.06 327 TYR A N 1
ATOM 2661 C CA . TYR A 1 327 ? 5.601 6.431 9.993 1.00 93.06 327 TYR A CA 1
ATOM 2662 C C . TYR A 1 327 ? 4.412 6.534 9.036 1.00 93.06 327 TYR A C 1
ATOM 2664 O O . TYR A 1 327 ? 4.000 5.560 8.412 1.00 93.06 327 TYR A O 1
ATOM 2672 N N . SER A 1 328 ? 3.880 7.743 8.869 1.00 93.69 328 SER A N 1
ATOM 2673 C CA . SER A 1 328 ? 2.900 8.016 7.817 1.00 93.69 328 SER A CA 1
ATOM 2674 C C . SER A 1 328 ? 3.567 8.134 6.445 1.00 93.69 328 SER A C 1
ATOM 2676 O O . SER A 1 328 ? 4.768 8.409 6.328 1.00 93.69 328 SER A O 1
ATOM 2678 N N . ALA A 1 329 ? 2.763 8.032 5.387 1.00 95.12 329 ALA A N 1
ATOM 2679 C CA . ALA A 1 329 ? 3.220 8.248 4.018 1.00 95.12 329 ALA A CA 1
ATOM 2680 C C . ALA A 1 329 ? 3.878 9.630 3.833 1.00 95.12 329 ALA A C 1
ATOM 2682 O O . ALA A 1 329 ? 4.833 9.780 3.069 1.00 95.12 329 ALA A O 1
ATOM 2683 N N . ASP A 1 330 ? 3.392 10.652 4.546 1.00 94.56 330 ASP A N 1
ATOM 2684 C CA . ASP A 1 330 ? 3.980 11.994 4.530 1.00 94.56 330 ASP A CA 1
ATOM 2685 C C . ASP A 1 330 ? 5.391 12.017 5.117 1.00 94.56 330 ASP A C 1
ATOM 2687 O O . ASP A 1 330 ? 6.271 12.655 4.536 1.00 94.56 330 ASP A O 1
ATOM 2691 N N . ILE A 1 331 ? 5.624 11.327 6.236 1.00 94.19 331 ILE A N 1
ATOM 2692 C CA . ILE A 1 331 ? 6.952 11.254 6.859 1.00 94.19 331 ILE A CA 1
ATOM 2693 C C . ILE A 1 331 ? 7.912 10.504 5.936 1.00 94.19 331 ILE A C 1
ATOM 2695 O O . ILE A 1 331 ? 8.979 11.027 5.622 1.00 94.19 331 ILE A O 1
ATOM 2699 N N . ILE A 1 332 ? 7.502 9.341 5.422 1.00 94.94 332 ILE A N 1
ATOM 2700 C CA . ILE A 1 332 ? 8.324 8.526 4.514 1.00 94.94 332 ILE A CA 1
ATOM 2701 C C . ILE A 1 332 ? 8.704 9.327 3.264 1.00 94.94 332 ILE A C 1
ATOM 2703 O O . ILE A 1 332 ? 9.854 9.329 2.831 1.00 94.94 332 ILE A O 1
ATOM 2707 N N . SER A 1 333 ? 7.760 10.089 2.705 1.00 94.88 333 SER A N 1
ATOM 2708 C CA . SER A 1 333 ? 8.016 10.899 1.512 1.00 94.88 333 SER A CA 1
ATOM 2709 C C . SER A 1 333 ? 9.024 12.033 1.724 1.00 94.88 333 SER A C 1
ATOM 2711 O O . SER A 1 333 ? 9.564 12.570 0.754 1.00 94.88 333 SER A O 1
ATOM 2713 N N . LYS A 1 334 ? 9.311 12.417 2.971 1.00 95.06 334 LYS A N 1
ATOM 2714 C CA . LYS A 1 334 ? 10.293 13.465 3.270 1.00 95.06 334 LYS A CA 1
ATOM 2715 C C . LYS A 1 334 ? 11.730 12.960 3.213 1.00 95.06 334 LYS A C 1
ATOM 2717 O O . LYS A 1 334 ? 12.612 13.798 3.028 1.00 95.06 334 LYS A O 1
ATOM 2722 N N . PHE A 1 335 ? 11.971 11.646 3.259 1.00 93.19 335 PHE A N 1
ATOM 2723 C CA . PHE A 1 335 ? 13.324 11.108 3.132 1.00 93.19 335 PHE A CA 1
ATOM 2724 C C . PHE A 1 335 ? 14.002 11.562 1.845 1.00 93.19 335 PHE A C 1
ATOM 2726 O O . PHE A 1 335 ? 13.411 11.546 0.760 1.00 93.19 335 PHE A O 1
ATOM 2733 N N . THR A 1 336 ? 15.256 11.992 1.962 1.00 93.12 336 THR A N 1
ATOM 2734 C CA . THR A 1 336 ? 16.057 12.322 0.783 1.00 93.12 336 THR A CA 1
ATOM 2735 C C . THR A 1 336 ? 16.432 11.050 0.023 1.00 93.12 336 THR A C 1
ATOM 2737 O O . THR A 1 336 ? 16.387 9.945 0.562 1.00 93.12 336 THR A O 1
ATOM 2740 N N . ASN A 1 337 ? 16.844 11.196 -1.238 1.00 92.25 337 ASN A N 1
ATOM 2741 C CA . ASN A 1 337 ? 17.283 10.053 -2.042 1.00 92.25 337 ASN A CA 1
ATOM 2742 C C . ASN A 1 337 ? 18.440 9.290 -1.376 1.00 92.25 337 ASN A C 1
ATOM 2744 O O . ASN A 1 337 ? 18.491 8.071 -1.485 1.00 92.25 337 ASN A O 1
ATOM 2748 N N . SER A 1 338 ? 19.334 9.991 -0.665 1.00 92.75 338 SER A N 1
ATOM 2749 C CA . SER A 1 338 ? 20.429 9.351 0.071 1.00 92.75 338 SER A CA 1
ATOM 2750 C C . SER A 1 338 ? 19.904 8.497 1.220 1.00 92.75 338 SER A C 1
ATOM 2752 O O . SER A 1 338 ? 20.361 7.377 1.383 1.00 92.75 338 SER A O 1
ATOM 2754 N N . GLN A 1 339 ? 18.927 8.995 1.981 1.00 93.88 339 GLN A N 1
ATOM 2755 C CA . GLN A 1 339 ? 18.341 8.263 3.111 1.00 93.88 339 GLN A CA 1
ATOM 2756 C C . GLN A 1 339 ? 17.570 7.031 2.635 1.00 93.88 339 GLN A C 1
ATOM 2758 O O . GLN A 1 339 ? 17.713 5.947 3.190 1.00 93.88 339 GLN A O 1
ATOM 2763 N N . ILE A 1 340 ? 16.798 7.184 1.553 1.00 94.50 340 ILE A N 1
ATOM 2764 C CA . ILE A 1 340 ? 16.124 6.065 0.885 1.00 94.50 340 ILE A CA 1
ATOM 2765 C C . ILE A 1 340 ? 17.157 5.015 0.468 1.00 94.50 340 ILE A C 1
ATOM 2767 O O . ILE A 1 340 ? 16.950 3.833 0.723 1.00 94.50 340 ILE A O 1
ATOM 2771 N N . GLN A 1 341 ? 18.284 5.433 -0.116 1.00 93.25 341 GLN A N 1
ATOM 2772 C CA . GLN A 1 341 ? 19.337 4.503 -0.512 1.00 93.25 341 GLN A CA 1
ATOM 2773 C C . GLN A 1 341 ? 19.993 3.815 0.691 1.00 93.25 341 GLN A C 1
ATOM 2775 O O . GLN A 1 341 ? 20.234 2.618 0.607 1.00 93.25 341 GLN A O 1
ATOM 2780 N N . THR A 1 342 ? 20.221 4.512 1.810 1.00 93.81 342 THR A N 1
ATOM 2781 C CA . THR A 1 342 ? 20.720 3.894 3.051 1.00 93.81 342 THR A CA 1
ATOM 2782 C C . THR A 1 342 ? 19.789 2.779 3.531 1.00 93.81 342 THR A C 1
ATOM 2784 O O . THR A 1 342 ? 20.247 1.683 3.849 1.00 93.81 342 THR A O 1
ATOM 2787 N N . ILE A 1 343 ? 18.476 3.034 3.543 1.00 94.19 343 ILE A N 1
ATOM 2788 C CA . ILE A 1 343 ? 17.475 2.038 3.950 1.00 94.19 343 ILE A CA 1
ATOM 2789 C C . ILE A 1 343 ? 17.461 0.861 2.967 1.00 94.19 343 ILE A C 1
ATOM 2791 O O . ILE A 1 343 ? 17.449 -0.292 3.386 1.00 94.19 343 ILE A O 1
ATOM 2795 N N . ILE A 1 344 ? 17.501 1.127 1.658 1.00 94.06 344 ILE A N 1
ATOM 2796 C CA . ILE A 1 344 ? 17.556 0.073 0.634 1.00 94.06 344 ILE A CA 1
ATOM 2797 C C . ILE A 1 344 ? 18.810 -0.781 0.797 1.00 94.06 344 ILE A C 1
ATOM 2799 O O . ILE A 1 344 ? 18.722 -2.007 0.756 1.00 94.06 344 ILE A O 1
ATOM 2803 N N . ASP A 1 345 ? 19.966 -0.150 0.980 1.00 93.00 345 ASP A N 1
ATOM 2804 C CA . ASP A 1 345 ? 21.245 -0.830 1.142 1.00 93.00 345 ASP A CA 1
ATOM 2805 C C . ASP A 1 345 ? 21.205 -1.780 2.341 1.00 93.00 345 ASP A C 1
ATOM 2807 O O . ASP A 1 345 ? 21.654 -2.912 2.204 1.00 93.00 345 ASP A O 1
ATOM 2811 N N . TYR A 1 346 ? 20.583 -1.379 3.454 1.00 91.50 346 TYR A N 1
ATOM 2812 C CA . TYR A 1 346 ? 20.396 -2.250 4.617 1.00 91.50 346 TYR A CA 1
ATOM 2813 C C . TYR A 1 346 ? 19.644 -3.552 4.280 1.00 91.50 346 TYR A C 1
ATOM 2815 O O . TYR A 1 346 ? 20.063 -4.633 4.683 1.00 91.50 346 TYR A O 1
ATOM 2823 N N . PHE A 1 347 ? 18.549 -3.478 3.515 1.00 89.75 347 PHE A N 1
ATOM 2824 C CA . PHE A 1 347 ? 17.745 -4.661 3.170 1.00 89.75 347 PHE A CA 1
ATOM 2825 C C . PHE A 1 347 ? 18.293 -5.471 1.985 1.00 89.75 347 PHE A C 1
ATOM 2827 O O . PHE A 1 347 ? 17.921 -6.632 1.819 1.00 89.75 347 PHE A O 1
ATOM 2834 N N . THR A 1 348 ? 19.139 -4.878 1.137 1.00 89.38 348 THR A N 1
ATOM 2835 C CA . THR A 1 348 ? 19.578 -5.494 -0.132 1.00 89.38 348 THR A CA 1
ATOM 2836 C C . THR A 1 348 ? 21.043 -5.920 -0.144 1.00 89.38 348 THR A C 1
ATOM 2838 O O . THR A 1 348 ? 21.385 -6.896 -0.815 1.00 89.38 348 THR A O 1
ATOM 2841 N N . LYS A 1 349 ? 21.920 -5.244 0.604 1.00 85.25 349 LYS A N 1
ATOM 2842 C CA . LYS A 1 349 ? 23.311 -5.659 0.795 1.00 85.25 349 LYS A CA 1
ATOM 2843 C C . LYS A 1 349 ? 23.373 -6.489 2.073 1.00 85.25 349 LYS A C 1
ATOM 2845 O O . LYS A 1 349 ? 23.270 -5.953 3.168 1.00 85.25 349 LYS A O 1
ATOM 2850 N N . LYS A 1 350 ? 23.563 -7.806 1.941 1.00 59.69 350 LYS A N 1
ATOM 2851 C CA . LYS A 1 350 ? 24.005 -8.651 3.061 1.00 59.69 350 LYS A CA 1
ATOM 2852 C C . LYS A 1 350 ? 25.359 -8.129 3.545 1.00 59.69 350 LYS A C 1
ATOM 2854 O O . LYS A 1 350 ? 26.392 -8.464 2.975 1.00 59.69 350 LYS A O 1
ATOM 2859 N N . SER A 1 351 ? 25.350 -7.296 4.567 1.00 47.41 351 SER A N 1
ATOM 2860 C CA . SER A 1 351 ? 26.515 -7.018 5.394 1.00 47.41 351 SER A CA 1
ATOM 2861 C C . SER A 1 351 ? 26.041 -7.032 6.830 1.00 47.41 351 SER A C 1
ATOM 2863 O O . SER A 1 351 ? 24.999 -6.442 7.118 1.00 47.41 351 SER A O 1
ATOM 2865 N N . ASP A 1 352 ? 26.804 -7.703 7.684 1.00 49.62 352 ASP A N 1
ATOM 2866 C CA . ASP A 1 352 ? 26.656 -7.783 9.134 1.00 49.62 352 ASP A CA 1
ATOM 2867 C C . ASP A 1 352 ? 26.746 -6.386 9.775 1.00 49.62 352 ASP A C 1
ATOM 2869 O O . ASP A 1 352 ? 27.706 -6.043 10.458 1.00 49.62 352 ASP A O 1
ATOM 2873 N N . ILE A 1 353 ? 25.764 -5.521 9.517 1.00 55.53 353 ILE A N 1
ATOM 2874 C CA . I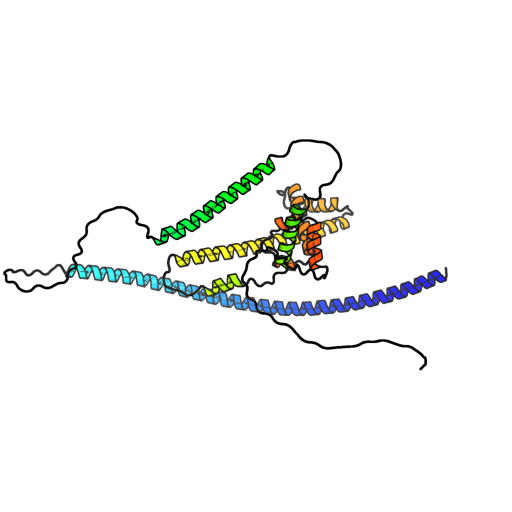LE A 1 353 ? 25.595 -4.258 10.231 1.00 55.53 353 ILE A CA 1
ATOM 2875 C C . ILE A 1 353 ? 24.784 -4.598 11.474 1.00 55.53 353 ILE A C 1
ATOM 2877 O O . ILE A 1 353 ? 23.594 -4.299 11.595 1.00 55.53 353 ILE A O 1
ATOM 2881 N N . GLU A 1 354 ? 25.453 -5.292 12.387 1.00 47.44 354 GLU A N 1
ATOM 2882 C CA . GLU A 1 354 ? 25.060 -5.326 13.780 1.00 47.44 354 GLU A CA 1
ATOM 2883 C C . GLU A 1 354 ? 25.276 -3.900 14.300 1.00 47.44 354 GLU A C 1
ATOM 2885 O O . GLU A 1 354 ? 26.399 -3.437 14.495 1.00 47.44 354 GLU A O 1
ATOM 2890 N N . TYR A 1 355 ? 24.192 -3.133 14.413 1.00 49.59 355 TYR A N 1
ATOM 2891 C CA . TYR A 1 355 ? 24.235 -1.876 15.146 1.00 49.59 355 TYR A CA 1
ATOM 2892 C C . TYR A 1 355 ? 24.396 -2.237 16.622 1.00 49.59 355 TYR A C 1
ATOM 2894 O O . TYR A 1 355 ? 23.404 -2.433 17.321 1.00 49.59 355 TYR A O 1
ATOM 2902 N N . THR A 1 356 ? 25.637 -2.363 17.085 1.00 42.44 356 THR A N 1
ATOM 2903 C CA . THR A 1 356 ? 25.925 -2.438 18.513 1.00 42.44 356 THR A CA 1
ATOM 2904 C C . THR A 1 356 ? 25.497 -1.116 19.143 1.00 42.44 356 THR A C 1
ATOM 2906 O O . THR A 1 356 ? 25.973 -0.043 18.762 1.00 42.44 356 THR A O 1
ATOM 2909 N N . ASP A 1 357 ? 24.534 -1.189 20.059 1.00 41.88 357 ASP A N 1
ATOM 2910 C CA . ASP A 1 357 ? 24.122 -0.070 20.902 1.00 41.88 357 ASP A CA 1
ATOM 2911 C C . ASP A 1 357 ? 25.321 0.314 21.786 1.00 41.88 357 ASP A C 1
ATOM 2913 O O . ASP A 1 357 ? 25.591 -0.329 22.800 1.00 41.88 357 ASP A O 1
ATOM 2917 N N . ASP A 1 358 ? 26.060 1.359 21.408 1.00 37.94 358 ASP A N 1
ATOM 2918 C CA . ASP A 1 358 ? 27.018 2.012 22.304 1.00 37.94 358 ASP A CA 1
ATOM 2919 C C . ASP A 1 358 ? 26.235 2.753 23.401 1.00 37.94 358 ASP A C 1
ATOM 2921 O O . ASP A 1 358 ? 25.970 3.957 23.336 1.00 37.94 358 ASP A O 1
ATOM 2925 N N . GLN A 1 359 ? 25.842 2.008 24.433 1.00 46.31 359 GLN A N 1
ATOM 2926 C CA . GLN A 1 359 ? 25.495 2.537 25.747 1.00 46.31 359 GLN A CA 1
ATOM 2927 C C . GLN A 1 359 ? 26.796 2.932 26.453 1.00 46.31 359 GLN A C 1
ATOM 2929 O O . GLN A 1 359 ? 27.372 2.154 27.204 1.00 46.31 359 GLN A O 1
ATOM 2934 N N . ASN A 1 360 ? 27.259 4.157 26.216 1.00 39.88 360 ASN A N 1
ATOM 2935 C CA . ASN A 1 360 ? 28.243 4.806 27.076 1.00 39.88 360 ASN A CA 1
ATOM 2936 C C . ASN A 1 360 ? 27.648 6.098 27.632 1.00 39.88 360 ASN A C 1
ATOM 2938 O O . ASN A 1 360 ? 27.697 7.150 26.998 1.00 39.88 360 ASN A O 1
ATOM 2942 N N . ASN A 1 361 ? 27.117 6.004 28.849 1.00 36.25 361 ASN A N 1
ATOM 2943 C CA . ASN A 1 361 ? 27.180 7.090 29.814 1.00 36.25 361 ASN A CA 1
ATOM 2944 C C . ASN A 1 361 ? 27.566 6.507 31.177 1.00 36.25 361 ASN A C 1
ATOM 2946 O O . ASN A 1 361 ? 26.833 5.723 31.774 1.00 36.25 361 ASN A O 1
ATOM 2950 N N . SER A 1 362 ? 28.763 6.904 31.597 1.00 44.19 362 SER A N 1
ATOM 2951 C CA . SER A 1 362 ? 29.422 6.634 32.870 1.00 44.19 362 SER A CA 1
ATOM 2952 C C . SER A 1 362 ? 28.636 7.167 34.074 1.00 44.19 362 SER A C 1
ATOM 2954 O O . SER A 1 362 ? 28.036 8.242 34.004 1.00 44.19 362 SER A O 1
ATOM 2956 N N . SER A 1 363 ? 28.726 6.441 35.191 1.00 36.22 363 SER A N 1
ATOM 2957 C CA . SER A 1 363 ? 28.888 7.026 36.524 1.00 36.22 363 SER A CA 1
ATOM 2958 C C . SER A 1 363 ? 29.511 5.988 37.458 1.00 36.22 363 SER A C 1
ATOM 2960 O O . SER A 1 363 ? 28.899 4.960 37.742 1.00 36.22 363 SER A O 1
ATOM 2962 N N . ASP A 1 364 ? 30.716 6.303 37.924 1.00 35.81 364 ASP A N 1
ATOM 2963 C CA . ASP A 1 364 ? 31.409 5.721 39.076 1.00 35.81 364 ASP A CA 1
ATOM 2964 C C . ASP A 1 364 ? 30.514 5.673 40.338 1.00 35.81 364 ASP A C 1
ATOM 2966 O O . ASP A 1 364 ? 29.670 6.556 40.515 1.00 35.81 364 ASP A O 1
ATOM 2970 N N . ASP A 1 365 ? 30.680 4.665 41.212 1.00 30.61 365 ASP A N 1
ATOM 2971 C CA . ASP A 1 365 ? 31.411 4.803 42.497 1.00 30.61 365 ASP A CA 1
ATOM 2972 C C . ASP A 1 365 ? 31.196 3.611 43.482 1.00 30.61 365 ASP A C 1
ATOM 2974 O O . ASP A 1 365 ? 30.077 3.297 43.884 1.00 30.61 365 ASP A O 1
ATOM 2978 N N . LEU A 1 366 ? 32.327 2.983 43.843 1.00 34.25 366 LEU A N 1
ATOM 2979 C CA . LEU A 1 366 ? 32.767 2.286 45.078 1.00 34.25 366 LEU A CA 1
ATOM 2980 C C . LEU A 1 366 ? 31.917 1.243 45.854 1.00 34.25 366 LEU A C 1
ATOM 2982 O O . LEU A 1 366 ? 30.905 1.536 46.484 1.00 34.25 366 LEU A O 1
ATOM 2986 N N . SER A 1 367 ? 32.513 0.058 46.075 1.00 34.25 367 SER A N 1
ATOM 2987 C CA . SER A 1 367 ? 33.191 -0.255 47.359 1.00 34.25 367 SER A CA 1
ATOM 2988 C C . SER A 1 367 ? 34.043 -1.542 47.316 1.00 34.25 367 SER A C 1
ATOM 2990 O O . SER A 1 367 ? 33.722 -2.523 46.651 1.00 34.25 367 SER A O 1
ATOM 2992 N N . GLU A 1 368 ? 35.176 -1.456 48.016 1.00 33.53 368 GLU A N 1
ATOM 2993 C CA . GLU A 1 368 ? 36.343 -2.344 48.099 1.00 33.53 368 GLU A CA 1
ATOM 2994 C C . GLU A 1 368 ? 36.166 -3.550 49.040 1.00 33.53 368 GLU A C 1
ATOM 2996 O O . GLU A 1 368 ? 35.406 -3.461 49.999 1.00 33.53 368 GLU A O 1
ATOM 3001 N N . THR A 1 369 ? 36.952 -4.623 48.838 1.00 28.02 369 THR A N 1
ATOM 3002 C CA . THR A 1 369 ? 37.966 -5.216 49.771 1.00 28.02 369 THR A CA 1
ATOM 3003 C C . THR A 1 369 ? 38.434 -6.571 49.198 1.00 28.02 369 THR A C 1
ATOM 3005 O O . THR A 1 369 ? 37.632 -7.472 48.992 1.00 28.02 369 THR A O 1
ATOM 3008 N N . GLU A 1 370 ? 39.634 -6.695 48.619 1.00 32.84 370 GLU A N 1
ATOM 3009 C CA . GLU A 1 370 ? 40.960 -6.952 49.229 1.00 32.84 370 GLU A CA 1
ATOM 3010 C C . GLU A 1 370 ? 41.114 -8.356 49.869 1.00 32.84 370 GLU A C 1
ATOM 3012 O O . GLU A 1 370 ? 40.430 -8.667 50.831 1.00 32.84 370 GLU A O 1
ATOM 3017 N N . VAL A 1 371 ? 42.008 -9.210 49.333 1.00 28.25 371 VAL A N 1
ATOM 3018 C CA . VAL A 1 371 ? 43.231 -9.744 49.993 1.00 28.25 371 VAL A CA 1
ATOM 3019 C C . VAL A 1 371 ? 44.030 -10.642 49.018 1.00 28.25 371 VAL A C 1
ATOM 3021 O O . VAL A 1 371 ? 43.497 -11.394 48.209 1.00 28.25 371 VAL A O 1
ATOM 3024 N N . ARG A 1 372 ? 45.352 -10.468 49.110 1.00 34.72 372 ARG A N 1
ATOM 3025 C CA . ARG A 1 372 ? 46.490 -10.900 48.282 1.00 34.72 372 ARG A CA 1
ATOM 3026 C C . ARG A 1 372 ? 46.931 -12.363 48.520 1.00 34.72 372 ARG A C 1
ATOM 3028 O O . ARG A 1 372 ? 46.712 -12.873 49.611 1.00 34.72 372 ARG A O 1
ATOM 3035 N N . ILE A 1 373 ? 47.704 -12.943 47.580 1.00 30.47 373 ILE A N 1
ATOM 3036 C CA . ILE A 1 373 ? 49.129 -13.386 47.715 1.00 30.47 373 ILE A CA 1
ATOM 3037 C C . ILE A 1 373 ? 49.526 -14.369 46.568 1.00 30.47 373 ILE A C 1
ATOM 3039 O O . ILE A 1 373 ? 48.846 -15.356 46.316 1.00 30.47 373 ILE A O 1
ATOM 3043 N N . LEU A 1 374 ? 50.631 -14.040 45.876 1.00 29.28 374 LEU A N 1
ATOM 3044 C CA . LEU A 1 374 ? 51.429 -14.788 44.865 1.00 29.28 374 LEU A CA 1
ATOM 3045 C C . LEU A 1 374 ? 52.384 -15.826 45.543 1.00 29.28 374 LEU A C 1
ATOM 3047 O O . LEU A 1 374 ? 52.387 -15.880 46.768 1.00 29.28 374 LEU A O 1
ATOM 3051 N N . PRO A 1 375 ? 53.403 -16.406 44.867 1.00 66.94 375 PRO A N 1
ATOM 3052 C CA . PRO A 1 375 ? 53.464 -17.307 43.700 1.00 66.94 375 PRO A CA 1
ATOM 3053 C C . PRO A 1 375 ? 54.337 -18.563 44.016 1.00 66.94 375 PRO A C 1
ATOM 3055 O O . PRO A 1 375 ? 54.746 -18.741 45.155 1.00 66.94 375 PRO A O 1
ATOM 3058 N N . ASP A 1 376 ? 54.623 -19.431 43.033 1.00 31.58 376 ASP A N 1
ATOM 3059 C CA . ASP A 1 376 ? 55.995 -19.887 42.682 1.00 31.58 376 ASP A CA 1
ATOM 3060 C C . ASP A 1 376 ? 55.946 -20.946 41.546 1.00 31.58 376 ASP A C 1
ATOM 3062 O O . ASP A 1 376 ? 55.101 -21.837 41.584 1.00 31.58 376 ASP A O 1
ATOM 3066 N N . THR A 1 377 ? 56.597 -20.748 40.385 1.00 34.56 377 THR A N 1
ATOM 3067 C CA . THR A 1 377 ? 58.031 -20.985 40.026 1.00 34.56 377 THR A CA 1
ATOM 3068 C C . THR A 1 377 ? 58.234 -22.481 39.673 1.00 34.56 377 THR A C 1
ATOM 3070 O O . THR A 1 377 ? 57.855 -23.344 40.448 1.00 34.56 377 THR A O 1
ATOM 3073 N N . GLU A 1 378 ? 58.604 -22.905 38.452 1.00 34.31 378 GLU A N 1
ATOM 3074 C CA . GLU A 1 378 ? 59.945 -22.878 37.828 1.00 34.31 378 GLU A CA 1
ATOM 3075 C C . GLU A 1 378 ? 59.877 -23.505 36.394 1.00 34.31 378 GLU A C 1
ATOM 3077 O O . GLU A 1 378 ? 59.129 -24.457 36.197 1.00 34.31 378 GLU A O 1
ATOM 3082 N N . VAL A 1 379 ? 60.471 -22.890 35.343 1.00 32.66 379 VAL A N 1
ATOM 3083 C CA . VAL A 1 379 ? 61.778 -23.235 34.677 1.00 32.66 379 VAL A CA 1
ATOM 3084 C C . VAL A 1 379 ? 61.660 -24.397 33.661 1.00 32.66 379 VAL A C 1
ATOM 3086 O O . VAL A 1 379 ? 61.031 -25.398 33.955 1.00 32.66 379 VAL A O 1
ATOM 3089 N N . SER A 1 380 ? 62.268 -24.454 32.466 1.00 36.72 380 SER A N 1
ATOM 3090 C CA . SER A 1 380 ? 63.018 -23.548 31.577 1.00 36.72 380 SER A CA 1
ATOM 3091 C C . SER A 1 380 ? 63.315 -24.285 30.250 1.00 36.72 380 SER A C 1
ATOM 3093 O O . SER A 1 380 ? 63.313 -25.512 30.211 1.00 36.72 380 SER A O 1
ATOM 3095 N N . ALA A 1 381 ? 63.724 -23.490 29.248 1.00 30.16 381 ALA A N 1
ATOM 3096 C CA . ALA A 1 381 ? 64.593 -23.780 28.086 1.00 30.16 381 ALA A CA 1
ATOM 3097 C C . ALA A 1 381 ? 63.954 -24.384 26.802 1.00 30.16 381 ALA A C 1
ATOM 3099 O O . ALA A 1 381 ? 63.303 -25.416 26.860 1.00 30.16 381 ALA A O 1
ATOM 3100 N N . SER A 1 382 ? 63.993 -23.738 25.613 1.00 32.62 382 SER A N 1
ATOM 3101 C CA . SER A 1 382 ? 65.136 -23.236 24.786 1.00 32.62 382 SER A CA 1
ATOM 3102 C C . SER A 1 382 ? 65.940 -24.410 24.191 1.00 32.62 382 SER A C 1
ATOM 3104 O O . SER A 1 382 ? 66.349 -25.264 24.959 1.00 32.62 382 SER A O 1
ATOM 3106 N N . SER A 1 383 ? 66.277 -24.564 22.901 1.00 35.06 383 SER A N 1
ATOM 3107 C CA . SER A 1 383 ? 66.343 -23.697 21.715 1.00 35.06 383 SER A CA 1
ATOM 3108 C C . SER A 1 383 ? 66.629 -24.563 20.466 1.00 35.06 383 SER A C 1
ATOM 3110 O O . SER A 1 383 ? 67.226 -25.625 20.590 1.00 35.06 383 SER A O 1
ATOM 3112 N N . SER A 1 384 ? 66.212 -24.035 19.310 1.00 32.94 384 SER A N 1
ATOM 3113 C CA . SER A 1 384 ? 66.821 -24.008 17.962 1.00 32.94 384 SER A CA 1
ATOM 3114 C C . SER A 1 384 ? 67.480 -25.215 17.255 1.00 32.94 384 SER A C 1
ATOM 3116 O O . SER A 1 384 ? 68.222 -26.009 17.818 1.00 32.94 384 SER A O 1
ATOM 3118 N N . ASP A 1 385 ? 67.311 -25.143 15.920 1.00 36.81 385 ASP A N 1
ATOM 3119 C CA . ASP A 1 385 ? 68.252 -25.526 14.850 1.00 36.81 385 ASP A CA 1
ATOM 3120 C C . ASP A 1 385 ? 68.372 -27.033 14.532 1.00 36.81 385 ASP A C 1
ATOM 3122 O O . ASP A 1 385 ? 68.441 -27.871 15.409 1.00 36.81 385 ASP A O 1
ATOM 3126 N N . THR A 1 386 ? 68.462 -27.529 13.292 1.00 34.19 386 THR A N 1
ATOM 3127 C CA . THR A 1 386 ? 68.740 -26.941 11.974 1.00 34.19 386 THR A CA 1
ATOM 3128 C C . THR A 1 386 ? 68.471 -27.989 10.870 1.00 34.19 386 THR A C 1
ATOM 3130 O O . THR A 1 386 ? 68.667 -29.176 11.086 1.00 34.19 386 THR A O 1
ATOM 3133 N N . LYS A 1 387 ? 68.181 -27.498 9.653 1.00 39.00 387 LYS A N 1
ATOM 3134 C CA . LYS A 1 387 ? 68.655 -27.979 8.329 1.00 39.00 387 LYS A CA 1
ATOM 3135 C C . LYS A 1 387 ? 68.338 -29.410 7.816 1.00 39.00 387 LYS A C 1
ATOM 3137 O O . LYS A 1 387 ? 68.867 -30.401 8.294 1.00 39.00 387 LYS A O 1
ATOM 3142 N N . LYS A 1 388 ? 67.800 -29.383 6.582 1.00 38.62 388 LYS A N 1
ATOM 3143 C CA . LYS A 1 388 ? 68.371 -29.912 5.312 1.00 38.62 388 LYS A CA 1
ATOM 3144 C C . LYS A 1 388 ? 67.743 -31.171 4.685 1.00 38.62 388 LYS A C 1
ATOM 3146 O O . LYS A 1 388 ? 67.959 -32.265 5.182 1.00 38.62 388 LYS A O 1
ATOM 3151 N N . THR A 1 389 ? 67.297 -30.965 3.430 1.00 38.12 389 THR A N 1
ATOM 3152 C CA . THR A 1 389 ? 67.402 -31.864 2.243 1.00 38.12 389 THR A CA 1
ATOM 3153 C C . THR A 1 389 ? 66.612 -33.182 2.294 1.00 38.12 389 THR A C 1
ATOM 3155 O O . THR A 1 389 ? 66.440 -33.743 3.356 1.00 38.12 389 THR A O 1
ATOM 3158 N N . LEU A 1 390 ? 66.101 -33.778 1.216 1.00 35.38 390 LEU A N 1
ATOM 3159 C CA . LEU A 1 390 ? 66.230 -33.661 -0.243 1.00 35.38 390 LEU A CA 1
ATOM 3160 C C . LEU A 1 390 ? 65.013 -34.422 -0.845 1.00 35.38 390 LEU A C 1
ATOM 3162 O O . LEU A 1 390 ? 64.348 -35.146 -0.111 1.00 35.38 390 LEU A O 1
ATOM 3166 N N . LEU A 1 391 ? 64.779 -34.233 -2.151 1.00 37.75 391 LEU A N 1
ATOM 3167 C CA . LEU A 1 391 ? 64.108 -35.086 -3.158 1.00 37.75 391 LEU A CA 1
ATOM 3168 C C . LEU A 1 391 ? 63.774 -36.552 -2.748 1.00 37.75 391 LEU A C 1
ATOM 3170 O O . LEU A 1 391 ? 64.498 -37.158 -1.974 1.00 37.75 391 LEU A O 1
ATOM 3174 N N . GLU A 1 392 ? 62.763 -37.236 -3.292 1.00 42.09 392 GLU A N 1
ATOM 3175 C CA . GLU A 1 392 ? 62.456 -37.398 -4.720 1.00 42.09 392 GLU A CA 1
ATOM 3176 C C . GLU A 1 392 ? 61.154 -38.215 -4.899 1.00 42.09 392 GLU A C 1
ATOM 3178 O O . GLU A 1 392 ? 60.864 -39.080 -4.080 1.00 42.09 392 GLU A O 1
ATOM 3183 N N . MET A 1 393 ? 60.422 -37.907 -5.977 1.00 45.72 393 MET A N 1
ATOM 3184 C CA . MET A 1 393 ? 59.659 -38.797 -6.876 1.00 45.72 393 MET A CA 1
ATOM 3185 C C . MET A 1 393 ? 58.850 -39.981 -6.310 1.00 45.72 393 MET A C 1
ATOM 3187 O O . MET A 1 393 ? 59.415 -40.985 -5.893 1.00 45.72 393 MET A O 1
ATOM 3191 N N . GLU A 1 394 ? 57.531 -39.944 -6.533 1.00 48.69 394 GLU A N 1
ATOM 3192 C CA . GLU A 1 394 ? 56.894 -40.649 -7.666 1.00 48.69 394 GLU A CA 1
ATOM 3193 C C . GLU A 1 394 ? 55.583 -39.963 -8.077 1.00 48.69 394 GLU A C 1
ATOM 3195 O O . GLU A 1 394 ? 54.837 -39.525 -7.168 1.00 48.69 394 GLU A O 1
#

Sequence (394 aa):
MESEIDLLRQENARLMAKITGLEFERIELLKQVAEERTKHEAENAELRSRIEELEKDRSDVVAENGRRDDAIAELKAEVVKLRNDNEKIKQQTQDISLGEVVNIPSSVVDQLDNASEASSKIRLSCGSKQKTLEDKETNAFLNEVDKKRVSDEIRQRSREKKLQCELPSQEAHSISQNTASTTSTTFHERKNERDLIREMISSKEEKHVTEILANLVHPNNDRERNEDIISLYKNVCNAKVGAIEANREETLRWYFYAREFKSMYKDFMVSNKVREKKAKGQVYDFIIKQLPDTKRKTLCKQTQKALRIDNLFEKIGMDKIQYIKTYSADIISKFTNSQIQTIIDYFTKKSDIEYTDDQNNSSDDLSETEVRILPDTEVSASSSDTKKTLLEME

Secondary structure (DSSP, 8-state):
-HHHHHHHHHHHHHHHHHHHHHHHHHHHHHHHHHHHHHHHHHHHHHHHHHHHHHHHHHHHHHHHHHHHHHHHHHHHHHHHHHHHHHHHHHHHHHHHTT----------------------------------GGGGHHHHHHHHHHHHHHHHHHHHHHHHHHHHH-------------TTSHHHHHHHHHHHHHHHHHHHHS-S---HHHHHHHHT----S-HHHHHHHHHHHHHHHHHHHHHHHHHHHHHHHHHHHHHHHHHHHHHHHHHH---HHHHHHHHHHHHHHH-TTS-HHHHHHHHHHHHHHHHHHHHH-GGGGGG-SS--HHHHHHS-HHHHHHHHHHHHS---------------------------------------------

Radius of gyration: 42.31 Å; chains: 1; bounding box: 125×81×137 Å

Organism: NCBI:txid144530